Protein AF-A0A5S3PTV3-F1 (afdb_monomer_lite)

Foldseek 3Di:
DDDDDDDDDDDDDDDDDDDDDDDDDDDDPPDPPPPDDDQDWFADAAEAEDAPQDWDKAPRCPPTDGSDPQKAFDDKDQKDQWGWDQDPVRIITIGGHDCPPDDDDDDDDDDDDDDDDDDDDDDDDDDDDDDDDDDDDDDDDDDDDDDDDDDDDDDDDDDDDDDDDDDDDDDDDDDDDDDDDDDDDWDKMKMKIKMWDQHPVGDIDIDMHMYIYTHDHDDPDDDDDDDDDDDDPPPPDPPPADPPPPDDDLQQPQDQQLVPRDTDGDGDPCPPDDFVCPLVPPPNHVLCVVQVVVADEDELVQAPPDLASLQVVLVVDDALHEYEYEADENENHWANEHEANYEYEYGANHEYALQVQDQADLGQQERYEYAAAYEYYHYEYEDRAWHQDPVGSLDTHHAHYEYHHQYEYYLYEFEGLAEHYEYWQNYEYANYEFEYLFETYEYEADLALPGSRQAAYEYAHYEFENWNVVPRDQVRGGWHYEYENHEAHEAASYEAEHTPGHEQAHYEAAYANYEHENYEAEQYQADAHYYLYEEYEHEHYEFYQHEHDEVAEAHLYYNYEHAHYEYEQHLHYHEFEAAQPAAHSHDPPHGSGRAHYEYAHYEWHYHDDPPDDRQFQHEYADPDDFLQPGHYYYEHYETEQACPPVSVVVQPDDPVSQFRRYWHPPDPPVDTDTDHPVVVCVRNVYDHYDYDYDHDD

pLDDT: mean 70.06, std 26.01, range [22.12, 98.44]

Organism: NCBI:txid2578118

InterPro domains:
  IPR011050 Pectin lyase fold/virulence factor [SSF51126] (307-651)
  IPR012334 Pectin lyase fold [G3DSA:2.160.20.10] (431-694)

Radius of gyration: 36.95 Å; chains: 1; bounding box: 163×87×92 Å

Sequence (697 aa):
MFPIINTKNSFLYYPCLFLLLLSCNQDADLLLEQALENEEVSIVDDNFKIPLDKISILDVLSNDNFASNNVRIIETSSPLYGSITINEDNTITYIPRETNSNSSSEEHGTEGTGSEETGSEEETNEETGSQETNNQEDTSSEETTSEQNTAEDTTEENNDVETSNEEDGQDNLTTEESSEESTEQSEEDTFTYTIEVENEDGATITETGTVTVDIEPDPESTPEQESEAEPDSDSEYDYWREPVIEGTRLVDEKYYNLDTEEVSSKNVNLQRGQVENYVEHENCPQRIKNKWANRIEITPNQVNGKQNGLQEIFDAHPKGSLFYLRAGTYKDQKNAVLKNDQDIVGEYKAILDGSGIQGNSEESTRAIRSMERGFICNLKVQNYPTWNDPKDSRAPRGAALEVIQNGAILNCEVHSENRAIALIYGSKAMWNKVTAGRLGIYGYGSHDPNSPNRRGAMVKYNEIYNCNFNDYDGEHEAGAAKFVQVDGVLWSHNYIHNIPSGGGIWQDGDNRESEVYNNVIIKTHRSIFSELAHTSDVHHNTIEYGTGFGAVYMSNSQDEKVHHNFIRWCRNGITIRDKERGTSKIYAGKAWRGINNVIYNNHIWQRPDPSTWTHGVATLFDGHIDPNNTTNKWYDNHYYVDDNAEGAVLFSQDEPFKLVFMYSKLAPDSDHKTITWEEWKNKSGDTNSVLEYRKYF

Structure (mmCIF, N/CA/C/O backbone):
data_AF-A0A5S3PTV3-F1
#
_entry.id   AF-A0A5S3PTV3-F1
#
loop_
_atom_site.group_PDB
_atom_site.id
_atom_site.type_symbol
_atom_site.label_atom_id
_atom_site.label_alt_id
_atom_site.label_comp_id
_atom_site.label_asym_id
_atom_site.label_entity_id
_atom_site.label_seq_id
_atom_site.pdbx_PDB_ins_code
_atom_site.Cartn_x
_atom_site.Cartn_y
_atom_site.Cartn_z
_atom_site.occupancy
_atom_site.B_iso_or_equiv
_atom_site.auth_seq_id
_atom_site.auth_comp_id
_atom_site.auth_asym_id
_atom_site.auth_atom_id
_atom_site.pdbx_PDB_model_num
ATOM 1 N N . MET A 1 1 ? -108.272 4.943 -30.777 1.00 34.81 1 MET A N 1
ATOM 2 C CA . MET A 1 1 ? -108.693 4.267 -32.026 1.00 34.81 1 MET A CA 1
ATOM 3 C C . MET A 1 1 ? -108.064 2.875 -31.998 1.00 34.81 1 MET A C 1
ATOM 5 O O . MET A 1 1 ? -106.913 2.795 -31.601 1.00 34.81 1 MET A O 1
ATOM 9 N N . PHE A 1 2 ? -108.815 1.810 -32.287 1.00 35.56 2 PHE A N 1
ATOM 10 C CA . PHE A 1 2 ? -108.330 0.409 -32.375 1.00 35.56 2 PHE A CA 1
ATOM 11 C C . PHE A 1 2 ? -107.871 0.096 -33.827 1.00 35.56 2 PHE A C 1
ATOM 13 O O . PHE A 1 2 ? -108.191 0.936 -34.676 1.00 35.56 2 PHE A O 1
ATOM 20 N N . PRO A 1 3 ? -107.162 -1.019 -34.167 1.00 61.38 3 PRO A N 1
ATOM 21 C CA . PRO A 1 3 ? -107.147 -2.389 -33.579 1.00 61.38 3 PRO A CA 1
ATOM 22 C C . PRO A 1 3 ? -105.783 -2.825 -32.946 1.00 61.38 3 PRO A C 1
ATOM 24 O O . PRO A 1 3 ? -104.849 -2.038 -33.000 1.00 61.38 3 PRO A O 1
ATOM 27 N N . ILE A 1 4 ? -105.593 -3.914 -32.157 1.00 45.38 4 ILE A N 1
ATOM 28 C CA . ILE A 1 4 ? -105.849 -5.391 -32.300 1.00 45.38 4 ILE A CA 1
ATOM 29 C C . ILE A 1 4 ? -104.981 -5.972 -33.465 1.00 45.38 4 ILE A C 1
ATOM 31 O O . ILE A 1 4 ? -104.873 -5.299 -34.480 1.00 45.38 4 ILE A O 1
ATOM 35 N N . ILE A 1 5 ? -104.273 -7.125 -33.453 1.00 40.09 5 ILE A N 1
ATOM 36 C CA . ILE A 1 5 ? -104.418 -8.491 -32.862 1.00 40.09 5 ILE A CA 1
ATOM 37 C C . ILE A 1 5 ? -103.014 -9.030 -32.395 1.00 40.09 5 ILE A C 1
ATOM 39 O O . ILE A 1 5 ? -102.046 -8.284 -32.413 1.00 40.09 5 ILE A O 1
ATOM 43 N N . ASN A 1 6 ? -102.831 -10.320 -32.054 1.00 39.16 6 ASN A N 1
ATOM 44 C CA . ASN A 1 6 ? -102.815 -10.912 -30.691 1.00 39.16 6 ASN A CA 1
ATOM 45 C C . ASN A 1 6 ? -102.475 -12.446 -30.751 1.00 39.16 6 ASN A C 1
ATOM 47 O O . ASN A 1 6 ? -102.644 -13.038 -31.813 1.00 39.16 6 ASN A O 1
ATOM 51 N N . THR A 1 7 ? -102.154 -13.113 -29.619 1.00 40.50 7 THR A N 1
ATOM 52 C CA . THR A 1 7 ? -102.081 -14.599 -29.377 1.00 40.50 7 THR A CA 1
ATOM 53 C C . THR A 1 7 ? -100.923 -15.411 -30.036 1.00 40.50 7 THR A C 1
ATOM 55 O O . THR A 1 7 ? -100.426 -14.975 -31.062 1.00 40.50 7 THR A O 1
ATOM 58 N N . LYS A 1 8 ? -100.432 -16.589 -29.556 1.00 34.66 8 LYS A N 1
ATOM 59 C CA . LYS A 1 8 ? -100.708 -17.462 -28.366 1.00 34.66 8 LYS A CA 1
ATOM 60 C C . LYS A 1 8 ? -99.600 -18.535 -28.100 1.00 34.66 8 LYS A C 1
ATOM 62 O O . LYS A 1 8 ? -98.936 -18.944 -29.038 1.00 34.66 8 LYS A O 1
ATOM 67 N N . ASN A 1 9 ? -99.519 -19.021 -26.845 1.00 36.78 9 ASN A N 1
ATOM 68 C CA . ASN A 1 9 ? -99.487 -20.423 -26.313 1.00 36.78 9 ASN A CA 1
ATOM 69 C C . ASN A 1 9 ? -99.140 -21.637 -27.231 1.00 36.78 9 ASN A C 1
ATOM 71 O O . ASN A 1 9 ? -99.572 -21.649 -28.375 1.00 36.78 9 ASN A O 1
ATOM 75 N N . SER A 1 10 ? -98.591 -22.789 -26.773 1.00 35.25 10 SER A N 1
ATOM 76 C CA . SER A 1 10 ? -98.102 -23.297 -25.452 1.00 35.25 10 SER A CA 1
ATOM 77 C C . SER A 1 10 ? -97.490 -24.728 -25.584 1.00 35.25 10 SER A C 1
ATOM 79 O O . SER A 1 10 ? -97.792 -25.378 -26.573 1.00 35.25 10 SER A O 1
ATOM 81 N N . PHE A 1 11 ? -96.743 -25.210 -24.559 1.00 35.81 11 PHE A N 1
ATOM 82 C CA . PHE A 1 11 ? -96.607 -26.603 -24.006 1.00 35.81 11 PHE A CA 1
ATOM 83 C C . PHE A 1 11 ? -96.835 -27.856 -24.923 1.00 35.81 11 PHE A C 1
ATOM 85 O O . PHE A 1 11 ? -97.833 -27.918 -25.626 1.00 35.81 11 PHE A O 1
ATOM 92 N N . LEU A 1 12 ? -96.107 -28.995 -24.851 1.00 34.62 12 LEU A N 1
ATOM 93 C CA . LEU A 1 12 ? -95.925 -29.914 -23.695 1.00 34.62 12 LEU A CA 1
ATOM 94 C C . LEU A 1 12 ? -95.208 -31.250 -24.112 1.00 34.62 12 LEU A C 1
ATOM 96 O O . LEU A 1 12 ? -95.150 -31.562 -25.295 1.00 34.62 12 LEU A O 1
ATOM 100 N N . TYR A 1 13 ? -94.823 -32.081 -23.125 1.00 31.91 13 TYR A N 1
ATOM 101 C CA . TYR A 1 13 ? -94.603 -33.558 -23.157 1.00 31.91 13 TYR A CA 1
ATOM 102 C C . TYR A 1 13 ? -93.372 -34.237 -23.831 1.00 31.91 13 TYR A C 1
ATOM 104 O O . TYR A 1 13 ? -93.426 -34.743 -24.946 1.00 31.91 13 TYR A O 1
ATOM 112 N N . TYR A 1 14 ? -92.326 -34.433 -23.005 1.00 41.53 14 TYR A N 1
ATOM 113 C CA . TYR A 1 14 ? -91.789 -35.739 -22.510 1.00 41.53 14 TYR A CA 1
ATOM 114 C C . TYR A 1 14 ? -92.744 -36.973 -22.620 1.00 41.53 14 TYR A C 1
ATOM 116 O O . TYR A 1 14 ? -93.952 -36.735 -22.587 1.00 41.53 14 TYR A O 1
ATOM 124 N N . PRO A 1 15 ? -92.301 -38.270 -22.561 1.00 55.12 15 PRO A N 1
ATOM 125 C CA . PRO A 1 15 ? -91.065 -38.764 -21.901 1.00 55.12 15 PRO A CA 1
ATOM 126 C C . PRO A 1 15 ? -90.350 -40.025 -22.506 1.00 55.12 15 PRO A C 1
ATOM 128 O O . PRO A 1 15 ? -90.825 -40.617 -23.467 1.00 55.12 15 PRO A O 1
ATOM 131 N N . CYS A 1 16 ? -89.335 -40.540 -21.773 1.00 34.09 16 CYS A N 1
ATOM 132 C CA . CYS A 1 16 ? -88.984 -41.981 -21.596 1.00 34.09 16 CYS A CA 1
ATOM 133 C C . CYS A 1 16 ? -88.234 -42.749 -22.728 1.00 34.09 16 CYS A C 1
ATOM 135 O O . CYS A 1 16 ? -88.495 -42.522 -23.899 1.00 34.09 16 CYS A O 1
ATOM 137 N N . LEU A 1 17 ? -87.345 -43.733 -22.456 1.00 37.41 17 LEU A N 1
ATOM 138 C CA . LEU A 1 17 ? -86.745 -44.238 -21.191 1.00 37.41 17 LEU A CA 1
ATOM 139 C C . LEU A 1 17 ? -85.504 -45.145 -21.451 1.00 37.41 17 LEU A C 1
ATOM 141 O O . LEU A 1 17 ? -85.526 -45.901 -22.413 1.00 37.41 17 LEU A O 1
ATOM 145 N N . PHE A 1 18 ? -84.536 -45.157 -20.513 1.00 36.41 18 PHE A N 1
ATOM 146 C CA . PHE A 1 18 ? -83.386 -46.093 -20.336 1.00 36.41 18 PHE A CA 1
ATOM 147 C C . PHE A 1 18 ? -82.323 -46.141 -21.465 1.00 36.41 18 PHE A C 1
ATOM 149 O O . PHE A 1 18 ? -82.653 -46.321 -22.627 1.00 36.41 18 PHE A O 1
ATOM 156 N N . LEU A 1 19 ? -81.022 -45.902 -21.229 1.00 42.41 19 LEU A N 1
ATOM 157 C CA . LEU A 1 19 ? -80.035 -46.405 -20.235 1.00 42.41 19 LEU A CA 1
ATOM 158 C C . LEU A 1 19 ? -79.368 -47.750 -20.591 1.00 42.41 19 LEU A C 1
ATOM 160 O O . LEU A 1 19 ? -79.862 -48.816 -20.234 1.00 42.41 19 LEU A O 1
ATOM 164 N N . LEU A 1 20 ? -78.160 -47.649 -21.158 1.00 35.50 20 LEU A N 1
ATOM 165 C CA . LEU A 1 20 ? -77.006 -48.535 -20.939 1.00 35.50 20 LEU A CA 1
ATOM 166 C C . LEU A 1 20 ? -75.734 -47.657 -20.827 1.00 35.50 20 LEU A C 1
ATOM 168 O O . LEU A 1 20 ? -75.814 -46.447 -21.036 1.00 35.50 20 LEU A O 1
ATOM 172 N N . LEU A 1 21 ? -74.606 -48.222 -20.382 1.00 35.56 21 LEU A N 1
ATOM 173 C CA . LEU A 1 21 ? -73.574 -47.480 -19.634 1.00 35.56 21 LEU A CA 1
ATOM 174 C C . LEU A 1 21 ? -72.247 -47.221 -20.382 1.00 35.56 21 LEU A C 1
ATOM 176 O O . LEU A 1 21 ? -71.684 -48.134 -20.972 1.00 35.56 21 LEU A O 1
ATOM 180 N N . LEU A 1 22 ? -71.736 -45.994 -20.206 1.00 40.50 22 LEU A N 1
ATOM 181 C CA . LEU A 1 22 ? -70.326 -45.579 -20.034 1.00 40.50 22 LEU A CA 1
ATOM 182 C C . LEU A 1 22 ? -69.208 -46.219 -20.895 1.00 40.50 22 LEU A C 1
ATOM 184 O O . LEU A 1 22 ? -68.644 -47.240 -20.511 1.00 40.50 22 LEU A O 1
ATOM 188 N N . SER A 1 23 ? -68.728 -45.471 -21.898 1.00 30.67 23 SER A N 1
ATOM 189 C CA . SER A 1 23 ? -67.302 -45.082 -22.041 1.00 30.67 23 SER A CA 1
ATOM 190 C C . SER A 1 23 ? -67.137 -44.015 -23.139 1.00 30.67 23 SER A C 1
ATOM 192 O O . SER A 1 23 ? -67.866 -44.051 -24.127 1.00 30.67 23 SER A O 1
ATOM 194 N N . CYS A 1 24 ? -66.207 -43.071 -22.973 1.00 39.91 24 CYS A N 1
ATOM 195 C CA . CYS A 1 24 ? -66.031 -41.901 -23.848 1.00 39.91 24 CYS A CA 1
ATOM 196 C C . CYS A 1 24 ? -65.529 -42.246 -25.265 1.00 39.91 24 CYS A C 1
ATOM 198 O O . CYS A 1 24 ? -64.712 -43.155 -25.406 1.00 39.91 24 CYS A O 1
ATOM 200 N N . ASN A 1 25 ? -65.919 -41.460 -26.283 1.00 41.09 25 ASN A N 1
ATOM 201 C CA . ASN A 1 25 ? -65.025 -40.422 -26.835 1.00 41.09 25 ASN A CA 1
ATOM 202 C C . ASN A 1 25 ? -65.652 -39.541 -27.944 1.00 41.09 25 ASN A C 1
ATOM 204 O O . ASN A 1 25 ? -66.585 -39.959 -28.622 1.00 41.09 25 ASN A O 1
ATOM 208 N N . GLN A 1 26 ? -65.016 -38.376 -28.134 1.00 36.44 26 GLN A N 1
ATOM 209 C CA . GLN A 1 26 ? -64.971 -37.493 -29.315 1.00 36.44 26 GLN A CA 1
ATOM 210 C C . GLN A 1 26 ? -66.144 -36.546 -29.679 1.00 36.44 26 GLN A C 1
ATOM 212 O O . GLN A 1 26 ? -67.196 -36.946 -30.169 1.00 36.44 26 GLN A O 1
ATOM 217 N N . ASP A 1 27 ? -65.811 -35.254 -29.548 1.00 41.91 27 ASP A N 1
ATOM 218 C CA . ASP A 1 27 ? -65.859 -34.206 -30.585 1.00 41.91 27 ASP A CA 1
ATOM 219 C C . ASP A 1 27 ? -67.221 -33.664 -31.066 1.00 41.91 27 ASP A C 1
ATOM 221 O O . ASP A 1 27 ? -67.701 -34.015 -32.144 1.00 41.91 27 ASP A O 1
ATOM 225 N N . ALA A 1 28 ? -67.757 -32.682 -30.320 1.00 44.28 28 ALA A N 1
ATOM 226 C CA . ALA A 1 28 ? -68.490 -31.528 -30.882 1.00 44.28 28 ALA A CA 1
ATOM 227 C C . ALA A 1 28 ? -68.662 -30.316 -29.926 1.00 44.28 28 ALA A C 1
ATOM 229 O O . ALA A 1 28 ? -69.199 -29.296 -30.362 1.00 44.28 28 ALA A O 1
ATOM 230 N N . ASP A 1 29 ? -68.215 -30.372 -28.663 1.00 48.06 29 ASP A N 1
ATOM 231 C CA . ASP A 1 29 ? -68.144 -29.190 -27.783 1.00 48.06 29 ASP A CA 1
ATOM 232 C C . ASP A 1 29 ? -66.971 -28.291 -28.214 1.00 48.06 29 ASP A C 1
ATOM 234 O O . ASP A 1 29 ? -65.884 -28.333 -27.649 1.00 48.06 29 ASP A O 1
ATOM 238 N N . LEU A 1 30 ? -67.167 -27.535 -29.299 1.00 50.78 30 LEU A N 1
ATOM 239 C CA . LEU A 1 30 ? -66.130 -26.704 -29.921 1.00 50.78 30 LEU A CA 1
ATOM 240 C C . LEU A 1 30 ? -66.758 -25.475 -30.602 1.00 50.78 30 LEU A C 1
ATOM 242 O O . LEU A 1 30 ? -66.702 -25.322 -31.820 1.00 50.78 30 LEU A O 1
ATOM 246 N N . LEU A 1 31 ? -67.446 -24.651 -29.797 1.00 43.31 31 LEU A N 1
ATOM 247 C CA . LEU A 1 31 ? -67.882 -23.274 -30.123 1.00 43.31 31 LEU A CA 1
ATOM 248 C C . LEU A 1 31 ? -68.498 -22.505 -28.922 1.00 43.31 31 LEU A C 1
ATOM 250 O O . LEU A 1 31 ? -69.144 -21.477 -29.120 1.00 43.31 31 LEU A O 1
ATOM 254 N N . LEU A 1 32 ? -68.338 -22.995 -27.683 1.00 42.16 32 LEU A N 1
ATOM 255 C CA . LEU A 1 32 ? -68.873 -22.359 -26.461 1.00 42.16 32 LEU A CA 1
ATOM 256 C C . LEU A 1 32 ? -67.821 -22.209 -25.341 1.00 42.16 32 LEU A C 1
ATOM 258 O O . LEU A 1 32 ? -68.167 -22.026 -24.181 1.00 42.16 32 LEU A O 1
ATOM 262 N N . GLU A 1 33 ? -66.540 -22.258 -25.706 1.00 48.44 33 GLU A N 1
ATOM 263 C CA . GLU A 1 33 ? -65.385 -22.032 -24.824 1.00 48.44 33 GLU A CA 1
ATOM 264 C C . GLU A 1 33 ? -64.478 -20.961 -25.458 1.00 48.44 33 GLU A C 1
ATOM 266 O O . GLU A 1 33 ? -63.298 -21.158 -25.713 1.00 48.44 33 GLU A O 1
ATOM 271 N N . GLN A 1 34 ? -65.097 -19.836 -25.838 1.00 46.38 34 GLN A N 1
ATOM 272 C CA . GLN A 1 34 ? -64.428 -18.686 -26.463 1.00 46.38 34 GLN A CA 1
ATOM 273 C C . GLN A 1 34 ? -65.204 -17.379 -26.192 1.00 46.38 34 GLN A C 1
ATOM 275 O O . GLN A 1 34 ? -65.456 -16.575 -27.087 1.00 46.38 34 GLN A O 1
ATOM 280 N N . ALA A 1 35 ? -65.690 -17.243 -24.953 1.00 40.00 35 ALA A N 1
ATOM 281 C CA . ALA A 1 35 ? -66.413 -16.072 -24.439 1.00 40.00 35 ALA A CA 1
ATOM 282 C C . ALA A 1 35 ? -66.351 -15.955 -22.896 1.00 40.00 35 ALA A C 1
ATOM 284 O O . ALA A 1 35 ? -67.212 -15.320 -22.289 1.00 40.00 35 ALA A O 1
ATOM 285 N N . LEU A 1 36 ? -65.356 -16.591 -22.263 1.00 45.06 36 LEU A N 1
ATOM 286 C CA . LEU A 1 36 ? -64.766 -16.022 -21.051 1.00 45.06 36 LEU A CA 1
ATOM 287 C C . LEU A 1 36 ? -63.925 -14.823 -21.500 1.00 45.06 36 LEU A C 1
ATOM 289 O O . LEU A 1 36 ? -63.450 -14.802 -22.638 1.00 45.06 36 LEU A O 1
ATOM 293 N N . GLU A 1 37 ? -63.826 -13.804 -20.657 1.00 46.84 37 GLU A N 1
ATOM 294 C CA . GLU A 1 37 ? -63.120 -12.574 -21.001 1.00 46.84 37 GLU A CA 1
ATOM 295 C C . GLU A 1 37 ? -61.628 -12.881 -21.181 1.00 46.84 37 GLU A C 1
ATOM 297 O O . GLU A 1 37 ? -60.967 -13.329 -20.249 1.00 46.84 37 GLU A O 1
ATOM 302 N N . ASN A 1 38 ? -61.102 -12.655 -22.393 1.00 49.41 38 ASN A N 1
ATOM 303 C CA . ASN A 1 38 ? -59.665 -12.489 -22.556 1.00 49.41 38 ASN A CA 1
ATOM 304 C C . ASN A 1 38 ? -59.292 -11.243 -21.748 1.00 49.41 38 ASN A C 1
ATOM 306 O O . ASN A 1 38 ? -59.648 -10.124 -22.122 1.00 49.41 38 ASN A O 1
ATOM 310 N N . GLU A 1 39 ? -58.579 -11.442 -20.650 1.00 57.78 39 GLU A N 1
ATOM 311 C CA . GLU A 1 39 ? -57.818 -10.392 -19.990 1.00 57.78 39 GLU A CA 1
ATOM 312 C C . GLU A 1 39 ? -56.640 -10.045 -20.913 1.00 57.78 39 GLU A C 1
ATOM 314 O O . GLU A 1 39 ? -55.555 -10.607 -20.799 1.00 57.78 39 GLU A O 1
ATOM 319 N N . GLU A 1 40 ? -56.906 -9.193 -21.915 1.00 66.94 40 GLU A N 1
ATOM 320 C CA . GLU A 1 40 ? -55.966 -8.833 -22.987 1.00 66.94 40 GLU A CA 1
ATOM 321 C C . GLU A 1 40 ? -54.775 -8.033 -22.435 1.00 66.94 40 GLU A C 1
ATOM 323 O O . GLU A 1 40 ? -54.746 -6.799 -22.456 1.00 66.94 40 GLU A O 1
ATOM 328 N N . VAL A 1 41 ? -53.773 -8.775 -21.957 1.00 78.31 41 VAL A N 1
ATOM 329 C CA . VAL A 1 41 ? -52.382 -8.326 -21.892 1.00 78.31 41 VAL A CA 1
ATOM 330 C C . VAL A 1 41 ? -51.954 -7.965 -23.316 1.00 78.31 41 VAL A C 1
ATOM 332 O O . VAL A 1 41 ? -52.044 -8.783 -24.230 1.00 78.31 41 VAL A O 1
ATOM 335 N N . SER A 1 42 ? -51.537 -6.719 -23.511 1.00 84.62 42 SER A N 1
ATOM 336 C CA . SER A 1 42 ? -51.098 -6.182 -24.796 1.00 84.62 42 SER A CA 1
ATOM 337 C C . SER A 1 42 ? -49.728 -5.561 -24.610 1.00 84.62 42 SER A C 1
ATOM 339 O O . SER A 1 42 ? -49.636 -4.438 -24.110 1.00 84.62 42 SER A O 1
ATOM 341 N N . ILE A 1 43 ? -48.706 -6.299 -25.038 1.00 89.44 43 ILE A N 1
ATOM 342 C CA . ILE A 1 43 ? -47.318 -5.839 -25.054 1.00 89.44 43 ILE A CA 1
ATOM 343 C C . ILE A 1 43 ? -47.056 -5.006 -26.314 1.00 89.44 43 ILE A C 1
ATOM 345 O O . ILE A 1 43 ? -47.594 -5.312 -27.385 1.00 89.44 43 ILE A O 1
ATOM 349 N N . VAL A 1 44 ? -46.258 -3.947 -26.194 1.00 90.56 44 VAL A N 1
ATOM 350 C CA . VAL A 1 44 ? -45.921 -3.014 -27.273 1.00 90.56 44 VAL A CA 1
ATOM 351 C C . VAL A 1 44 ? -44.403 -2.862 -27.354 1.00 90.56 44 VAL A C 1
ATOM 353 O O . VAL A 1 44 ? -43.771 -2.452 -26.390 1.00 90.56 44 VAL A O 1
ATOM 356 N N . ASP A 1 45 ? -43.808 -3.152 -28.516 1.00 90.31 45 ASP A N 1
ATOM 357 C CA . ASP A 1 45 ? -42.348 -3.090 -28.670 1.00 90.31 45 ASP A CA 1
ATOM 358 C C . ASP A 1 45 ? -41.789 -1.673 -28.406 1.00 90.31 45 ASP A C 1
ATOM 360 O O . ASP A 1 45 ? -42.224 -0.673 -28.995 1.00 90.31 45 ASP A O 1
ATOM 364 N N . ASP A 1 46 ? -40.792 -1.595 -27.530 1.00 94.06 46 ASP A N 1
ATOM 365 C CA . ASP A 1 46 ? -40.151 -0.365 -27.079 1.00 94.06 46 ASP A CA 1
ATOM 366 C C . ASP A 1 46 ? -39.046 0.113 -28.018 1.00 94.06 46 ASP A C 1
ATOM 368 O O . ASP A 1 46 ? -38.341 -0.670 -28.652 1.00 94.06 46 ASP A O 1
ATOM 372 N N . ASN A 1 47 ? -38.854 1.431 -28.067 1.00 90.69 47 ASN A N 1
ATOM 373 C CA . ASN A 1 47 ? -37.797 2.075 -28.841 1.00 90.69 47 ASN A CA 1
ATOM 374 C C . ASN A 1 47 ? -37.199 3.220 -28.008 1.00 90.69 47 ASN A C 1
ATOM 376 O O . ASN A 1 47 ? -37.866 4.235 -27.785 1.00 90.69 47 ASN A O 1
ATOM 380 N N . PHE A 1 48 ? -35.951 3.074 -27.558 1.00 89.38 48 PHE A N 1
ATOM 381 C CA . PHE A 1 48 ? -35.243 4.084 -26.763 1.00 89.38 48 PHE A CA 1
ATOM 382 C C . PHE A 1 48 ? -34.064 4.676 -27.531 1.00 89.38 48 PHE A C 1
ATOM 384 O O . PHE A 1 48 ? -33.332 3.956 -28.199 1.00 89.38 48 PHE A O 1
ATOM 391 N N . LYS A 1 49 ? -33.847 5.984 -27.368 1.00 88.25 49 LYS A N 1
ATOM 392 C CA . LYS A 1 49 ? -32.631 6.686 -27.798 1.00 88.25 49 LYS A CA 1
ATOM 393 C C . LYS A 1 49 ? -31.772 6.969 -26.579 1.00 88.25 49 LYS A C 1
ATOM 395 O O . LYS A 1 49 ? -32.258 7.600 -25.637 1.00 88.25 49 LYS A O 1
ATOM 400 N N . ILE A 1 50 ? -30.528 6.499 -26.589 1.00 83.56 50 ILE A N 1
ATOM 401 C CA . ILE A 1 50 ? -29.590 6.666 -25.475 1.00 83.56 50 ILE A CA 1
ATOM 402 C C . ILE A 1 50 ? -28.259 7.247 -25.965 1.00 83.56 50 ILE A C 1
ATOM 404 O O . ILE A 1 50 ? -27.838 6.935 -27.078 1.00 83.56 50 ILE A O 1
ATOM 408 N N . PRO A 1 51 ? -27.561 8.065 -25.158 1.00 75.62 51 PRO A N 1
ATOM 409 C CA . PRO A 1 51 ? -26.216 8.496 -25.505 1.00 75.62 51 PRO A CA 1
ATOM 410 C C . PRO A 1 51 ? -25.231 7.326 -25.436 1.00 75.62 51 PRO A C 1
ATOM 412 O O . PRO A 1 51 ? -25.309 6.501 -24.518 1.00 75.62 51 PRO A O 1
ATOM 415 N N . LEU A 1 52 ? -24.260 7.311 -26.349 1.00 73.00 52 LEU A N 1
ATOM 416 C CA . LEU A 1 52 ? -23.095 6.428 -26.275 1.00 73.00 52 LEU A CA 1
ATOM 417 C C . LEU A 1 52 ? -22.438 6.497 -24.877 1.00 73.00 52 LEU A C 1
ATOM 419 O O . LEU A 1 52 ? -22.382 7.558 -24.248 1.00 73.00 52 LEU A O 1
ATOM 423 N N . ASP A 1 53 ? -22.006 5.338 -24.378 1.00 66.69 53 ASP A N 1
ATOM 424 C CA . ASP A 1 53 ? -21.346 5.120 -23.080 1.00 66.69 53 ASP A CA 1
ATOM 425 C C . ASP A 1 53 ? -22.108 5.574 -21.812 1.00 66.69 53 ASP A C 1
ATOM 427 O O . ASP A 1 53 ? -21.546 5.573 -20.713 1.00 66.69 53 ASP A O 1
ATOM 431 N N . LYS A 1 54 ? -23.409 5.904 -21.900 1.00 72.44 54 LYS A N 1
ATOM 432 C CA . LYS A 1 54 ? -24.222 6.286 -20.726 1.00 72.44 54 LYS A CA 1
ATOM 433 C C . LYS A 1 54 ? -25.233 5.210 -20.325 1.00 72.44 54 LYS A C 1
ATOM 435 O O . LYS A 1 54 ? -26.171 4.888 -21.055 1.00 72.44 54 LYS A O 1
ATOM 440 N N . ILE A 1 55 ? -25.075 4.714 -19.094 1.00 80.88 55 ILE A N 1
ATOM 441 C CA . ILE A 1 55 ? -26.040 3.827 -18.427 1.00 80.88 55 ILE A CA 1
ATOM 442 C C . ILE A 1 55 ? -27.419 4.492 -18.422 1.00 80.88 55 ILE A C 1
ATOM 444 O O . ILE A 1 55 ? -27.570 5.614 -17.937 1.00 80.88 55 ILE A O 1
ATOM 448 N N . SER A 1 56 ? -28.419 3.777 -18.932 1.00 87.69 56 SER A N 1
ATOM 449 C CA . SER A 1 56 ? -29.775 4.284 -19.137 1.00 87.69 56 SER A CA 1
ATOM 450 C C . SER A 1 56 ? -30.800 3.368 -18.472 1.00 87.69 56 SER A C 1
ATOM 452 O O . SER A 1 56 ? -30.668 2.148 -18.511 1.00 87.69 56 SER A O 1
ATOM 454 N N . ILE A 1 57 ? -31.823 3.950 -17.842 1.00 91.50 57 ILE A N 1
ATOM 455 C CA . ILE A 1 57 ? -32.927 3.203 -17.224 1.00 91.50 57 ILE A CA 1
ATOM 456 C C . ILE A 1 57 ? -34.117 3.255 -18.180 1.00 91.50 57 ILE A C 1
ATOM 458 O O . ILE A 1 57 ? -34.587 4.338 -18.527 1.00 91.50 57 ILE A O 1
ATOM 462 N N . LEU A 1 58 ? -34.566 2.082 -18.616 1.00 93.31 58 LEU A N 1
ATOM 463 C CA . LEU A 1 58 ? -35.597 1.874 -19.623 1.00 93.31 58 LEU A CA 1
ATOM 464 C C . LEU A 1 58 ? -36.891 1.420 -18.932 1.00 93.31 58 LEU A C 1
ATOM 466 O O . LEU A 1 58 ? -36.920 0.382 -18.265 1.00 93.31 58 LEU A O 1
ATOM 470 N N . ASP A 1 59 ? -37.958 2.205 -19.071 1.00 94.44 59 ASP A N 1
ATOM 471 C CA . ASP A 1 59 ? -39.282 1.916 -18.502 1.00 94.44 59 ASP A CA 1
ATOM 472 C C . ASP A 1 59 ? -40.150 1.184 -19.538 1.00 94.44 59 ASP A C 1
ATOM 474 O O . ASP A 1 59 ? -41.052 1.757 -20.153 1.00 94.44 59 ASP A O 1
ATOM 478 N N . VAL A 1 60 ? -39.798 -0.083 -19.771 1.00 93.31 60 VAL A N 1
ATOM 479 C CA . VAL A 1 60 ? -40.338 -0.949 -20.840 1.00 93.31 60 VAL A CA 1
ATOM 480 C C . VAL A 1 60 ? -41.801 -1.365 -20.642 1.00 93.31 60 VAL A C 1
ATOM 482 O O . VAL A 1 60 ? -42.378 -2.009 -21.498 1.00 93.31 60 VAL A O 1
ATOM 485 N N . LEU A 1 61 ? -42.414 -1.035 -19.500 1.00 92.88 61 LEU A N 1
ATOM 486 C CA . LEU A 1 61 ? -43.822 -1.352 -19.210 1.00 92.88 61 LEU A CA 1
ATOM 487 C C . LEU A 1 61 ? -44.722 -0.102 -19.288 1.00 92.88 61 LEU A C 1
ATOM 489 O O . LEU A 1 61 ? -45.881 -0.136 -18.870 1.00 92.88 61 LEU A O 1
ATOM 493 N N . SER A 1 62 ? -44.185 1.029 -19.762 1.00 92.25 62 SER A N 1
ATOM 494 C CA . SER A 1 62 ? -44.852 2.343 -19.730 1.00 92.25 62 SER A CA 1
ATOM 495 C C . SER A 1 62 ? -45.820 2.603 -20.895 1.00 92.25 62 SER A C 1
ATOM 497 O O . SER A 1 62 ? -46.650 3.517 -20.826 1.00 92.25 62 SER A O 1
ATOM 499 N N . ASN A 1 63 ? -45.717 1.806 -21.957 1.00 87.38 63 ASN A N 1
ATOM 500 C CA . ASN A 1 63 ? -46.520 1.821 -23.186 1.00 87.38 63 ASN A CA 1
ATOM 501 C C . ASN A 1 63 ? -47.553 0.669 -23.256 1.00 87.38 63 ASN A C 1
ATOM 503 O O . ASN A 1 63 ? -48.525 0.771 -24.010 1.00 87.38 63 ASN A O 1
ATOM 507 N N . ASP A 1 64 ? -47.342 -0.385 -22.468 1.00 90.88 64 ASP A N 1
ATOM 508 C CA . ASP A 1 64 ? -48.145 -1.603 -22.374 1.00 90.88 64 ASP A CA 1
ATOM 509 C C . ASP A 1 64 ? -49.547 -1.405 -21.769 1.00 90.88 64 ASP A C 1
ATOM 511 O O . ASP A 1 64 ? -49.869 -0.401 -21.126 1.00 90.88 64 ASP A O 1
ATOM 515 N N . ASN A 1 65 ? -50.400 -2.424 -21.930 1.00 86.31 65 ASN A N 1
ATOM 516 C CA . ASN A 1 65 ? -51.679 -2.522 -21.229 1.00 86.31 65 ASN A CA 1
ATOM 517 C C . ASN A 1 65 ? -51.877 -3.901 -20.581 1.00 86.31 65 ASN A C 1
ATOM 519 O O . ASN A 1 65 ? -51.894 -4.926 -21.262 1.00 86.31 65 ASN A O 1
ATOM 523 N N . PHE A 1 66 ? -52.145 -3.902 -19.273 1.00 85.81 66 PHE A N 1
ATOM 524 C CA . PHE A 1 66 ? -52.345 -5.100 -18.453 1.00 85.81 66 PHE A CA 1
ATOM 525 C C . PHE A 1 66 ? -53.745 -5.125 -17.827 1.00 85.81 66 PHE A C 1
ATOM 527 O O . PHE A 1 66 ? -54.296 -4.082 -17.472 1.00 85.81 66 PHE A O 1
ATOM 534 N N . ALA A 1 67 ? -54.307 -6.319 -17.619 1.00 75.62 67 ALA A N 1
ATOM 535 C CA . ALA A 1 67 ? -55.566 -6.481 -16.881 1.00 75.62 67 ALA A CA 1
ATOM 536 C C . ALA A 1 67 ? -55.410 -6.276 -15.358 1.00 75.62 67 ALA A C 1
ATOM 538 O O . ALA A 1 67 ? -56.365 -5.911 -14.673 1.00 75.62 67 ALA A O 1
ATOM 539 N N . SER A 1 68 ? -54.196 -6.473 -14.836 1.00 77.38 68 SER A N 1
ATOM 540 C CA . SER A 1 68 ? -53.842 -6.393 -13.417 1.00 77.38 68 SER A CA 1
ATOM 541 C C . SER A 1 68 ? -52.652 -5.455 -13.210 1.00 77.38 68 SER A C 1
ATOM 543 O O . SER A 1 68 ? -51.800 -5.324 -14.081 1.00 77.38 68 SER A O 1
ATOM 545 N N . ASN A 1 69 ? -52.563 -4.828 -12.033 1.00 75.88 69 ASN A N 1
ATOM 546 C CA . ASN A 1 69 ? -51.387 -4.035 -11.638 1.00 75.88 69 ASN A CA 1
ATOM 547 C C . ASN A 1 69 ? -50.268 -4.901 -11.020 1.00 75.88 69 ASN A C 1
ATOM 549 O O . ASN A 1 69 ? -49.233 -4.368 -10.626 1.00 75.88 69 ASN A O 1
ATOM 553 N N . ASN A 1 70 ? -50.481 -6.214 -10.871 1.00 83.19 70 ASN A N 1
ATOM 554 C CA . ASN A 1 70 ? -49.483 -7.144 -10.347 1.00 83.19 70 ASN A CA 1
ATOM 555 C C . ASN A 1 70 ? -48.676 -7.741 -11.509 1.00 83.19 70 ASN A C 1
ATOM 557 O O . ASN A 1 70 ? -48.918 -8.869 -11.937 1.00 83.19 70 ASN A O 1
ATOM 561 N N . VAL A 1 71 ? -47.770 -6.923 -12.046 1.00 86.88 71 VAL A N 1
ATOM 562 C CA . VAL A 1 71 ? -46.921 -7.232 -13.205 1.00 86.88 71 VAL A CA 1
ATOM 563 C C . VAL A 1 71 ? -45.463 -7.202 -12.785 1.00 86.88 71 VAL A C 1
ATOM 565 O O . VAL A 1 71 ? -45.062 -6.349 -11.986 1.00 86.88 71 VAL A O 1
ATOM 568 N N . ARG A 1 72 ? -44.665 -8.143 -13.293 1.00 89.12 72 ARG A N 1
ATOM 569 C CA . ARG A 1 72 ? -43.237 -8.259 -12.976 1.00 89.12 72 ARG A CA 1
ATOM 570 C C . ARG A 1 72 ? -42.454 -8.715 -14.197 1.00 89.12 72 ARG A C 1
ATOM 572 O O . ARG A 1 72 ? -42.882 -9.652 -14.861 1.00 89.12 72 ARG A O 1
ATOM 579 N N . ILE A 1 73 ? -41.291 -8.121 -14.456 1.00 91.62 73 ILE A N 1
ATOM 580 C CA . ILE A 1 73 ? -40.354 -8.670 -15.449 1.00 91.62 73 ILE A CA 1
ATOM 581 C C . ILE A 1 73 ? -39.638 -9.863 -14.808 1.00 91.62 73 ILE A C 1
ATOM 583 O O . ILE A 1 73 ? -39.097 -9.740 -13.706 1.00 91.62 73 ILE A O 1
ATOM 587 N N . ILE A 1 74 ? -39.668 -11.023 -15.468 1.00 91.12 74 ILE A N 1
ATOM 588 C CA . ILE A 1 74 ? -39.145 -12.290 -14.928 1.00 91.12 74 ILE A CA 1
ATOM 589 C C . ILE A 1 74 ? -37.912 -12.815 -15.672 1.00 91.12 74 ILE A C 1
ATOM 591 O O . ILE A 1 74 ? -37.095 -13.512 -15.072 1.00 91.12 74 ILE A O 1
ATOM 595 N N . GLU A 1 75 ? -37.752 -12.474 -16.952 1.00 90.12 75 GLU A N 1
ATOM 596 C CA . GLU A 1 75 ? -36.644 -12.922 -17.801 1.00 90.12 75 GLU A CA 1
ATOM 597 C C . GLU A 1 75 ? -36.347 -11.877 -18.888 1.00 90.12 75 GLU A C 1
ATOM 599 O O . GLU A 1 75 ? -37.222 -11.101 -19.271 1.00 90.12 75 GLU A O 1
ATOM 604 N N . THR A 1 76 ? -35.110 -11.849 -19.390 1.00 93.81 76 THR A N 1
ATOM 605 C CA . THR A 1 76 ? -34.692 -11.005 -20.523 1.00 93.81 76 THR A CA 1
ATOM 606 C C . THR A 1 76 ? -33.645 -11.733 -21.369 1.00 93.81 76 THR A C 1
ATOM 608 O O . THR A 1 76 ? -32.845 -12.494 -20.821 1.00 93.81 76 THR A O 1
ATOM 611 N N . SER A 1 77 ? -33.614 -11.501 -22.684 1.00 89.75 77 SER A N 1
ATOM 612 C CA . SER A 1 77 ? -32.525 -11.980 -23.548 1.00 89.75 77 SER A CA 1
ATOM 613 C C . SER A 1 77 ? -31.310 -11.055 -23.457 1.00 89.75 77 SER A C 1
ATOM 615 O O . SER A 1 77 ? -31.459 -9.852 -23.279 1.00 89.75 77 SER A O 1
ATOM 617 N N . SER A 1 78 ? -30.097 -11.572 -23.653 1.00 81.31 78 SER A N 1
ATOM 618 C CA . SER A 1 78 ? -28.912 -10.708 -23.759 1.00 81.31 78 SER A CA 1
ATOM 619 C C . SER A 1 78 ? -28.957 -9.843 -25.035 1.00 81.31 78 SER A C 1
ATOM 621 O O . SER A 1 78 ? -29.200 -10.411 -26.102 1.00 81.31 78 SER A O 1
ATOM 623 N N . PRO A 1 79 ? -28.685 -8.525 -24.952 1.00 88.00 79 PRO A N 1
ATOM 624 C CA . PRO A 1 79 ? -28.365 -7.689 -26.111 1.00 88.00 79 PRO A CA 1
ATOM 625 C C . PRO A 1 79 ? -27.012 -8.081 -26.740 1.00 88.00 79 PRO A C 1
ATOM 627 O O . PRO A 1 79 ? -26.253 -8.869 -26.161 1.00 88.00 79 PRO A O 1
ATOM 630 N N . LEU A 1 80 ? -26.681 -7.531 -27.912 1.00 79.38 80 LEU A N 1
ATOM 631 C CA . LEU A 1 80 ? -25.429 -7.816 -28.633 1.00 79.38 80 LEU A CA 1
ATOM 632 C C . LEU A 1 80 ? -24.316 -6.791 -28.324 1.00 79.38 80 LEU A C 1
ATOM 634 O O . LEU A 1 80 ? -23.141 -7.152 -28.144 1.00 79.38 80 LEU A O 1
ATOM 638 N N . TYR A 1 81 ? -24.717 -5.526 -28.218 1.00 78.56 81 TYR A N 1
ATOM 639 C CA . TYR A 1 81 ? -23.918 -4.316 -28.008 1.00 78.56 81 TYR A CA 1
ATOM 640 C C . TYR A 1 81 ? -24.224 -3.649 -26.654 1.00 78.56 81 TYR A C 1
ATOM 642 O O . TYR A 1 81 ? -23.932 -2.472 -26.436 1.00 78.56 81 TYR A O 1
ATOM 650 N N . GLY A 1 82 ? -24.741 -4.424 -25.702 1.00 82.19 82 GLY A N 1
ATOM 651 C CA . GLY A 1 82 ? -25.011 -3.973 -24.345 1.00 82.19 82 GLY A CA 1
ATOM 652 C C . GLY A 1 82 ? -25.138 -5.111 -23.340 1.00 82.19 82 GLY A C 1
ATOM 653 O O . GLY A 1 82 ? -24.986 -6.293 -23.649 1.00 82.19 82 GLY A O 1
ATOM 654 N N . SER A 1 83 ? -25.426 -4.735 -22.101 1.00 85.19 83 SER A N 1
ATOM 655 C CA . SER A 1 83 ? -25.827 -5.638 -21.025 1.00 85.19 83 SER A CA 1
ATOM 656 C C . SER A 1 83 ? -26.964 -5.008 -20.228 1.00 85.19 83 SER A C 1
ATOM 658 O O . SER A 1 83 ? -27.075 -3.784 -20.159 1.00 85.19 83 SER A O 1
ATOM 660 N N . ILE A 1 84 ? -27.830 -5.842 -19.655 1.00 90.44 84 ILE A N 1
ATOM 661 C CA . ILE A 1 84 ? -29.062 -5.401 -18.994 1.00 90.44 84 ILE A CA 1
ATOM 662 C C . ILE A 1 84 ? -29.218 -6.002 -17.600 1.00 90.44 84 ILE A C 1
ATOM 664 O O . ILE A 1 84 ? -28.647 -7.044 -17.276 1.00 90.44 84 ILE A O 1
ATOM 668 N N . THR A 1 85 ? -30.000 -5.337 -16.755 1.00 88.06 85 THR A N 1
ATOM 669 C CA . THR A 1 85 ? -30.391 -5.822 -15.426 1.00 88.06 85 THR A CA 1
ATOM 670 C C . THR A 1 85 ? -31.800 -5.339 -15.096 1.00 88.06 85 THR A C 1
ATOM 672 O O . THR A 1 85 ? -32.096 -4.155 -15.236 1.00 88.06 85 THR A O 1
ATOM 675 N N . ILE A 1 86 ? -32.660 -6.258 -14.650 1.00 89.12 86 ILE A N 1
ATOM 676 C CA . ILE A 1 86 ? -34.005 -5.946 -14.150 1.00 89.12 86 ILE A CA 1
ATOM 677 C C . ILE A 1 86 ? -33.868 -5.304 -12.761 1.00 89.12 86 ILE A C 1
ATOM 679 O O . ILE A 1 86 ? -33.220 -5.867 -11.876 1.00 89.12 86 ILE A O 1
ATOM 683 N N . ASN A 1 87 ? -34.480 -4.138 -12.570 1.00 86.00 87 ASN A N 1
ATOM 684 C CA . ASN A 1 87 ? -34.460 -3.382 -11.320 1.00 86.00 87 ASN A CA 1
ATOM 685 C C . ASN A 1 87 ? -35.621 -3.797 -10.388 1.00 86.00 87 ASN A C 1
ATOM 687 O O . ASN A 1 87 ? -36.628 -4.353 -10.828 1.00 86.00 87 ASN A O 1
ATOM 691 N N . GLU A 1 88 ? -35.521 -3.495 -9.085 1.00 82.44 88 GLU A N 1
ATOM 692 C CA . GLU A 1 88 ? -36.572 -3.827 -8.095 1.00 82.44 88 GLU A CA 1
ATOM 693 C C . GLU A 1 88 ? -37.922 -3.119 -8.346 1.00 82.44 88 GLU A C 1
ATOM 695 O O . GLU A 1 88 ? -38.940 -3.524 -7.784 1.00 82.44 88 GLU A O 1
ATOM 700 N N . ASP A 1 89 ? -37.941 -2.077 -9.181 1.00 84.69 89 ASP A N 1
ATOM 701 C CA . ASP A 1 89 ? -39.122 -1.296 -9.569 1.00 84.69 89 ASP A CA 1
ATOM 702 C C . ASP A 1 89 ? -39.735 -1.715 -10.923 1.00 84.69 89 ASP A C 1
ATOM 704 O O . ASP A 1 89 ? -40.618 -1.025 -11.425 1.00 84.69 89 ASP A O 1
ATOM 708 N N . ASN A 1 90 ? -39.306 -2.857 -11.480 1.00 87.31 90 ASN A N 1
ATOM 709 C CA . ASN A 1 90 ? -39.650 -3.374 -12.814 1.00 87.31 90 ASN A CA 1
ATOM 710 C C . ASN A 1 90 ? -39.138 -2.545 -14.012 1.00 87.31 90 ASN A C 1
ATOM 712 O O . ASN A 1 90 ? -39.517 -2.845 -15.140 1.00 87.31 90 ASN A O 1
ATOM 716 N N . THR A 1 91 ? -38.251 -1.563 -13.827 1.00 93.25 91 THR A N 1
ATOM 717 C CA . THR A 1 91 ? -37.511 -0.976 -14.963 1.00 93.25 91 THR A CA 1
ATOM 718 C C . THR A 1 91 ? -36.319 -1.858 -15.367 1.00 93.25 91 THR A C 1
ATOM 720 O O . THR A 1 91 ? -35.891 -2.732 -14.607 1.00 93.25 91 THR A O 1
ATOM 723 N N . ILE A 1 92 ? -35.749 -1.644 -16.557 1.00 92.81 92 ILE A N 1
ATOM 724 C CA . ILE A 1 92 ? -34.523 -2.321 -17.011 1.00 92.81 92 ILE A CA 1
ATOM 725 C C . ILE A 1 92 ? -33.381 -1.309 -17.092 1.00 92.81 92 ILE A C 1
ATOM 727 O O . ILE A 1 92 ? -33.446 -0.345 -17.848 1.00 92.81 92 ILE A O 1
ATOM 731 N N . THR A 1 93 ? -32.294 -1.538 -16.359 1.00 88.94 93 THR A N 1
ATOM 732 C CA . THR A 1 93 ? -31.037 -0.812 -16.584 1.00 88.94 93 THR A CA 1
ATOM 733 C C . THR A 1 93 ? -30.339 -1.398 -17.808 1.00 88.94 93 THR A C 1
ATOM 735 O O . THR A 1 93 ? -30.006 -2.581 -17.789 1.00 88.94 93 THR A O 1
ATOM 738 N N . TYR A 1 94 ? -30.085 -0.587 -18.836 1.00 88.44 94 TYR A N 1
ATOM 739 C CA . TYR A 1 94 ? -29.253 -0.916 -19.998 1.00 88.44 94 TYR A CA 1
ATOM 740 C C . TYR A 1 94 ? -27.897 -0.209 -19.904 1.00 88.44 94 TYR A C 1
ATOM 742 O O . TYR A 1 94 ? -27.807 0.981 -19.589 1.00 88.44 94 TYR A O 1
ATOM 750 N N . ILE A 1 95 ? -26.834 -0.952 -20.197 1.00 84.12 95 ILE A N 1
ATOM 751 C CA . ILE A 1 95 ? -25.444 -0.497 -20.198 1.00 84.12 95 ILE A CA 1
ATOM 752 C C . ILE A 1 95 ? -24.867 -0.799 -21.589 1.00 84.12 95 ILE A C 1
ATOM 754 O O . ILE A 1 95 ? -24.732 -1.985 -21.911 1.00 84.12 95 ILE A O 1
ATOM 758 N N . PRO A 1 96 ? -24.524 0.216 -22.408 1.00 83.50 96 PRO A N 1
ATOM 759 C CA . PRO A 1 96 ? -23.813 0.008 -23.668 1.00 83.50 96 PRO A CA 1
ATOM 760 C C . PRO A 1 96 ? -22.507 -0.768 -23.471 1.00 83.50 96 PRO A C 1
ATOM 762 O O . PRO A 1 96 ? -21.849 -0.671 -22.434 1.00 83.50 96 PRO A O 1
ATOM 765 N N . ARG A 1 97 ? -22.122 -1.543 -24.480 1.00 70.31 97 ARG A N 1
ATOM 766 C CA . ARG A 1 97 ? -20.852 -2.263 -24.544 1.00 70.31 97 ARG A CA 1
ATOM 767 C C . ARG A 1 97 ? -19.892 -1.479 -25.429 1.00 70.31 97 ARG A C 1
ATOM 769 O O . ARG A 1 97 ? -20.226 -1.226 -26.577 1.00 70.31 97 ARG A O 1
ATOM 776 N N . GLU A 1 98 ? -18.685 -1.207 -24.936 1.00 56.53 98 GLU A N 1
ATOM 777 C CA . GLU A 1 98 ? -17.604 -0.584 -25.715 1.00 56.53 98 GLU A CA 1
ATOM 778 C C . GLU A 1 98 ? -17.380 -1.317 -27.056 1.00 56.53 98 GLU A C 1
ATOM 780 O O . GLU A 1 98 ? -16.781 -2.406 -27.096 1.00 56.53 98 GLU A O 1
ATOM 785 N N . THR A 1 99 ? -17.843 -0.735 -28.167 1.00 43.44 99 THR A N 1
ATOM 786 C CA . THR A 1 99 ? -17.731 -1.306 -29.516 1.00 43.44 99 THR A CA 1
ATOM 787 C C . THR A 1 99 ? -16.319 -1.125 -30.073 1.00 43.44 99 THR A C 1
ATOM 789 O O . THR A 1 99 ? -16.025 -0.318 -30.951 1.00 43.44 99 THR A O 1
ATOM 792 N N . ASN A 1 100 ? -15.418 -1.961 -29.544 1.00 34.22 100 ASN A N 1
ATOM 793 C CA . ASN A 1 100 ? -14.042 -2.154 -29.995 1.00 34.22 100 ASN A CA 1
ATOM 794 C C . ASN A 1 100 ? -14.024 -2.606 -31.468 1.00 34.22 100 ASN A C 1
ATOM 796 O O . ASN A 1 100 ? -14.016 -3.798 -31.787 1.00 34.22 100 ASN A O 1
ATOM 800 N N . SER A 1 101 ? -14.015 -1.633 -32.375 1.00 31.80 101 SER A N 1
ATOM 801 C CA . SER A 1 101 ? -14.196 -1.783 -33.819 1.00 31.80 101 SER A CA 1
ATOM 802 C C . SER A 1 101 ? -12.929 -2.270 -34.540 1.00 31.80 101 SER A C 1
ATOM 804 O O . SER A 1 101 ? -12.471 -1.678 -35.512 1.00 31.80 101 SER A O 1
ATOM 806 N N . ASN A 1 102 ? -12.364 -3.393 -34.076 1.00 33.94 102 ASN A N 1
ATOM 807 C CA . ASN A 1 102 ? -11.459 -4.253 -34.849 1.00 33.94 102 ASN A CA 1
ATOM 808 C C . ASN A 1 102 ? -11.312 -5.657 -34.224 1.00 33.94 102 ASN A C 1
ATOM 810 O O . ASN A 1 102 ? -10.413 -5.920 -33.427 1.00 33.94 102 ASN A O 1
ATOM 814 N N . SER A 1 103 ? -12.151 -6.603 -34.651 1.00 26.17 103 SER A N 1
ATOM 815 C CA . SER A 1 103 ? -11.864 -8.037 -34.518 1.00 26.17 103 SER A CA 1
ATOM 816 C C . SER A 1 103 ? -12.513 -8.808 -35.667 1.00 26.17 103 SER A C 1
ATOM 818 O O . SER A 1 103 ? -13.733 -8.803 -35.818 1.00 26.17 103 SER A O 1
ATOM 820 N N . SER A 1 104 ? -11.701 -9.440 -36.517 1.00 29.64 104 SER A N 1
ATOM 821 C CA . SER A 1 104 ? -12.197 -10.264 -37.620 1.00 29.64 104 SER A CA 1
ATOM 822 C C . SER A 1 104 ? -12.597 -11.655 -37.134 1.00 29.64 104 SER A C 1
ATOM 824 O O . SER A 1 104 ? -11.879 -12.268 -36.348 1.00 29.64 104 SER A O 1
ATOM 826 N N . SER A 1 105 ? -13.696 -12.172 -37.675 1.00 28.05 105 SER A N 1
ATOM 827 C CA . SER A 1 105 ? -14.269 -13.483 -37.361 1.00 28.05 105 SER A CA 1
ATOM 828 C C . SER A 1 105 ? -13.279 -14.655 -37.441 1.00 28.05 105 SER A C 1
ATOM 830 O O . SER A 1 105 ? -12.724 -14.909 -38.512 1.00 28.05 105 SER A O 1
ATOM 832 N N . GLU A 1 106 ? -13.206 -15.462 -36.380 1.00 28.27 106 GLU A N 1
ATOM 833 C CA . GLU A 1 106 ? -12.843 -16.882 -36.470 1.00 28.27 106 GLU A CA 1
ATOM 834 C C . GLU A 1 106 ? -13.942 -17.755 -35.841 1.00 28.27 106 GLU A C 1
ATOM 836 O O . GLU A 1 106 ? -14.598 -17.380 -34.869 1.00 28.27 106 GLU A O 1
ATOM 841 N N . GLU A 1 107 ? -14.191 -18.908 -36.459 1.00 26.08 107 GLU A N 1
ATOM 842 C CA . GLU A 1 107 ? -15.406 -19.710 -36.296 1.00 26.08 107 GLU A CA 1
ATOM 843 C C . GLU A 1 107 ? -15.148 -20.910 -35.365 1.00 26.08 107 GLU A C 1
ATOM 845 O O . GLU A 1 107 ? -14.394 -21.824 -35.705 1.00 26.08 107 GLU A O 1
ATOM 850 N N . HIS A 1 108 ? -15.757 -20.933 -34.172 1.00 28.48 108 HIS A N 1
ATOM 851 C CA . HIS A 1 108 ? -15.516 -22.007 -33.199 1.00 28.48 108 HIS A CA 1
ATOM 852 C C . HIS A 1 108 ? -16.451 -23.210 -33.407 1.00 28.48 108 HIS A C 1
ATOM 854 O O . HIS A 1 108 ? -17.537 -23.293 -32.832 1.00 28.48 108 HIS A O 1
ATOM 860 N N . GLY A 1 109 ? -16.012 -24.164 -34.233 1.00 25.94 109 GLY A N 1
ATOM 861 C CA . GLY A 1 109 ? -16.716 -25.429 -34.453 1.00 25.94 109 GLY A CA 1
ATOM 862 C C . GLY A 1 109 ? -16.737 -26.325 -33.207 1.00 25.94 109 GLY A C 1
ATOM 863 O O . GLY A 1 109 ? -15.691 -26.646 -32.645 1.00 25.94 109 GLY A O 1
ATOM 864 N N . THR A 1 110 ? -17.928 -26.763 -32.797 1.00 27.44 110 THR A N 1
ATOM 865 C CA . THR A 1 110 ? -18.152 -27.564 -31.587 1.00 27.44 110 THR A CA 1
ATOM 866 C C . THR A 1 110 ? -18.286 -29.065 -31.870 1.00 27.44 110 THR A C 1
ATOM 868 O O . THR A 1 110 ? -19.223 -29.510 -32.524 1.00 27.44 110 THR A O 1
ATOM 871 N N . GLU A 1 111 ? -17.418 -29.872 -31.257 1.00 28.48 111 GLU A N 1
ATOM 872 C CA . GLU A 1 111 ? -17.731 -31.251 -30.854 1.00 28.48 111 GLU A CA 1
ATOM 873 C C . GLU A 1 111 ? -17.214 -31.467 -29.427 1.00 28.48 111 GLU A C 1
ATOM 875 O O . GLU A 1 111 ? -16.153 -30.964 -29.057 1.00 28.48 111 GLU A O 1
ATOM 880 N N . GLY A 1 112 ? -17.972 -32.190 -28.602 1.00 23.14 112 GLY A N 1
ATOM 881 C CA . GLY A 1 112 ? -17.661 -32.373 -27.185 1.00 23.14 112 GLY A CA 1
ATOM 882 C C . GLY A 1 112 ? -17.761 -33.826 -26.734 1.00 23.14 112 GLY A C 1
ATOM 883 O O . GLY A 1 112 ? -18.464 -34.636 -27.332 1.00 23.14 112 GLY A O 1
ATOM 884 N N . THR A 1 113 ? -17.102 -34.134 -25.619 1.00 24.50 113 THR A N 1
ATOM 885 C CA . THR A 1 113 ? -17.354 -35.342 -24.817 1.00 24.50 113 THR A CA 1
ATOM 886 C C . THR A 1 113 ? -16.980 -35.051 -23.368 1.00 24.50 113 THR A C 1
ATOM 888 O O . THR A 1 113 ? -15.954 -34.424 -23.120 1.00 24.50 113 THR A O 1
ATOM 891 N N . GLY A 1 114 ? -17.807 -35.489 -22.419 1.00 22.12 114 GLY A N 1
ATOM 892 C CA . GLY A 1 114 ? -17.537 -35.356 -20.986 1.00 22.12 114 GLY A CA 1
ATOM 893 C C . GLY A 1 114 ? -17.080 -36.670 -20.354 1.00 22.12 114 GLY A C 1
ATOM 894 O O . GLY A 1 114 ? -17.399 -37.750 -20.853 1.00 22.12 114 GLY A O 1
ATOM 895 N N . SER A 1 115 ? -16.384 -36.570 -19.223 1.00 25.25 115 SER A N 1
ATOM 896 C CA . SER A 1 115 ? -16.112 -37.688 -18.317 1.00 25.25 115 SER A CA 1
ATOM 897 C C . SER A 1 115 ? -15.982 -37.181 -16.882 1.00 25.25 115 SER A C 1
ATOM 899 O O . SER A 1 115 ? -15.168 -36.300 -16.608 1.00 25.25 115 SER A O 1
ATOM 901 N N . GLU A 1 116 ? -16.770 -37.751 -15.977 1.00 24.80 116 GLU A N 1
ATOM 902 C CA . GLU A 1 116 ? -16.577 -37.643 -14.529 1.00 24.80 116 GLU A CA 1
ATOM 903 C C . GLU A 1 116 ? -15.421 -38.562 -14.091 1.00 24.80 116 GLU A C 1
ATOM 905 O O . GLU A 1 116 ? -15.249 -39.618 -14.690 1.00 24.80 116 GLU A O 1
ATOM 910 N N . GLU A 1 117 ? -14.674 -38.183 -13.048 1.00 25.81 117 GLU A N 1
ATOM 911 C CA . GLU A 1 117 ? -14.125 -39.042 -11.969 1.00 25.81 117 GLU A CA 1
ATOM 912 C C . GLU A 1 117 ? -13.392 -38.105 -10.976 1.00 25.81 117 GLU A C 1
ATOM 914 O O . GLU A 1 117 ? -12.511 -37.338 -11.350 1.00 25.81 117 GLU A O 1
ATOM 919 N N . THR A 1 118 ? -13.935 -37.878 -9.774 1.00 22.62 118 THR A N 1
ATOM 920 C CA . THR A 1 118 ? -13.555 -38.540 -8.503 1.00 22.62 118 THR A CA 1
ATOM 921 C C . THR A 1 118 ? -12.057 -38.505 -8.178 1.00 22.62 118 THR A C 1
ATOM 923 O O . THR A 1 118 ? -11.258 -39.159 -8.840 1.00 22.62 118 THR A O 1
ATOM 926 N N . GLY A 1 119 ? -11.689 -37.789 -7.110 1.00 22.67 119 GLY A N 1
ATOM 927 C CA . GLY A 1 119 ? -10.306 -37.692 -6.627 1.00 22.67 119 GLY A CA 1
ATOM 928 C C . GLY A 1 119 ? -9.918 -38.740 -5.576 1.00 22.67 119 GLY A C 1
ATOM 929 O O . GLY A 1 119 ? -10.705 -39.615 -5.213 1.00 22.67 119 GLY A O 1
ATOM 930 N N . SER A 1 120 ? -8.702 -38.597 -5.048 1.00 24.52 120 SER A N 1
ATOM 931 C CA . SER A 1 120 ? -8.162 -39.389 -3.939 1.00 24.52 120 SER A CA 1
ATOM 932 C C . SER A 1 120 ? -7.263 -38.530 -3.049 1.00 24.52 120 SER A C 1
ATOM 934 O O . SER A 1 120 ? -6.326 -37.902 -3.541 1.00 24.52 120 SER A O 1
ATOM 936 N N . GLU A 1 121 ? -7.534 -38.530 -1.748 1.00 23.53 121 GLU A N 1
ATOM 937 C CA . GLU A 1 121 ? -6.643 -37.995 -0.714 1.00 23.53 121 GLU A CA 1
ATOM 938 C C . GLU A 1 121 ? -5.479 -38.973 -0.480 1.00 23.53 121 GLU A C 1
ATOM 940 O O . GLU A 1 121 ? -5.679 -40.187 -0.544 1.00 23.53 121 GLU A O 1
ATOM 945 N N . GLU A 1 122 ? -4.289 -38.477 -0.133 1.00 25.02 122 GLU A N 1
ATOM 946 C CA . GLU A 1 122 ? -3.274 -39.307 0.525 1.00 25.02 122 GLU A CA 1
ATOM 947 C C . GLU A 1 122 ? -2.491 -38.468 1.551 1.00 25.02 122 GLU A C 1
ATOM 949 O O . GLU A 1 122 ? -1.640 -37.648 1.208 1.00 25.02 122 GLU A O 1
ATOM 954 N N . GLU A 1 123 ? -2.817 -38.643 2.836 1.00 24.66 123 GLU A N 1
ATOM 955 C CA . GLU A 1 123 ? -2.004 -38.132 3.944 1.00 24.66 123 GLU A CA 1
ATOM 956 C C . GLU A 1 123 ? -0.712 -38.954 4.076 1.00 24.66 123 GLU A C 1
ATOM 958 O O . GLU A 1 123 ? -0.712 -40.178 3.928 1.00 24.66 123 GLU A O 1
ATOM 963 N N . THR A 1 124 ? 0.386 -38.330 4.506 1.00 22.27 124 THR A N 1
ATOM 964 C CA . THR A 1 124 ? 1.360 -39.025 5.365 1.00 22.27 124 THR A CA 1
ATOM 965 C C . THR A 1 124 ? 2.099 -38.033 6.262 1.00 22.27 124 THR A C 1
ATOM 967 O O . THR A 1 124 ? 2.264 -36.868 5.909 1.00 22.27 124 THR A O 1
ATOM 970 N N . ASN A 1 125 ? 2.486 -38.485 7.456 1.00 25.22 125 ASN A N 1
ATOM 971 C CA . ASN A 1 125 ? 2.760 -37.630 8.615 1.00 25.22 125 ASN A CA 1
ATOM 972 C C . ASN A 1 125 ? 4.188 -37.815 9.176 1.00 25.22 125 ASN A C 1
ATOM 974 O O . ASN A 1 125 ? 4.824 -38.821 8.870 1.00 25.22 125 ASN A O 1
ATOM 978 N N . GLU A 1 126 ? 4.592 -36.921 10.097 1.00 27.25 126 GLU A N 1
ATOM 979 C CA . GLU A 1 126 ? 5.624 -37.144 11.147 1.00 27.25 126 GLU A CA 1
ATOM 980 C C . GLU A 1 126 ? 7.112 -37.344 10.720 1.00 27.25 126 GLU A C 1
ATOM 982 O O . GLU A 1 126 ? 7.421 -37.822 9.636 1.00 27.25 126 GLU A O 1
ATOM 987 N N . GLU A 1 127 ? 8.140 -37.050 11.539 1.00 25.98 127 GLU A N 1
ATOM 988 C CA . GLU A 1 127 ? 8.318 -36.058 12.629 1.00 25.98 127 GLU A CA 1
ATOM 989 C C . GLU A 1 127 ? 9.825 -35.928 13.006 1.00 25.98 127 GLU A C 1
ATOM 991 O O . GLU A 1 127 ? 10.580 -36.880 12.836 1.00 25.98 127 GLU A O 1
ATOM 996 N N . THR A 1 128 ? 10.228 -34.832 13.677 1.00 24.23 128 THR A N 1
ATOM 997 C CA . THR A 1 128 ? 11.427 -34.673 14.566 1.00 24.23 128 THR A CA 1
ATOM 998 C C . THR A 1 128 ? 12.869 -34.925 14.064 1.00 24.23 128 THR A C 1
ATOM 1000 O O . THR A 1 128 ? 13.142 -35.747 13.199 1.00 24.23 128 THR A O 1
ATOM 1003 N N . GLY A 1 129 ? 13.855 -34.253 14.695 1.00 24.39 129 GLY A N 1
ATOM 1004 C CA . GLY A 1 129 ? 15.286 -34.541 14.460 1.00 24.39 129 GLY A CA 1
ATOM 1005 C C . GLY A 1 129 ? 16.347 -33.644 15.133 1.00 24.39 129 GLY A C 1
ATOM 1006 O O . GLY A 1 129 ? 17.437 -33.504 14.587 1.00 24.39 129 GLY A O 1
ATOM 1007 N N . SER A 1 130 ? 16.069 -32.992 16.268 1.00 24.02 130 SER A N 1
ATOM 1008 C CA . SER A 1 130 ? 16.953 -31.956 16.849 1.00 24.02 130 SER A CA 1
ATOM 1009 C C . SER A 1 130 ? 18.153 -32.487 17.659 1.00 24.02 130 SER A C 1
ATOM 1011 O O . SER A 1 130 ? 17.940 -33.260 18.588 1.00 24.02 130 SER A O 1
ATOM 1013 N N . GLN A 1 131 ? 19.367 -31.965 17.410 1.00 25.72 131 GLN A N 1
ATOM 1014 C CA . GLN A 1 131 ? 20.426 -31.614 18.397 1.00 25.72 131 GLN A CA 1
ATOM 1015 C C . GLN A 1 131 ? 21.594 -30.892 17.662 1.00 25.72 131 GLN A C 1
ATOM 1017 O O . GLN A 1 131 ? 21.903 -31.257 16.535 1.00 25.72 131 GLN A O 1
ATOM 1022 N N . GLU A 1 132 ? 22.152 -29.746 18.091 1.00 24.72 132 GLU A N 1
ATOM 1023 C CA . GLU A 1 132 ? 22.969 -29.454 19.298 1.00 24.72 132 GLU A CA 1
ATOM 1024 C C . GLU A 1 132 ? 24.307 -30.250 19.320 1.00 24.72 132 GLU A C 1
ATOM 1026 O O . GLU A 1 132 ? 24.295 -31.467 19.194 1.00 24.72 132 GLU A O 1
ATOM 1031 N N . THR A 1 133 ? 25.516 -29.672 19.452 1.00 23.64 133 THR A N 1
ATOM 1032 C CA . THR A 1 133 ? 25.971 -28.602 20.375 1.00 23.64 133 THR A CA 1
ATOM 1033 C C . THR A 1 133 ? 27.335 -27.952 19.995 1.00 23.64 133 THR A C 1
ATOM 1035 O O . THR A 1 133 ? 28.152 -28.568 19.322 1.00 23.64 133 THR A O 1
ATOM 1038 N N . ASN A 1 134 ? 27.612 -26.780 20.604 1.00 24.28 134 ASN A N 1
ATOM 1039 C CA . ASN A 1 134 ? 28.911 -26.267 21.117 1.00 24.28 134 ASN A CA 1
ATOM 1040 C C . ASN A 1 134 ? 30.093 -25.836 20.202 1.00 24.28 134 ASN A C 1
ATOM 1042 O O . ASN A 1 134 ? 30.824 -26.675 19.692 1.00 24.28 134 ASN A O 1
ATOM 1046 N N . ASN A 1 135 ? 30.421 -24.535 20.331 1.00 24.81 135 ASN A N 1
ATOM 1047 C CA . ASN A 1 135 ? 31.751 -23.939 20.626 1.00 24.81 135 ASN A CA 1
ATOM 1048 C C . ASN A 1 135 ? 32.889 -24.055 19.566 1.00 24.81 135 ASN A C 1
ATOM 1050 O O . ASN A 1 135 ? 32.899 -24.947 18.732 1.00 24.81 135 ASN A O 1
ATOM 1054 N N . GLN A 1 136 ? 33.896 -23.168 19.529 1.00 25.66 136 GLN A N 1
ATOM 1055 C CA . GLN A 1 136 ? 34.383 -22.229 20.557 1.00 25.66 136 GLN A CA 1
ATOM 1056 C C . GLN A 1 136 ? 34.946 -20.913 19.962 1.00 25.66 136 GLN A C 1
ATOM 1058 O O . GLN A 1 136 ? 35.148 -20.798 18.757 1.00 25.66 136 GLN A O 1
ATOM 1063 N N . GLU A 1 137 ? 35.195 -19.931 20.833 1.00 25.00 137 GLU A N 1
ATOM 1064 C CA . GLU A 1 137 ? 35.947 -18.690 20.586 1.00 25.00 137 GLU A CA 1
ATOM 1065 C C . GLU A 1 137 ? 37.382 -18.950 20.072 1.00 25.00 137 GLU A C 1
ATOM 1067 O O . GLU A 1 137 ? 38.013 -19.913 20.505 1.00 25.00 137 GLU A O 1
ATOM 1072 N N . ASP A 1 138 ? 37.936 -18.047 19.250 1.00 24.27 138 ASP A N 1
ATOM 1073 C CA . ASP A 1 138 ? 38.955 -17.080 19.716 1.00 24.27 138 ASP A CA 1
ATOM 1074 C C . ASP A 1 138 ? 39.090 -15.902 18.710 1.00 24.27 138 ASP A C 1
ATOM 1076 O O . ASP A 1 138 ? 38.201 -15.683 17.885 1.00 24.27 138 ASP A O 1
ATOM 1080 N N . THR A 1 139 ? 40.140 -15.087 18.830 1.00 23.52 139 THR A N 1
ATOM 1081 C CA . THR A 1 139 ? 40.144 -13.657 18.488 1.00 23.52 139 THR A CA 1
ATOM 1082 C C . THR A 1 139 ? 41.332 -13.188 17.624 1.00 23.52 139 THR A C 1
ATOM 1084 O O . THR A 1 139 ? 42.331 -13.884 17.465 1.00 23.52 139 THR A O 1
ATOM 1087 N N . SER A 1 140 ? 41.235 -11.921 17.185 1.00 25.03 140 SER A N 1
ATOM 1088 C CA . SER A 1 140 ? 42.340 -10.948 17.019 1.00 25.03 140 SER A CA 1
ATOM 1089 C C . SER A 1 140 ? 42.870 -10.604 15.611 1.00 25.03 140 SER A C 1
ATOM 1091 O O . SER A 1 140 ? 43.197 -11.462 14.800 1.00 25.03 140 SER A O 1
ATOM 1093 N N . SER A 1 141 ? 43.071 -9.286 15.445 1.00 25.42 141 SER A N 1
ATOM 1094 C CA . SER A 1 141 ? 44.112 -8.579 14.666 1.00 25.42 141 SER A CA 1
ATOM 1095 C C . SER A 1 141 ? 44.273 -8.841 13.162 1.00 25.42 141 SER A C 1
ATOM 1097 O O . SER A 1 141 ? 44.908 -9.800 12.735 1.00 25.42 141 SER A O 1
ATOM 1099 N N . GLU A 1 142 ? 43.814 -7.859 12.380 1.00 26.44 142 GLU A N 1
ATOM 1100 C CA . GLU A 1 142 ? 44.692 -6.906 11.668 1.00 26.44 142 GLU A CA 1
ATOM 1101 C C . GLU A 1 142 ? 46.151 -7.341 11.395 1.00 26.44 142 GLU A C 1
ATOM 1103 O O . GLU A 1 142 ? 46.928 -7.510 12.330 1.00 26.44 142 GLU A O 1
ATOM 1108 N N . GLU A 1 143 ? 46.584 -7.281 10.130 1.00 25.69 143 GLU A N 1
ATOM 1109 C CA . GLU A 1 143 ? 47.469 -6.174 9.723 1.00 25.69 143 GLU A CA 1
ATOM 1110 C C . GLU A 1 143 ? 47.403 -5.898 8.207 1.00 25.69 143 GLU A C 1
ATOM 1112 O O . GLU A 1 143 ? 46.908 -6.700 7.414 1.00 25.69 143 GLU A O 1
ATOM 1117 N N . THR A 1 144 ? 47.868 -4.716 7.806 1.00 23.11 144 THR A N 1
ATOM 1118 C CA . THR A 1 144 ? 47.907 -4.231 6.418 1.00 23.11 144 THR A CA 1
ATOM 1119 C C . THR A 1 144 ? 49.200 -4.611 5.703 1.00 23.11 144 THR A C 1
ATOM 1121 O O . THR A 1 144 ? 50.266 -4.495 6.303 1.00 23.11 144 THR A O 1
ATOM 1124 N N . THR A 1 145 ? 49.165 -4.815 4.381 1.00 22.31 145 THR A N 1
ATOM 1125 C CA . THR A 1 145 ? 50.047 -4.043 3.472 1.00 22.31 145 THR A CA 1
ATOM 1126 C C . THR A 1 145 ? 49.630 -4.135 2.003 1.00 22.31 145 THR A C 1
ATOM 1128 O O . THR A 1 145 ? 49.101 -5.139 1.537 1.00 22.31 145 THR A O 1
ATOM 1131 N N . SER A 1 146 ? 49.892 -3.052 1.276 1.00 24.94 146 SER A N 1
ATOM 1132 C CA . SER A 1 146 ? 49.865 -2.953 -0.185 1.00 24.94 146 SER A CA 1
ATOM 1133 C C . SER A 1 146 ? 51.248 -3.220 -0.777 1.00 24.94 146 SER A C 1
ATOM 1135 O O . SER A 1 146 ? 52.225 -2.828 -0.145 1.00 24.94 146 SER A O 1
ATOM 1137 N N . GLU A 1 147 ? 51.333 -3.649 -2.039 1.00 25.62 147 GLU A N 1
ATOM 1138 C CA . GLU A 1 147 ? 52.287 -3.025 -2.973 1.00 25.62 147 GLU A CA 1
ATOM 1139 C C . GLU A 1 147 ? 51.900 -3.222 -4.450 1.00 25.62 147 GLU A C 1
ATOM 1141 O O . GLU A 1 147 ? 51.017 -4.012 -4.784 1.00 25.62 147 GLU A O 1
ATOM 1146 N N . GLN A 1 148 ? 52.508 -2.416 -5.323 1.00 25.19 148 GLN A N 1
ATOM 1147 C CA . GLN A 1 148 ? 52.205 -2.312 -6.755 1.00 25.19 148 GLN A CA 1
ATOM 1148 C C . GLN A 1 148 ? 52.943 -3.368 -7.595 1.00 25.19 148 GLN A C 1
ATOM 1150 O O . GLN A 1 148 ? 53.965 -3.907 -7.177 1.00 25.19 148 GLN A O 1
ATOM 1155 N N . ASN A 1 149 ? 52.540 -3.514 -8.862 1.00 25.17 149 ASN A N 1
ATOM 1156 C CA . ASN A 1 149 ? 53.516 -3.488 -9.959 1.00 25.17 149 ASN A CA 1
ATOM 1157 C C . ASN A 1 149 ? 52.917 -2.908 -11.256 1.00 25.17 149 ASN A C 1
ATOM 1159 O O . ASN A 1 149 ? 51.706 -2.724 -11.355 1.00 25.17 149 ASN A O 1
ATOM 1163 N N . THR A 1 150 ? 53.791 -2.535 -12.194 1.00 23.12 150 THR A N 1
ATOM 1164 C CA . THR A 1 150 ? 53.531 -1.638 -13.346 1.00 23.12 150 THR A CA 1
ATOM 1165 C C . THR A 1 150 ? 54.198 -2.146 -14.644 1.00 23.12 150 THR A C 1
ATOM 1167 O O . THR A 1 150 ? 54.830 -3.198 -14.603 1.00 23.12 150 THR A O 1
ATOM 1170 N N . ALA A 1 151 ? 54.126 -1.354 -15.734 1.00 25.20 151 ALA A N 1
ATOM 1171 C CA . ALA A 1 151 ? 54.552 -1.611 -17.133 1.00 25.20 151 ALA A CA 1
ATOM 1172 C C . ALA A 1 151 ? 53.488 -2.378 -17.964 1.00 25.20 151 ALA A C 1
ATOM 1174 O O . ALA A 1 151 ? 52.966 -3.381 -17.488 1.00 25.20 151 ALA A O 1
ATOM 1175 N N . GLU A 1 152 ? 52.949 -1.851 -19.080 1.00 26.17 152 GLU A N 1
ATOM 1176 C CA . GLU A 1 152 ? 53.566 -1.476 -20.392 1.00 26.17 152 GLU A CA 1
ATOM 1177 C C . GLU A 1 152 ? 53.894 -2.741 -21.230 1.00 26.17 152 GLU A C 1
ATOM 1179 O O . GLU A 1 152 ? 54.309 -3.749 -20.667 1.00 26.17 152 GLU A O 1
ATOM 1184 N N . ASP A 1 153 ? 53.639 -2.819 -22.547 1.00 23.19 153 ASP A N 1
ATOM 1185 C CA . ASP A 1 153 ? 54.047 -1.891 -23.628 1.00 23.19 153 ASP A CA 1
ATOM 1186 C C . ASP A 1 153 ? 53.260 -2.104 -24.972 1.00 23.19 153 ASP A C 1
ATOM 1188 O O . ASP A 1 153 ? 52.476 -3.046 -25.046 1.00 23.19 153 ASP A O 1
ATOM 1192 N N . THR A 1 154 ? 53.489 -1.232 -25.983 1.00 24.02 154 THR A N 1
ATOM 1193 C CA . THR A 1 154 ? 53.266 -1.314 -27.475 1.00 24.02 154 THR A CA 1
ATOM 1194 C C . THR A 1 154 ? 51.973 -1.944 -28.071 1.00 24.02 154 THR A C 1
ATOM 1196 O O . THR A 1 154 ? 51.544 -3.027 -27.698 1.00 24.02 154 THR A O 1
ATOM 1199 N N . THR A 1 155 ? 51.188 -1.261 -28.932 1.00 25.91 155 THR A N 1
ATOM 1200 C CA . THR A 1 155 ? 51.314 -1.029 -30.414 1.00 25.91 155 THR A CA 1
ATOM 1201 C C . THR A 1 155 ? 51.429 -2.314 -31.281 1.00 25.91 155 THR A C 1
ATOM 1203 O O . THR A 1 155 ? 51.913 -3.334 -30.811 1.00 25.91 155 THR A O 1
ATOM 1206 N N . GLU A 1 156 ? 50.961 -2.398 -32.539 1.00 26.58 156 GLU A N 1
ATOM 1207 C CA . GLU A 1 156 ? 50.676 -1.364 -33.558 1.00 26.58 156 GLU A CA 1
ATOM 1208 C C . GLU A 1 156 ? 49.618 -1.814 -34.617 1.00 26.58 156 GLU A C 1
ATOM 1210 O O . GLU A 1 156 ? 48.952 -2.832 -34.453 1.00 26.58 156 GLU A O 1
ATOM 1215 N N . GLU A 1 157 ? 49.451 -1.013 -35.677 1.00 24.84 157 GLU A N 1
ATOM 1216 C CA . GLU A 1 157 ? 48.449 -1.026 -36.767 1.00 24.84 157 GLU A CA 1
ATOM 1217 C C . GLU A 1 157 ? 48.161 -2.355 -37.509 1.00 24.84 157 GLU A C 1
ATOM 1219 O O . GLU A 1 157 ? 49.011 -3.238 -37.607 1.00 24.84 157 GLU A O 1
ATOM 1224 N N . ASN A 1 158 ? 46.998 -2.417 -38.185 1.00 26.22 158 ASN A N 1
ATOM 1225 C CA . ASN A 1 158 ? 46.872 -2.854 -39.592 1.00 26.22 158 ASN A CA 1
ATOM 1226 C C . ASN A 1 158 ? 45.548 -2.348 -40.215 1.00 26.22 158 ASN A C 1
ATOM 1228 O O . ASN A 1 158 ? 44.506 -2.391 -39.566 1.00 26.22 158 ASN A O 1
ATOM 1232 N N . ASN A 1 159 ? 45.590 -1.890 -41.471 1.00 26.20 159 ASN A N 1
ATOM 1233 C CA . ASN A 1 159 ? 44.449 -1.412 -42.269 1.00 26.20 159 ASN A CA 1
ATOM 1234 C C . ASN A 1 159 ? 44.810 -1.555 -43.763 1.00 26.20 159 ASN A C 1
ATOM 1236 O O . ASN A 1 159 ? 45.919 -1.164 -44.105 1.00 26.20 159 ASN A O 1
ATOM 1240 N N . ASP A 1 160 ? 43.915 -2.084 -44.612 1.00 24.53 160 ASP A N 1
ATOM 1241 C CA . ASP A 1 160 ? 43.849 -1.851 -46.080 1.00 24.53 160 ASP A CA 1
ATOM 1242 C C . ASP A 1 160 ? 42.646 -2.639 -46.692 1.00 24.53 160 ASP A C 1
ATOM 1244 O O . ASP A 1 160 ? 42.583 -3.855 -46.536 1.00 24.53 16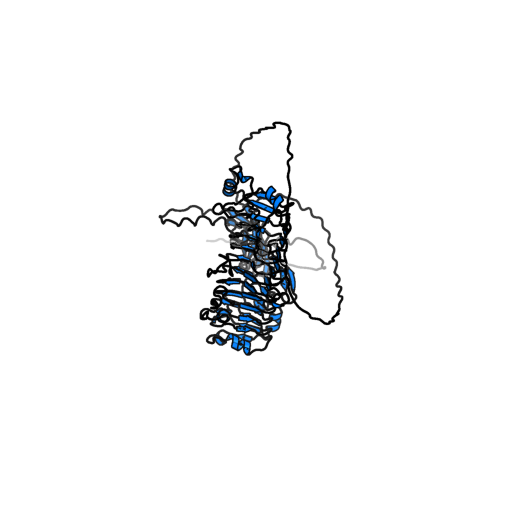0 ASP A O 1
ATOM 1248 N N . VAL A 1 161 ? 41.531 -1.985 -47.076 1.00 27.25 161 VAL A N 1
ATOM 1249 C CA . VAL A 1 161 ? 41.011 -1.568 -48.424 1.00 27.25 161 VAL A CA 1
ATOM 1250 C C . VAL A 1 161 ? 40.401 -2.656 -49.353 1.00 27.25 161 VAL A C 1
ATOM 1252 O O . VAL A 1 161 ? 40.875 -3.782 -49.415 1.00 27.25 161 VAL A O 1
ATOM 1255 N N . GLU A 1 162 ? 39.402 -2.217 -50.147 1.00 26.62 162 GLU A N 1
ATOM 1256 C CA . GLU A 1 162 ? 38.867 -2.766 -51.425 1.00 26.62 162 GLU A CA 1
ATOM 1257 C C . GLU A 1 162 ? 37.832 -3.922 -51.398 1.00 26.62 162 GLU A C 1
ATOM 1259 O O . GLU A 1 162 ? 38.010 -4.897 -50.678 1.00 26.62 162 GLU A O 1
ATOM 1264 N N . THR A 1 163 ? 36.740 -3.945 -52.198 1.00 24.34 163 THR A N 1
ATOM 1265 C CA . THR A 1 163 ? 35.878 -2.915 -52.875 1.00 24.34 163 THR A CA 1
ATOM 1266 C C . THR A 1 163 ? 34.601 -3.600 -53.444 1.00 24.34 163 THR A C 1
ATOM 1268 O O . THR A 1 163 ? 34.553 -4.827 -53.508 1.00 24.34 163 THR A O 1
ATOM 1271 N N . SER A 1 164 ? 33.624 -2.813 -53.952 1.00 23.27 164 SER A N 1
ATOM 1272 C CA . SER A 1 164 ? 32.877 -3.004 -55.238 1.00 23.27 164 SER A CA 1
ATOM 1273 C C . SER A 1 164 ? 31.323 -3.015 -55.231 1.00 23.27 164 SER A C 1
ATOM 1275 O O . SER A 1 164 ? 30.702 -3.671 -54.403 1.00 23.27 164 SER A O 1
ATOM 1277 N N . ASN A 1 165 ? 30.771 -2.334 -56.257 1.00 24.75 165 ASN A N 1
ATOM 1278 C CA . ASN A 1 165 ? 29.426 -2.388 -56.883 1.00 24.75 165 ASN A CA 1
ATOM 1279 C C . ASN A 1 165 ? 28.206 -1.897 -56.053 1.00 24.75 165 ASN A C 1
ATOM 1281 O O . ASN A 1 165 ? 28.157 -2.103 -54.847 1.00 24.75 165 ASN A O 1
ATOM 1285 N N . GLU A 1 166 ? 27.241 -1.109 -56.566 1.00 25.42 166 GLU A N 1
ATOM 1286 C CA . GLU A 1 166 ? 26.464 -1.117 -57.844 1.00 25.42 166 GLU A CA 1
ATOM 1287 C C . GLU A 1 166 ? 25.413 -2.260 -57.889 1.00 25.42 166 GLU A C 1
ATOM 1289 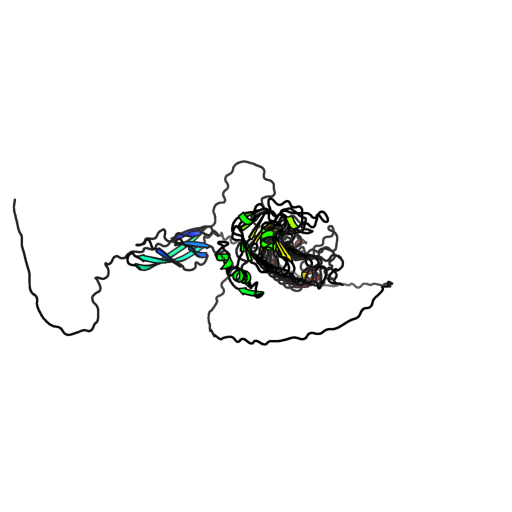O O . GLU A 1 166 ? 25.745 -3.395 -57.562 1.00 25.42 166 GLU A O 1
ATOM 1294 N N . GLU A 1 167 ? 24.136 -2.058 -58.259 1.00 26.17 167 GLU A N 1
ATOM 1295 C CA . GLU A 1 167 ? 23.472 -0.891 -58.883 1.00 26.17 167 GLU A CA 1
ATOM 1296 C C . GLU A 1 167 ? 21.959 -0.779 -58.518 1.00 26.17 167 GLU A C 1
ATOM 1298 O O . GLU A 1 167 ? 21.412 -1.618 -57.807 1.00 26.17 167 GLU A O 1
ATOM 1303 N N . ASP A 1 168 ? 21.350 0.298 -59.026 1.00 23.62 168 ASP A N 1
ATOM 1304 C CA . ASP A 1 168 ? 19.961 0.810 -59.041 1.00 23.62 168 ASP A CA 1
ATOM 1305 C C . ASP A 1 168 ? 18.758 -0.182 -59.065 1.00 23.62 168 ASP A C 1
ATOM 1307 O O . ASP A 1 168 ? 18.870 -1.354 -59.423 1.00 23.62 168 ASP A O 1
ATOM 1311 N N . GLY A 1 169 ? 17.562 0.326 -58.728 1.00 25.78 169 GLY A N 1
ATOM 1312 C CA . GLY A 1 169 ? 16.305 -0.431 -58.650 1.00 25.78 169 GLY A CA 1
ATOM 1313 C C . GLY A 1 169 ? 15.043 0.398 -58.355 1.00 25.78 169 GLY A C 1
ATOM 1314 O O . GLY A 1 169 ? 14.211 -0.032 -57.559 1.00 25.78 169 GLY A O 1
ATOM 1315 N N . GLN A 1 170 ? 14.895 1.590 -58.943 1.00 24.39 170 GLN A N 1
ATOM 1316 C CA . GLN A 1 170 ? 13.709 2.441 -58.756 1.00 24.39 170 GLN A CA 1
ATOM 1317 C C . GLN A 1 170 ? 12.470 1.925 -59.524 1.00 24.39 170 GLN A C 1
ATOM 1319 O O . GLN A 1 170 ? 12.506 1.816 -60.749 1.00 24.39 170 GLN A O 1
ATOM 1324 N N . ASP A 1 171 ? 11.346 1.711 -58.829 1.00 24.61 171 ASP A N 1
ATOM 1325 C CA . ASP A 1 171 ? 10.015 1.525 -59.437 1.00 24.61 171 ASP A CA 1
ATOM 1326 C C . ASP A 1 171 ? 8.987 2.456 -58.765 1.00 24.61 171 ASP A C 1
ATOM 1328 O O . ASP A 1 171 ? 9.166 2.866 -57.616 1.00 24.61 171 ASP A O 1
ATOM 1332 N N . ASN A 1 172 ? 7.967 2.885 -59.510 1.00 24.61 172 ASN A N 1
ATOM 1333 C CA . ASN A 1 172 ? 7.177 4.076 -59.187 1.00 24.61 172 ASN A CA 1
ATOM 1334 C C . ASN A 1 172 ? 5.729 3.941 -59.688 1.00 24.61 172 ASN A C 1
ATOM 1336 O O . ASN A 1 172 ? 5.467 4.111 -60.881 1.00 24.61 172 ASN A O 1
ATOM 1340 N N . LEU A 1 173 ? 4.790 3.658 -58.779 1.00 24.75 173 LEU A N 1
ATOM 1341 C CA . LEU A 1 173 ? 3.370 3.481 -59.097 1.00 24.75 173 LEU A CA 1
ATOM 1342 C C . LEU A 1 173 ? 2.502 4.585 -58.481 1.00 24.75 173 LEU A C 1
ATOM 1344 O O . LEU A 1 173 ? 2.489 4.782 -57.269 1.00 24.75 173 LEU A O 1
ATOM 1348 N N . THR A 1 174 ? 1.728 5.259 -59.330 1.00 24.48 174 THR A N 1
ATOM 1349 C CA . THR A 1 174 ? 0.719 6.254 -58.946 1.00 24.48 174 THR A CA 1
ATOM 1350 C C . THR A 1 174 ? -0.686 5.668 -59.060 1.00 24.48 174 THR A C 1
ATOM 1352 O O . THR A 1 174 ? -1.074 5.176 -60.119 1.00 24.48 174 THR A O 1
ATOM 1355 N N . THR A 1 175 ? -1.478 5.759 -57.994 1.00 23.64 175 THR A N 1
ATOM 1356 C CA . THR A 1 175 ? -2.939 5.538 -57.983 1.00 23.64 175 THR A CA 1
ATOM 1357 C C . THR A 1 175 ? -3.477 6.393 -56.834 1.00 23.64 175 THR A C 1
ATOM 1359 O O . THR A 1 175 ? -3.140 6.141 -55.685 1.00 23.64 175 THR A O 1
ATOM 1362 N N . GLU A 1 176 ? -3.915 7.617 -57.127 1.00 25.83 176 GLU A N 1
ATOM 1363 C CA . GLU A 1 176 ? -5.335 8.002 -57.245 1.00 25.83 176 GLU A CA 1
ATOM 1364 C C . GLU A 1 176 ? -6.125 7.814 -55.937 1.00 25.83 176 GLU A C 1
ATOM 1366 O O . GLU A 1 176 ? -6.333 6.702 -55.460 1.00 25.83 176 GLU A O 1
ATOM 1371 N N . GLU A 1 177 ? -6.552 8.943 -55.366 1.00 28.34 177 GLU A N 1
ATOM 1372 C CA . GLU A 1 177 ? -7.325 9.030 -54.127 1.00 28.34 177 GLU A CA 1
ATOM 1373 C C . GLU A 1 177 ? -8.751 8.493 -54.335 1.00 28.34 177 GLU A C 1
ATOM 1375 O O . GLU A 1 177 ? -9.435 8.894 -55.278 1.00 28.34 177 GLU A O 1
ATOM 1380 N N . SER A 1 178 ? -9.231 7.653 -53.414 1.00 23.12 178 SER A N 1
ATOM 1381 C CA . SER A 1 178 ? -10.661 7.371 -53.253 1.00 23.12 178 SER A CA 1
ATOM 1382 C C . SER A 1 178 ? -11.132 8.002 -51.950 1.00 23.12 178 SER A C 1
ATOM 1384 O O . SER A 1 178 ? -10.807 7.518 -50.868 1.00 23.12 178 SER A O 1
ATOM 1386 N N . SER A 1 179 ? -11.861 9.113 -52.047 1.00 28.53 179 SER A N 1
ATOM 1387 C CA . SER A 1 179 ? -12.478 9.771 -50.897 1.00 28.53 179 SER A CA 1
ATOM 1388 C C . SER A 1 179 ? -13.757 9.031 -50.501 1.00 28.53 179 SER A C 1
ATOM 1390 O O . SER A 1 179 ? -14.803 9.246 -51.118 1.00 28.53 179 SER A O 1
ATOM 1392 N N . GLU A 1 180 ? -13.685 8.173 -49.485 1.00 26.58 180 GLU A N 1
ATOM 1393 C CA . GLU A 1 180 ? -14.879 7.618 -48.841 1.00 26.58 180 GLU A CA 1
ATOM 1394 C C . GLU A 1 180 ? -15.282 8.516 -47.664 1.00 26.58 180 GLU A C 1
ATOM 1396 O O . GLU A 1 180 ? -14.513 8.762 -46.737 1.00 26.58 180 GLU A O 1
ATOM 1401 N N . GLU A 1 181 ? -16.485 9.078 -47.766 1.00 30.52 181 GLU A N 1
ATOM 1402 C CA . GLU A 1 181 ? -17.071 10.028 -46.821 1.00 30.52 181 GLU A CA 1
ATOM 1403 C C . GLU A 1 181 ? -17.770 9.231 -45.710 1.00 30.52 181 GLU A C 1
ATOM 1405 O O . GLU A 1 181 ? -18.872 8.717 -45.903 1.00 30.52 181 GLU A O 1
ATOM 1410 N N . SER A 1 182 ? -17.102 9.061 -44.566 1.00 28.84 182 SER A N 1
ATOM 1411 C CA . SER A 1 182 ? -17.624 8.276 -43.444 1.00 28.84 182 SER A CA 1
ATOM 1412 C C . SER A 1 182 ? -18.774 9.007 -42.749 1.00 28.84 182 SER A C 1
ATOM 1414 O O . SER A 1 182 ? -18.552 9.895 -41.925 1.00 28.84 182 SER A O 1
ATOM 1416 N N . THR A 1 183 ? -20.008 8.623 -43.068 1.00 28.58 183 THR A N 1
ATOM 1417 C CA . THR A 1 183 ? -21.193 9.012 -42.297 1.00 28.58 183 THR A CA 1
ATOM 1418 C C . THR A 1 183 ? -21.116 8.444 -40.885 1.00 28.58 183 THR A C 1
ATOM 1420 O O . THR A 1 183 ? -20.926 7.238 -40.730 1.00 28.58 183 THR A O 1
ATOM 1423 N N . GLU A 1 184 ? -21.331 9.283 -39.872 1.00 42.84 184 GLU A N 1
ATOM 1424 C CA . GLU A 1 184 ? -21.599 8.832 -38.504 1.00 42.84 184 GLU A CA 1
ATOM 1425 C C . GLU A 1 184 ? -22.819 7.899 -38.524 1.00 42.84 184 GLU A C 1
ATOM 1427 O O . GLU A 1 184 ? -23.912 8.296 -38.937 1.00 42.84 184 GLU A O 1
ATOM 1432 N N . GLN A 1 185 ? -22.615 6.638 -38.144 1.00 42.00 185 GLN A N 1
ATOM 1433 C CA . GLN A 1 185 ? -23.653 5.613 -38.126 1.00 42.00 185 GLN A CA 1
ATOM 1434 C C . GLN A 1 185 ? -24.014 5.305 -36.673 1.00 42.00 185 GLN A C 1
ATOM 1436 O O . GLN A 1 185 ? -23.161 4.867 -35.907 1.00 42.00 185 GLN A O 1
ATOM 1441 N N . SER A 1 186 ? -25.280 5.516 -36.311 1.00 56.22 186 SER A N 1
ATOM 1442 C CA . SER A 1 186 ? -25.843 5.041 -35.045 1.00 56.22 186 SER A CA 1
ATOM 1443 C C . SER A 1 186 ? -25.831 3.514 -35.002 1.00 56.22 186 SER A C 1
ATOM 1445 O O . SER A 1 186 ? -26.249 2.866 -35.968 1.00 56.22 186 SER A O 1
ATOM 1447 N N . GLU A 1 187 ? -25.384 2.942 -33.887 1.00 70.38 187 GLU A N 1
ATOM 1448 C CA . GLU A 1 187 ? -25.483 1.503 -33.639 1.00 70.38 187 GLU A CA 1
ATOM 1449 C C . GLU A 1 187 ? -26.853 1.194 -33.007 1.00 70.38 187 GLU A C 1
ATOM 1451 O O . GLU A 1 187 ? -27.292 1.880 -32.085 1.00 70.38 187 GLU A O 1
ATOM 1456 N N . GLU A 1 188 ? -27.548 0.192 -33.549 1.00 82.81 188 GLU A N 1
ATOM 1457 C CA . GLU A 1 188 ? -28.867 -0.272 -33.099 1.00 82.81 188 GLU A CA 1
ATOM 1458 C C . GLU A 1 188 ? -28.683 -1.631 -32.407 1.00 82.81 188 GLU A C 1
ATOM 1460 O O . GLU A 1 188 ? -28.107 -2.551 -32.996 1.00 82.81 188 GLU A O 1
ATOM 1465 N N . ASP A 1 189 ? -29.156 -1.768 -31.166 1.00 89.62 189 ASP A N 1
ATOM 1466 C CA . ASP A 1 189 ? -29.175 -3.044 -30.436 1.00 89.62 189 ASP A CA 1
ATOM 1467 C C . ASP A 1 189 ? -30.610 -3.472 -30.103 1.00 89.62 189 ASP A C 1
ATOM 1469 O O . ASP A 1 189 ? -31.542 -2.664 -30.098 1.00 89.62 189 ASP A O 1
ATOM 1473 N N . THR A 1 190 ? -30.818 -4.764 -29.852 1.00 90.00 190 THR A N 1
ATOM 1474 C CA . THR A 1 190 ? -32.154 -5.333 -29.644 1.00 90.00 190 THR A CA 1
ATOM 1475 C C . THR A 1 190 ? -32.136 -6.470 -28.629 1.00 90.00 190 THR A C 1
ATOM 1477 O O . THR A 1 190 ? -31.308 -7.378 -28.702 1.00 90.00 190 THR A O 1
ATOM 1480 N N . PHE A 1 191 ? -33.098 -6.467 -27.708 1.00 94.19 191 PHE A N 1
ATOM 1481 C CA . PHE A 1 191 ? -33.337 -7.571 -26.775 1.00 94.19 191 PHE A CA 1
ATOM 1482 C C . PHE A 1 191 ? -34.835 -7.753 -26.499 1.00 94.19 191 PHE A C 1
ATOM 1484 O O . PHE A 1 191 ? -35.641 -6.893 -26.834 1.00 94.19 191 PHE A O 1
ATOM 1491 N N . THR A 1 192 ? -35.226 -8.870 -25.886 1.00 92.62 192 THR A N 1
ATOM 1492 C CA . THR A 1 192 ? -36.609 -9.121 -25.449 1.00 92.62 192 THR A CA 1
ATOM 1493 C C . THR A 1 192 ? -36.709 -9.205 -23.931 1.00 92.62 192 THR A C 1
ATOM 1495 O O . THR A 1 192 ? -35.800 -9.739 -23.291 1.00 92.62 192 THR A O 1
ATOM 1498 N N . TYR A 1 193 ? -37.834 -8.779 -23.360 1.00 92.12 193 TYR A N 1
ATOM 1499 C CA . TYR A 1 193 ? -38.202 -9.030 -21.963 1.00 92.12 193 TYR A CA 1
ATOM 1500 C C . TYR A 1 193 ? -39.464 -9.888 -21.882 1.00 92.12 193 TYR A C 1
ATOM 1502 O O . TYR A 1 193 ? -40.363 -9.757 -22.706 1.00 92.12 193 TYR A O 1
ATOM 1510 N N . THR A 1 194 ? -39.544 -10.749 -20.870 1.00 91.69 194 THR A N 1
ATOM 1511 C CA . THR A 1 194 ? -40.728 -11.561 -20.566 1.00 91.69 194 THR A CA 1
ATOM 1512 C C . THR A 1 194 ? -41.282 -11.148 -19.213 1.00 91.69 194 THR A C 1
ATOM 1514 O O . THR A 1 194 ? -40.540 -11.079 -18.225 1.00 91.69 194 THR A O 1
ATOM 1517 N N . ILE A 1 195 ? -42.588 -10.900 -19.161 1.00 91.69 195 ILE A N 1
ATOM 1518 C CA . ILE A 1 195 ? -43.308 -10.559 -17.933 1.00 91.69 195 ILE A CA 1
ATOM 1519 C C . ILE A 1 195 ? -44.092 -11.748 -17.378 1.00 91.69 195 ILE A C 1
ATOM 1521 O O . ILE A 1 195 ? -44.418 -12.689 -18.097 1.00 91.69 195 ILE A O 1
ATOM 1525 N N . GLU A 1 196 ? -44.456 -11.654 -16.103 1.00 91.00 196 GLU A N 1
ATOM 1526 C CA . GLU A 1 196 ? -45.561 -12.390 -15.496 1.00 91.00 196 GLU A CA 1
ATOM 1527 C C . GLU A 1 196 ? -46.612 -11.388 -14.991 1.00 91.00 196 GLU A C 1
ATOM 1529 O O . GLU A 1 196 ? -46.278 -10.412 -14.311 1.00 91.00 196 GLU A O 1
ATOM 1534 N N . VAL A 1 197 ? -47.879 -11.630 -15.333 1.00 87.00 197 VAL A N 1
ATOM 1535 C CA . VAL A 1 197 ? -49.062 -10.898 -14.858 1.00 87.00 197 VAL A CA 1
ATOM 1536 C C . VAL A 1 197 ? -49.900 -11.855 -14.013 1.00 87.00 197 VAL A C 1
ATOM 1538 O O . VAL A 1 197 ? -50.254 -12.926 -14.499 1.00 87.00 197 VAL A O 1
ATOM 1541 N N . GLU A 1 198 ? -50.230 -11.490 -12.771 1.00 84.88 198 GLU A N 1
ATOM 1542 C CA . GLU A 1 198 ? -51.150 -12.260 -11.911 1.00 84.88 198 GLU A CA 1
ATOM 1543 C C . GLU A 1 198 ? -52.549 -11.619 -11.909 1.00 84.88 198 GLU A C 1
ATOM 1545 O O . GLU A 1 198 ? -52.715 -10.460 -11.506 1.00 84.88 198 GLU A O 1
ATOM 1550 N N . ASN A 1 199 ? -53.554 -12.376 -12.355 1.00 77.31 199 ASN A N 1
ATOM 1551 C CA . ASN A 1 199 ? -54.937 -11.920 -12.531 1.00 77.31 199 ASN A CA 1
ATOM 1552 C C . ASN A 1 199 ? -55.729 -11.971 -11.205 1.00 77.31 199 ASN A C 1
ATOM 1554 O O . ASN A 1 199 ? -55.276 -12.555 -10.218 1.00 77.31 199 ASN A O 1
ATOM 1558 N N . GLU A 1 200 ? -56.934 -11.380 -11.147 1.00 71.62 200 GLU A N 1
ATOM 1559 C CA . GLU A 1 200 ? -57.714 -11.300 -9.889 1.00 71.62 200 GLU A CA 1
ATOM 1560 C C . GLU A 1 200 ? -58.139 -12.671 -9.307 1.00 71.62 200 GLU A C 1
ATOM 1562 O O . GLU A 1 200 ? -58.522 -12.745 -8.134 1.00 71.62 200 GLU A O 1
ATOM 1567 N N . ASP A 1 201 ? -58.069 -13.758 -10.084 1.00 72.56 201 ASP A N 1
ATOM 1568 C CA . ASP A 1 201 ? -58.352 -15.127 -9.632 1.00 72.56 201 ASP A CA 1
ATOM 1569 C C . ASP A 1 201 ? -57.107 -15.926 -9.185 1.00 72.56 201 ASP A C 1
ATOM 1571 O O . ASP A 1 201 ? -57.253 -17.021 -8.628 1.00 72.56 201 ASP A O 1
ATOM 1575 N N . GLY A 1 202 ? -55.902 -15.368 -9.362 1.00 67.12 202 GLY A N 1
ATOM 1576 C CA . GLY A 1 202 ? -54.621 -16.008 -9.048 1.00 67.12 202 GLY A CA 1
ATOM 1577 C C . GLY A 1 202 ? -54.055 -16.910 -10.154 1.00 67.12 202 GLY A C 1
ATOM 1578 O O . GLY A 1 202 ? -53.135 -17.685 -9.883 1.00 67.12 202 GLY A O 1
ATOM 1579 N N . ALA A 1 203 ? -54.586 -16.857 -11.379 1.00 74.06 203 ALA A N 1
ATOM 1580 C CA . ALA A 1 203 ? -53.887 -17.367 -12.557 1.00 74.06 203 ALA A CA 1
ATOM 1581 C C . ALA A 1 203 ? -52.762 -16.404 -12.981 1.00 74.06 203 ALA A C 1
ATOM 1583 O O . ALA A 1 203 ? -52.904 -15.188 -12.833 1.00 74.06 203 ALA A O 1
ATOM 1584 N N . THR A 1 204 ? -51.665 -16.935 -13.536 1.00 80.88 204 THR A N 1
ATOM 1585 C CA . THR A 1 204 ? -50.612 -16.117 -14.158 1.00 80.88 204 THR A CA 1
ATOM 1586 C C . THR A 1 204 ? -50.561 -16.285 -15.675 1.00 80.88 204 THR A C 1
ATOM 1588 O O . THR A 1 204 ? -50.782 -17.376 -16.209 1.00 80.88 204 THR A O 1
ATOM 1591 N N . ILE A 1 205 ? -50.286 -15.178 -16.367 1.00 83.56 205 ILE A N 1
ATOM 1592 C CA . ILE A 1 205 ? -50.070 -15.089 -17.815 1.00 83.56 205 ILE A CA 1
ATOM 1593 C C . ILE A 1 205 ? -48.653 -14.557 -18.046 1.00 83.56 205 ILE A C 1
ATOM 1595 O O . ILE A 1 205 ? -48.220 -13.633 -17.358 1.00 83.56 205 ILE A O 1
ATOM 1599 N N . THR A 1 206 ? -47.939 -15.126 -19.018 1.00 86.50 206 THR A N 1
ATOM 1600 C CA . THR A 1 206 ? -46.599 -14.677 -19.421 1.00 86.50 206 THR A CA 1
ATOM 1601 C C . THR A 1 206 ? -46.593 -14.261 -20.883 1.00 86.50 206 THR A C 1
ATOM 1603 O O . THR A 1 206 ? -46.950 -15.071 -21.738 1.00 86.50 206 THR A O 1
ATOM 1606 N N . GLU A 1 207 ? -46.138 -13.044 -21.164 1.00 85.19 207 GLU A N 1
ATOM 1607 C CA . GLU A 1 207 ? -45.995 -12.490 -22.516 1.00 85.19 207 GLU A CA 1
ATOM 1608 C C . GLU A 1 207 ? -44.603 -11.858 -22.680 1.00 85.19 207 GLU A C 1
ATOM 1610 O O . GLU A 1 207 ? -43.925 -11.567 -21.688 1.00 85.19 207 GLU A O 1
ATOM 1615 N N . THR A 1 208 ? -44.168 -11.662 -23.927 1.00 90.19 208 THR A N 1
ATOM 1616 C CA . THR A 1 208 ? -42.813 -11.197 -24.270 1.00 90.19 208 THR A CA 1
ATOM 1617 C C . THR A 1 208 ? -42.865 -9.988 -25.204 1.00 90.19 208 THR A C 1
ATOM 1619 O O . THR A 1 208 ? -43.529 -10.048 -26.238 1.00 90.19 208 THR A O 1
ATOM 1622 N N . GLY A 1 209 ? -42.133 -8.925 -24.863 1.00 88.38 209 GLY A N 1
ATOM 1623 C CA . GLY A 1 209 ? -41.952 -7.716 -25.678 1.00 88.38 209 GLY A CA 1
ATOM 1624 C C . GLY A 1 209 ? -40.523 -7.558 -26.190 1.00 88.38 209 GLY A C 1
ATOM 1625 O O . GLY A 1 209 ? -39.588 -8.138 -25.627 1.00 88.38 209 GLY A O 1
ATOM 1626 N N . THR A 1 210 ? -40.345 -6.771 -27.251 1.00 91.00 210 THR A N 1
ATOM 1627 C CA . THR A 1 210 ? -39.033 -6.423 -27.823 1.00 91.00 210 THR A CA 1
ATOM 1628 C C . THR A 1 210 ? -38.651 -4.992 -27.455 1.00 91.00 210 THR A C 1
ATOM 1630 O O . THR A 1 210 ? -39.500 -4.109 -27.432 1.00 91.00 210 THR A O 1
ATOM 1633 N N . VAL A 1 211 ? -37.364 -4.745 -27.219 1.00 95.00 211 VAL A N 1
ATOM 1634 C CA . VAL A 1 211 ? -36.786 -3.418 -26.983 1.00 95.00 211 VAL A CA 1
ATOM 1635 C C . VAL A 1 211 ? -35.700 -3.176 -28.017 1.00 95.00 211 VAL A C 1
ATOM 1637 O O . VAL A 1 211 ? -34.722 -3.925 -28.066 1.00 95.00 211 VAL A O 1
ATOM 1640 N N . THR A 1 212 ? -35.850 -2.110 -28.796 1.00 93.75 212 THR A N 1
ATOM 1641 C CA . THR A 1 212 ? -34.805 -1.567 -29.669 1.00 93.75 212 THR A CA 1
ATOM 1642 C C . THR A 1 212 ? -34.141 -0.365 -28.998 1.00 93.75 212 THR A C 1
ATOM 1644 O O . THR A 1 212 ? -34.808 0.482 -28.394 1.00 93.75 212 THR A O 1
ATOM 1647 N N . VAL A 1 213 ? -32.814 -0.292 -29.096 1.00 90.25 213 VAL A N 1
ATOM 1648 C CA . VAL A 1 213 ? -31.987 0.764 -28.505 1.00 90.25 213 VAL A CA 1
ATOM 1649 C C . VAL A 1 213 ? -31.152 1.426 -29.601 1.00 90.25 213 VAL A C 1
ATOM 1651 O O . VAL A 1 213 ? -30.182 0.847 -30.084 1.00 90.25 213 VAL A O 1
ATOM 1654 N N . ASP A 1 214 ? -31.529 2.651 -29.962 1.00 87.62 214 ASP A N 1
ATOM 1655 C CA . ASP A 1 214 ? -30.747 3.562 -30.799 1.00 87.62 214 ASP A CA 1
ATOM 1656 C C . ASP A 1 214 ? -29.632 4.190 -29.944 1.00 87.62 214 ASP A C 1
ATOM 1658 O O . ASP A 1 214 ? -29.918 4.952 -29.012 1.00 87.62 214 ASP A O 1
ATOM 1662 N N . ILE A 1 215 ? -28.366 3.925 -30.271 1.00 81.62 215 ILE A N 1
ATOM 1663 C CA . ILE A 1 215 ? -27.221 4.559 -29.608 1.00 81.62 215 ILE A CA 1
ATOM 1664 C C . ILE A 1 215 ? -26.798 5.799 -30.413 1.00 81.62 215 ILE A C 1
ATOM 1666 O O . ILE A 1 215 ? -26.351 5.696 -31.559 1.00 81.62 215 ILE A O 1
ATOM 1670 N N . GLU A 1 216 ? -26.952 6.986 -29.818 1.00 77.44 216 GLU A N 1
ATOM 1671 C CA . GLU A 1 216 ? -26.672 8.284 -30.448 1.00 77.44 216 GLU A CA 1
ATOM 1672 C C . GLU A 1 216 ? -25.385 8.937 -29.888 1.00 77.44 216 GLU A C 1
ATOM 1674 O O . GLU A 1 216 ? -25.154 8.909 -28.673 1.00 77.44 216 GLU A O 1
ATOM 1679 N N . PRO A 1 217 ? -24.537 9.561 -30.733 1.00 57.75 217 PRO A N 1
ATOM 1680 C CA . PRO A 1 217 ? -23.417 10.383 -30.270 1.00 57.75 217 PRO A CA 1
ATOM 1681 C C . PRO A 1 217 ? -23.912 11.700 -29.641 1.00 57.75 217 PRO A C 1
ATOM 1683 O O . PRO A 1 217 ? -24.931 12.257 -30.049 1.00 57.75 217 PRO A O 1
ATOM 1686 N N . ASP A 1 218 ? -23.191 12.208 -28.636 1.00 56.25 218 ASP A N 1
ATOM 1687 C CA . ASP A 1 218 ? -23.635 13.346 -27.814 1.00 56.25 218 ASP A CA 1
ATOM 1688 C C . ASP A 1 218 ? -23.537 14.704 -28.557 1.00 56.25 218 ASP A C 1
ATOM 1690 O O . ASP A 1 218 ? -22.441 15.091 -28.977 1.00 56.25 218 ASP A O 1
ATOM 1694 N N . PRO A 1 219 ? -24.645 15.457 -28.727 1.00 45.84 219 PRO A N 1
ATOM 1695 C CA . PRO A 1 219 ? -24.664 16.664 -29.554 1.00 45.84 219 PRO A CA 1
ATOM 1696 C C . PRO A 1 219 ? -24.239 17.972 -28.851 1.00 45.84 219 PRO A C 1
ATOM 1698 O O . PRO A 1 219 ? -24.167 19.004 -29.524 1.00 45.84 219 PRO A O 1
ATOM 1701 N N . GLU A 1 220 ? -23.984 18.009 -27.534 1.00 42.81 220 GLU A N 1
ATOM 1702 C CA . GLU A 1 220 ? -23.735 19.282 -26.820 1.00 42.81 220 GLU A CA 1
ATOM 1703 C C . GLU A 1 220 ? -22.297 19.834 -26.967 1.00 42.81 220 GLU A C 1
ATOM 1705 O O . GLU A 1 220 ? -21.512 19.875 -26.020 1.00 42.81 220 GLU A O 1
ATOM 1710 N N . SER A 1 221 ? -21.957 20.356 -28.155 1.00 37.38 221 SER A N 1
ATOM 1711 C CA . SER A 1 221 ? -20.693 21.085 -28.403 1.00 37.38 221 SER A CA 1
ATOM 1712 C C . SER A 1 221 ? -20.834 22.387 -29.222 1.00 37.38 221 SER A C 1
ATOM 1714 O O . SER A 1 221 ? -20.064 22.667 -30.141 1.00 37.38 221 SER A O 1
ATOM 1716 N N . THR A 1 222 ? -21.775 23.264 -28.845 1.00 33.16 222 THR A N 1
ATOM 1717 C CA . THR A 1 222 ? -21.868 24.647 -29.376 1.00 33.16 222 THR A CA 1
ATOM 1718 C C . THR A 1 222 ? -21.816 25.714 -28.271 1.00 33.16 222 THR A C 1
ATOM 1720 O O . THR A 1 222 ? -22.779 25.828 -27.513 1.00 33.16 222 THR A O 1
ATOM 1723 N N . PRO A 1 223 ? -20.747 26.535 -28.182 1.00 37.03 223 PRO A N 1
ATOM 1724 C CA . PRO A 1 223 ? -20.611 27.560 -27.145 1.00 37.03 223 PRO A CA 1
ATOM 1725 C C . PRO A 1 223 ? -21.275 28.900 -27.521 1.00 37.03 223 PRO A C 1
ATOM 1727 O O . PRO A 1 223 ? -20.974 29.488 -28.562 1.00 37.03 223 PRO A O 1
ATOM 1730 N N . GLU A 1 224 ? -22.113 29.441 -26.631 1.00 31.62 224 GLU A N 1
ATOM 1731 C CA . GLU A 1 224 ? -22.511 30.858 -26.671 1.00 31.62 224 GLU A CA 1
ATOM 1732 C C . GLU A 1 224 ? -21.415 31.760 -26.066 1.00 31.62 224 GLU A C 1
ATOM 1734 O O . GLU A 1 224 ? -20.690 31.368 -25.151 1.00 31.62 224 GLU A O 1
ATOM 1739 N N . GLN A 1 225 ? -21.278 32.987 -26.580 1.00 37.91 225 GLN A N 1
ATOM 1740 C CA . GLN A 1 225 ? -20.255 33.946 -26.143 1.00 37.91 225 GLN A CA 1
ATOM 1741 C C . GLN A 1 225 ? -20.777 34.891 -25.051 1.00 37.91 225 GLN A C 1
ATOM 1743 O O . GLN A 1 225 ? -21.706 35.646 -25.334 1.00 37.91 225 GLN A O 1
ATOM 1748 N N . GLU A 1 226 ? -20.088 35.027 -23.906 1.00 30.44 226 GLU A N 1
ATOM 1749 C CA . GLU A 1 226 ? -20.024 36.347 -23.250 1.00 30.44 226 GLU A CA 1
ATOM 1750 C C . GLU A 1 226 ? -18.796 36.610 -22.347 1.00 30.44 226 GLU A C 1
ATOM 1752 O O . GLU A 1 226 ? -18.539 35.911 -21.372 1.00 30.44 226 GLU A O 1
ATOM 1757 N N . SER A 1 227 ? -18.148 37.753 -22.611 1.00 27.75 227 SER A N 1
ATOM 1758 C CA . SER A 1 227 ? -17.240 38.533 -21.743 1.00 27.75 227 SER A CA 1
ATOM 1759 C C . SER A 1 227 ? -15.842 37.988 -21.386 1.00 27.75 227 SER A C 1
ATOM 1761 O O . SER A 1 227 ? -15.642 36.841 -21.006 1.00 27.75 227 SER A O 1
ATOM 1763 N N . GLU A 1 228 ? -14.854 38.883 -21.485 1.00 38.75 228 GLU A N 1
ATOM 1764 C CA . GLU A 1 228 ? -13.430 38.615 -21.261 1.00 38.75 228 GLU A CA 1
ATOM 1765 C C . GLU A 1 228 ? -13.056 38.652 -19.767 1.00 38.75 228 GLU A C 1
ATOM 1767 O O . GLU A 1 228 ? -13.226 39.669 -19.089 1.00 38.75 228 GLU A O 1
ATOM 1772 N N . ALA A 1 229 ? -12.429 37.579 -19.290 1.00 33.88 229 ALA A N 1
ATOM 1773 C CA . ALA A 1 229 ? -11.479 37.600 -18.182 1.00 33.88 229 ALA A CA 1
ATOM 1774 C C . ALA A 1 229 ? -10.261 36.772 -18.619 1.00 33.88 229 ALA A C 1
ATOM 1776 O O . ALA A 1 229 ? -10.439 35.664 -19.118 1.00 33.88 229 ALA A O 1
ATOM 1777 N N . GLU A 1 230 ? -9.045 37.312 -18.495 1.00 41.22 230 GLU A N 1
ATOM 1778 C CA . GLU A 1 230 ? -7.826 36.624 -18.952 1.00 41.22 230 GLU A CA 1
ATOM 1779 C C . GLU A 1 230 ? -7.583 35.344 -18.120 1.00 41.22 230 GLU A C 1
ATOM 1781 O O . GLU A 1 230 ? -7.481 35.448 -16.893 1.00 41.22 230 GLU A O 1
ATOM 1786 N N . PRO A 1 231 ? -7.501 34.149 -18.739 1.00 29.89 231 PRO A N 1
ATOM 1787 C CA . PRO A 1 231 ? -7.157 32.915 -18.038 1.00 29.89 231 PRO A CA 1
ATOM 1788 C C . PRO A 1 231 ? -5.635 32.761 -17.890 1.00 29.89 231 PRO A C 1
ATOM 1790 O O . PRO A 1 231 ? -4.876 33.094 -18.802 1.00 29.89 231 PRO A O 1
ATOM 1793 N N . ASP A 1 232 ? -5.189 32.195 -16.763 1.00 35.16 232 ASP A N 1
ATOM 1794 C CA . ASP A 1 232 ? -3.813 31.705 -16.614 1.00 35.16 232 ASP A CA 1
ATOM 1795 C C . ASP A 1 232 ? -3.535 30.582 -17.634 1.00 35.16 232 ASP A C 1
ATOM 1797 O O . ASP A 1 232 ? -4.364 29.697 -17.857 1.00 35.16 232 ASP A O 1
ATOM 1801 N N . SER A 1 233 ? -2.361 30.617 -18.266 1.00 31.25 233 SER A N 1
ATOM 1802 C CA . SER A 1 233 ? -2.073 29.913 -19.526 1.00 31.25 233 SER A CA 1
ATOM 1803 C C . SER A 1 233 ? -1.684 28.427 -19.396 1.00 31.25 233 SER A C 1
ATOM 1805 O O . SER A 1 233 ? -0.838 27.967 -20.158 1.00 31.25 233 SER A O 1
ATOM 1807 N N . ASP A 1 234 ? -2.251 27.695 -18.432 1.00 36.72 234 ASP A N 1
ATOM 1808 C CA . ASP A 1 234 ? -1.805 26.337 -18.045 1.00 36.72 234 ASP A CA 1
ATOM 1809 C C . ASP A 1 234 ? -2.932 25.274 -17.960 1.00 36.72 234 ASP A C 1
ATOM 1811 O O . ASP A 1 234 ? -2.676 24.137 -17.565 1.00 36.72 234 ASP A O 1
ATOM 1815 N N . SER A 1 235 ? -4.185 25.593 -18.319 1.00 35.09 235 SER A N 1
ATOM 1816 C CA . SER A 1 235 ? -5.345 24.696 -18.105 1.00 35.09 235 SER A CA 1
ATOM 1817 C C . SER A 1 235 ? -5.766 23.810 -19.293 1.00 35.09 235 SER A C 1
ATOM 1819 O O . SER A 1 235 ? -6.560 22.887 -19.108 1.00 35.09 235 SER A O 1
ATOM 1821 N N . GLU A 1 236 ? -5.249 24.030 -20.504 1.00 33.97 236 GLU A N 1
ATOM 1822 C CA . GLU A 1 236 ? -5.705 23.351 -21.734 1.00 33.97 236 GLU A CA 1
ATOM 1823 C C . GLU A 1 236 ? -4.916 22.056 -22.029 1.00 33.97 236 GLU A C 1
ATOM 1825 O O . GLU A 1 236 ? -4.247 21.933 -23.051 1.00 33.97 236 GLU A O 1
ATOM 1830 N N . TYR A 1 237 ? -4.937 21.084 -21.103 1.00 34.97 237 TYR A N 1
ATOM 1831 C CA . TYR A 1 237 ? -4.075 19.890 -21.209 1.00 34.97 237 TYR A CA 1
ATOM 1832 C C . TYR A 1 237 ? -4.639 18.547 -20.708 1.00 34.97 237 TYR A C 1
ATOM 1834 O O . TYR A 1 237 ? -3.913 17.547 -20.782 1.00 34.97 237 TYR A O 1
ATOM 1842 N N . ASP A 1 238 ? -5.875 18.493 -20.197 1.00 35.81 238 ASP A N 1
ATOM 1843 C CA . ASP A 1 238 ? -6.331 17.378 -19.340 1.00 35.81 238 ASP A CA 1
ATOM 1844 C C . ASP A 1 238 ? -7.324 16.380 -19.974 1.00 35.81 238 ASP A C 1
ATOM 1846 O O . ASP A 1 238 ? -7.467 15.275 -19.462 1.00 35.81 238 ASP A O 1
ATOM 1850 N N . TYR A 1 239 ? -7.943 16.685 -21.123 1.00 28.38 239 TYR A N 1
ATOM 1851 C CA . TYR A 1 239 ? -8.994 15.825 -21.714 1.00 28.38 239 TYR A CA 1
ATOM 1852 C C . TYR A 1 239 ? -8.496 14.501 -22.340 1.00 28.38 239 TYR A C 1
ATOM 1854 O O . TYR A 1 239 ? -9.295 13.652 -22.715 1.00 28.38 239 TYR A O 1
ATOM 1862 N N . TRP A 1 240 ? -7.176 14.303 -22.431 1.00 25.78 240 TRP A N 1
ATOM 1863 C CA . TRP A 1 240 ? -6.529 13.094 -22.974 1.00 25.78 240 TRP A CA 1
ATOM 1864 C C . TRP A 1 240 ? -5.658 12.383 -21.916 1.00 25.78 240 TRP A C 1
ATOM 1866 O O . TRP A 1 240 ? -4.585 11.854 -22.219 1.00 25.78 240 TRP A O 1
ATOM 1876 N N . ARG A 1 241 ? -6.051 12.456 -20.633 1.00 34.41 241 ARG A N 1
ATOM 1877 C CA . ARG A 1 241 ? -5.258 11.953 -19.490 1.00 34.41 241 ARG A CA 1
ATOM 1878 C C . ARG A 1 241 ? -6.037 11.097 -18.488 1.00 34.41 241 ARG A C 1
ATOM 1880 O O . ARG A 1 241 ? -5.602 10.970 -17.334 1.00 34.41 241 ARG A O 1
ATOM 1887 N N . GLU A 1 242 ? -7.163 10.519 -18.898 1.00 33.41 242 GLU A N 1
ATOM 1888 C CA . GLU A 1 242 ? -7.872 9.595 -18.019 1.00 33.41 242 GLU A CA 1
ATOM 1889 C C . GLU A 1 242 ? -7.279 8.187 -18.043 1.00 33.41 242 GLU A C 1
ATOM 1891 O O . GLU A 1 242 ? -6.972 7.653 -19.110 1.00 33.41 242 GLU A O 1
ATOM 1896 N N . PRO A 1 243 ? -7.063 7.578 -16.862 1.00 37.16 243 PRO A N 1
ATOM 1897 C CA . PRO A 1 243 ? -6.551 6.226 -16.785 1.00 37.16 243 PRO A CA 1
ATOM 1898 C C . PRO A 1 243 ? -7.580 5.266 -17.359 1.00 37.16 243 PRO A C 1
ATOM 1900 O O . PRO A 1 243 ? -8.704 5.168 -16.871 1.00 37.16 243 PRO A O 1
ATOM 1903 N N . VAL A 1 244 ? -7.155 4.452 -18.318 1.00 40.44 244 VAL A N 1
ATOM 1904 C CA . VAL A 1 244 ? -7.994 3.413 -18.937 1.00 40.44 244 VAL A CA 1
ATOM 1905 C C . VAL A 1 244 ? -8.077 2.172 -18.010 1.00 40.44 244 VAL A C 1
ATOM 1907 O O . VAL A 1 244 ? -8.013 1.030 -18.456 1.00 40.44 244 VAL A O 1
ATOM 1910 N N . ILE A 1 245 ? -8.143 2.417 -16.687 1.00 41.00 245 ILE A N 1
ATOM 1911 C CA . ILE A 1 245 ? -8.637 1.551 -15.595 1.00 41.00 245 ILE A CA 1
ATOM 1912 C C . ILE A 1 245 ? -9.288 2.418 -14.478 1.00 41.00 245 ILE A C 1
ATOM 1914 O O . ILE A 1 245 ? -9.138 2.136 -13.290 1.00 41.00 245 ILE A O 1
ATOM 1918 N N . GLU A 1 246 ? -10.064 3.453 -14.816 1.00 36.25 246 GLU A N 1
ATOM 1919 C CA . GLU A 1 246 ? -11.230 3.818 -13.987 1.00 36.25 246 GLU A CA 1
ATOM 1920 C C . GLU A 1 246 ? -12.463 3.073 -14.515 1.00 36.25 246 GLU A C 1
ATOM 1922 O O . GLU A 1 246 ? -13.283 3.597 -15.258 1.00 36.25 246 GLU A O 1
ATOM 1927 N N . GLY A 1 247 ? -12.546 1.786 -14.158 1.00 33.47 247 GLY A N 1
ATOM 1928 C CA . GLY A 1 247 ? -13.603 0.886 -14.617 1.00 33.47 247 GLY A CA 1
ATOM 1929 C C . GLY A 1 247 ? -13.420 -0.551 -14.127 1.00 33.47 247 GLY A C 1
ATOM 1930 O O . GLY A 1 247 ? -13.941 -0.934 -13.081 1.00 33.47 247 GLY A O 1
ATOM 1931 N N . THR A 1 248 ? -12.696 -1.371 -14.893 1.00 31.45 248 THR A N 1
ATOM 1932 C CA . THR A 1 248 ? -12.982 -2.818 -14.971 1.00 31.45 248 THR A CA 1
ATOM 1933 C C . THR A 1 248 ? -11.799 -3.772 -14.742 1.00 31.45 248 THR A C 1
ATOM 1935 O O . THR A 1 248 ? -11.855 -4.918 -15.192 1.00 31.45 248 THR A O 1
ATOM 1938 N N . ARG A 1 249 ? -10.755 -3.407 -13.970 1.00 31.42 249 ARG A N 1
ATOM 1939 C CA . ARG A 1 249 ? -9.852 -4.452 -13.423 1.00 31.42 249 ARG A CA 1
ATOM 1940 C C . ARG A 1 249 ? -9.127 -4.150 -12.106 1.00 31.42 249 ARG A C 1
ATOM 1942 O O . ARG A 1 249 ? -8.001 -3.666 -12.094 1.00 31.42 249 ARG A O 1
ATOM 1949 N N . LEU A 1 250 ? -9.721 -4.595 -10.993 1.00 35.25 250 LEU A N 1
ATOM 1950 C CA . LEU A 1 250 ? -8.974 -4.932 -9.764 1.00 35.25 250 LEU A CA 1
ATOM 1951 C C . LEU A 1 250 ? -9.563 -6.103 -8.943 1.00 35.25 250 LEU A C 1
ATOM 1953 O O . LEU A 1 250 ? -9.100 -6.362 -7.834 1.00 35.25 250 LEU A O 1
ATOM 1957 N N . VAL A 1 251 ? -10.552 -6.830 -9.484 1.00 34.09 251 VAL A N 1
ATOM 1958 C CA . VAL A 1 251 ? -11.281 -7.903 -8.775 1.00 34.09 251 VAL A CA 1
ATOM 1959 C C . VAL A 1 251 ? -11.356 -9.234 -9.541 1.00 34.09 251 VAL A C 1
ATOM 1961 O O . VAL A 1 251 ? -12.385 -9.900 -9.576 1.00 34.09 251 VAL A O 1
ATOM 1964 N N . ASP A 1 252 ? -10.217 -9.695 -10.068 1.00 34.53 252 ASP A N 1
ATOM 1965 C CA . ASP A 1 252 ? -9.956 -11.144 -10.178 1.00 34.53 252 ASP A CA 1
ATOM 1966 C C . ASP A 1 252 ? -9.738 -11.698 -8.747 1.00 34.53 252 ASP A C 1
ATOM 1968 O O . ASP A 1 252 ? -8.616 -12.008 -8.334 1.00 34.53 252 ASP A O 1
ATOM 1972 N N . GLU A 1 253 ? -10.799 -11.706 -7.929 1.00 45.50 253 GLU A N 1
ATOM 1973 C CA . GLU A 1 253 ? -10.693 -11.793 -6.468 1.00 45.50 253 GLU A CA 1
ATOM 1974 C C . GLU A 1 253 ? -10.276 -13.175 -5.961 1.00 45.50 253 GLU A C 1
ATOM 1976 O O . GLU A 1 253 ? -11.058 -14.098 -5.710 1.00 45.50 253 GLU A O 1
ATOM 1981 N N . LYS A 1 254 ? -8.966 -13.272 -5.749 1.00 37.69 254 LYS A N 1
ATOM 1982 C CA . LYS A 1 254 ? -8.294 -14.336 -5.020 1.00 37.69 254 LYS A CA 1
ATOM 1983 C C . LYS A 1 254 ? -8.384 -14.056 -3.517 1.00 37.69 254 LYS A C 1
ATOM 1985 O O . LYS A 1 254 ? -7.450 -13.518 -2.910 1.00 37.69 254 LYS A O 1
ATOM 1990 N N . TYR A 1 255 ? -9.535 -14.398 -2.937 1.00 38.84 255 TYR A N 1
ATOM 1991 C CA . TYR A 1 255 ? -9.779 -14.442 -1.494 1.00 38.84 255 TYR A CA 1
ATOM 1992 C C . TYR A 1 255 ? -8.591 -15.102 -0.784 1.00 38.84 255 TYR A C 1
ATOM 1994 O O . TYR A 1 255 ? -8.180 -16.204 -1.141 1.00 38.84 255 TYR A O 1
ATOM 2002 N N . TYR A 1 256 ? -8.034 -14.418 0.215 1.00 40.62 256 TYR A N 1
ATOM 2003 C CA . TYR A 1 256 ? -6.937 -14.928 1.033 1.00 40.62 256 TYR A CA 1
ATOM 2004 C C . TYR A 1 256 ? -7.452 -15.185 2.446 1.00 40.62 256 TYR A C 1
ATOM 2006 O O . TYR A 1 256 ? -7.840 -14.250 3.155 1.00 40.62 256 TYR A O 1
ATOM 2014 N N . ASN A 1 257 ? -7.454 -16.449 2.860 1.00 48.84 257 ASN A N 1
ATOM 2015 C CA . ASN A 1 257 ? -7.926 -16.832 4.179 1.00 48.84 257 ASN A CA 1
ATOM 2016 C C . ASN A 1 257 ? -6.905 -16.406 5.242 1.00 48.84 257 ASN A C 1
ATOM 2018 O O . ASN A 1 257 ? -5.804 -16.944 5.323 1.00 48.84 257 ASN A O 1
ATOM 2022 N N . LEU A 1 258 ? -7.275 -15.448 6.093 1.00 45.72 258 LEU A N 1
ATOM 2023 C CA . LEU A 1 258 ? -6.395 -14.938 7.148 1.00 45.72 258 LEU A CA 1
ATOM 2024 C C . LEU A 1 258 ? -6.016 -15.985 8.208 1.00 45.72 258 LEU A C 1
ATOM 2026 O O . LEU A 1 258 ? -4.982 -15.807 8.853 1.00 45.72 258 LEU A O 1
ATOM 2030 N N . ASP A 1 259 ? -6.840 -17.025 8.380 1.00 48.94 259 ASP A N 1
ATOM 2031 C CA . ASP A 1 259 ? -6.695 -18.056 9.413 1.00 48.94 259 ASP A CA 1
ATOM 2032 C C . ASP A 1 259 ? -6.056 -19.369 8.881 1.00 48.94 259 ASP A C 1
ATOM 2034 O O . ASP A 1 259 ? -5.459 -20.094 9.676 1.00 48.94 259 ASP A O 1
ATOM 2038 N N . THR A 1 260 ? -6.124 -19.675 7.570 1.00 52.84 260 THR A N 1
ATOM 2039 C CA . THR A 1 260 ? -5.452 -20.853 6.945 1.00 52.84 260 THR A CA 1
ATOM 2040 C C . THR A 1 260 ? -4.314 -20.507 5.975 1.00 52.84 260 THR A C 1
ATOM 2042 O O . THR A 1 260 ? -3.574 -21.391 5.561 1.00 52.84 260 THR A O 1
ATOM 2045 N N . GLU A 1 261 ? -4.155 -19.230 5.621 1.00 47.88 261 GLU A N 1
ATOM 2046 C CA . GLU A 1 261 ? -3.199 -18.698 4.631 1.00 47.88 261 GLU A CA 1
ATOM 2047 C C . GLU A 1 261 ? -3.407 -19.191 3.177 1.00 47.88 261 GLU A C 1
ATOM 2049 O O . GLU A 1 261 ? -2.602 -18.894 2.294 1.00 47.88 261 GLU A O 1
ATOM 2054 N N . GLU A 1 262 ? -4.525 -19.872 2.905 1.00 42.72 262 GLU A N 1
ATOM 2055 C CA . GLU A 1 262 ? -4.926 -20.367 1.581 1.00 42.72 262 GLU A CA 1
ATOM 2056 C C . GLU A 1 262 ? -5.498 -19.273 0.664 1.00 42.72 262 GLU A C 1
ATOM 2058 O O . GLU A 1 262 ? -5.974 -18.227 1.117 1.00 42.72 262 GLU A O 1
ATOM 2063 N N . VAL A 1 263 ? -5.508 -19.556 -0.645 1.00 38.53 263 VAL A N 1
ATOM 2064 C CA . VAL A 1 263 ? -6.047 -18.680 -1.694 1.00 38.53 263 VAL A CA 1
ATOM 2065 C C . VAL A 1 263 ? -7.153 -19.393 -2.475 1.00 38.53 263 VAL A C 1
ATOM 2067 O O . VAL A 1 263 ? -6.930 -20.484 -2.994 1.00 38.53 263 VAL A O 1
ATOM 2070 N N . SER A 1 264 ? -8.320 -18.761 -2.622 1.00 41.69 264 SER A N 1
ATOM 2071 C CA . SER A 1 264 ? -9.442 -19.264 -3.432 1.00 41.69 264 SER A CA 1
ATOM 2072 C C . SER A 1 264 ? -10.087 -18.152 -4.266 1.00 41.69 264 SER A C 1
ATOM 2074 O O . SER A 1 264 ? -9.996 -16.978 -3.926 1.00 41.69 264 SER A O 1
ATOM 2076 N N . SER A 1 265 ? -10.707 -18.494 -5.396 1.00 35.69 265 SER A N 1
ATOM 2077 C CA . SER A 1 265 ? -11.364 -17.527 -6.290 1.00 35.69 265 SER A CA 1
ATOM 2078 C C . SER A 1 265 ? -12.839 -17.344 -5.930 1.00 35.69 265 SER A C 1
ATOM 2080 O O . SER A 1 265 ? -13.590 -18.325 -5.936 1.00 35.69 265 SER A O 1
ATOM 2082 N N . LYS A 1 266 ? -13.267 -16.109 -5.652 1.00 36.88 266 LYS A N 1
ATOM 2083 C CA . LYS A 1 266 ? -14.670 -15.778 -5.365 1.00 36.88 266 LYS A CA 1
ATOM 2084 C C . LYS A 1 266 ? -14.943 -14.294 -5.624 1.00 36.88 266 LYS A C 1
ATOM 2086 O O . LYS A 1 266 ? -14.217 -13.457 -5.107 1.00 36.88 266 LYS A O 1
ATOM 2091 N N . ASN A 1 267 ? -16.011 -13.978 -6.355 1.00 32.16 267 ASN A N 1
ATOM 2092 C CA . ASN A 1 267 ? -16.426 -12.594 -6.608 1.00 32.16 267 ASN A CA 1
ATOM 2093 C C . ASN A 1 267 ? -16.959 -11.972 -5.306 1.00 32.16 267 ASN A C 1
ATOM 2095 O O . ASN A 1 267 ? -17.965 -12.457 -4.781 1.00 32.16 267 ASN A O 1
ATOM 2099 N N . VAL A 1 268 ? -16.344 -10.899 -4.801 1.00 35.28 268 VAL A N 1
ATOM 2100 C CA . VAL A 1 268 ? -16.808 -10.194 -3.602 1.00 35.28 268 VAL A CA 1
ATOM 2101 C C . VAL A 1 268 ? -17.491 -8.892 -4.016 1.00 35.28 268 VAL A C 1
ATOM 2103 O O . VAL A 1 268 ? -16.863 -7.874 -4.294 1.00 35.28 268 VAL A O 1
ATOM 2106 N N . ASN A 1 269 ? -18.823 -8.894 -4.025 1.00 32.44 269 ASN A N 1
ATOM 2107 C CA . ASN A 1 269 ? -19.597 -7.710 -4.395 1.00 32.44 269 ASN A CA 1
ATOM 2108 C C . ASN A 1 269 ? -19.611 -6.679 -3.240 1.00 32.44 269 ASN A C 1
ATOM 2110 O O . ASN A 1 269 ? -20.552 -6.617 -2.449 1.00 32.44 269 ASN A O 1
ATOM 2114 N N . LEU A 1 270 ? -18.522 -5.908 -3.102 1.00 36.59 270 LEU A N 1
ATOM 2115 C CA . LEU A 1 270 ? -18.251 -4.968 -2.002 1.00 36.59 270 LEU A CA 1
ATOM 2116 C C . LEU A 1 270 ? -19.092 -3.672 -2.050 1.00 36.59 270 LEU A C 1
ATOM 2118 O O . LEU A 1 270 ? -18.566 -2.562 -1.916 1.00 36.59 270 LEU A O 1
ATOM 2122 N N . GLN A 1 271 ? -20.419 -3.784 -2.147 1.00 35.25 271 GLN A N 1
ATOM 2123 C CA . GLN A 1 271 ? -21.293 -2.658 -1.818 1.00 35.25 271 GLN A CA 1
ATOM 2124 C C . GLN A 1 271 ? -21.138 -2.302 -0.327 1.00 35.25 271 GLN A C 1
ATOM 2126 O O . GLN A 1 271 ? -21.541 -3.047 0.565 1.00 35.25 271 GLN A O 1
ATOM 2131 N N . ARG A 1 272 ? -20.521 -1.146 -0.043 1.00 45.47 272 ARG A N 1
ATOM 2132 C CA . ARG A 1 272 ? -20.176 -0.674 1.314 1.00 45.47 272 ARG A CA 1
ATOM 2133 C C . ARG A 1 272 ? -21.417 -0.233 2.118 1.00 45.47 272 ARG A C 1
ATOM 2135 O O . ARG A 1 272 ? -21.597 0.957 2.384 1.00 45.47 272 ARG A O 1
ATOM 2142 N N . GLY A 1 273 ? -22.253 -1.184 2.547 1.00 36.56 273 GLY A N 1
ATOM 2143 C CA . GLY A 1 273 ? -23.481 -0.927 3.309 1.00 36.56 273 GLY A CA 1
ATOM 2144 C C . GLY A 1 273 ? -23.823 -1.975 4.381 1.00 36.56 273 GLY A C 1
ATOM 2145 O O . GLY A 1 273 ? -23.770 -3.172 4.137 1.00 36.56 273 GLY A O 1
ATOM 2146 N N . GLN A 1 274 ? -24.287 -1.480 5.540 1.00 34.69 274 GLN A N 1
ATOM 2147 C CA . GLN A 1 274 ? -24.848 -2.227 6.688 1.00 34.69 274 GLN A CA 1
ATOM 2148 C C . GLN A 1 274 ? -23.841 -3.020 7.562 1.00 34.69 274 GLN A C 1
ATOM 2150 O O . GLN A 1 274 ? -22.777 -3.431 7.116 1.00 34.69 274 GLN A O 1
ATOM 2155 N N . VAL A 1 275 ? -24.146 -3.160 8.867 1.00 40.72 275 VAL A N 1
ATOM 2156 C CA . VAL A 1 275 ? -23.185 -3.625 9.908 1.00 40.72 275 VAL A CA 1
ATOM 2157 C C . VAL A 1 275 ? -23.538 -4.954 10.535 1.00 40.72 275 VAL A C 1
ATOM 2159 O O . VAL A 1 275 ? -22.645 -5.706 10.912 1.00 40.72 275 VAL A O 1
ATOM 2162 N N . GLU A 1 276 ? -24.826 -5.244 10.673 1.00 42.41 276 GLU A N 1
ATOM 2163 C CA . GLU A 1 276 ? -25.274 -6.545 11.171 1.00 42.41 276 GLU A CA 1
ATOM 2164 C C . GLU A 1 276 ? -24.733 -7.635 10.217 1.00 42.41 276 GLU A C 1
ATOM 2166 O O . GLU A 1 276 ? -24.162 -8.630 10.662 1.00 42.41 276 GLU A O 1
ATOM 2171 N N . ASN A 1 277 ? -24.647 -7.285 8.927 1.00 48.81 277 ASN A N 1
ATOM 2172 C CA . ASN A 1 277 ? -23.906 -7.990 7.887 1.00 48.81 277 ASN A CA 1
ATOM 2173 C C . ASN A 1 277 ? -22.378 -8.077 8.065 1.00 48.81 277 ASN A C 1
ATOM 2175 O O . ASN A 1 277 ? -21.820 -8.946 7.424 1.00 48.81 277 ASN A O 1
ATOM 2179 N N . TYR A 1 278 ? -21.647 -7.260 8.846 1.00 55.47 278 TYR A N 1
ATOM 2180 C CA . TYR A 1 278 ? -20.167 -7.353 8.873 1.00 55.47 278 TYR A CA 1
ATOM 2181 C C . TYR A 1 278 ? -19.692 -8.661 9.501 1.00 55.47 278 TYR A C 1
ATOM 2183 O O . TYR A 1 278 ? -18.848 -9.336 8.926 1.00 55.47 278 TYR A O 1
ATOM 2191 N N . VAL A 1 279 ? -20.224 -9.052 10.661 1.00 56.53 279 VAL A N 1
ATOM 2192 C CA . VAL A 1 279 ? -19.774 -10.291 11.325 1.00 56.53 279 VAL A CA 1
ATOM 2193 C C . VAL A 1 279 ? -20.370 -11.533 10.664 1.00 56.53 279 VAL A C 1
ATOM 2195 O O . VAL A 1 279 ? -19.754 -12.597 10.692 1.00 56.53 279 VAL A O 1
ATOM 2198 N N . GLU A 1 280 ? -21.512 -11.390 9.998 1.00 55.47 280 GLU A N 1
ATOM 2199 C CA . GLU A 1 280 ? -22.100 -12.442 9.165 1.00 55.47 280 GLU A CA 1
ATOM 2200 C C . GLU A 1 280 ? -21.473 -12.482 7.749 1.00 55.47 280 GLU A C 1
ATOM 2202 O O . GLU A 1 280 ? -21.555 -13.505 7.071 1.00 55.47 280 GLU A O 1
ATOM 2207 N N . HIS A 1 281 ? -20.734 -11.439 7.339 1.00 59.19 281 HIS A N 1
ATOM 2208 C CA . HIS A 1 281 ? -19.997 -11.361 6.072 1.00 59.19 281 HIS A CA 1
ATOM 2209 C C . HIS A 1 281 ? -18.962 -12.475 5.992 1.00 59.19 281 HIS A C 1
ATOM 2211 O O . HIS A 1 281 ? -18.198 -12.709 6.934 1.00 59.19 281 HIS A O 1
ATOM 2217 N N . GLU A 1 282 ? -18.808 -13.066 4.812 1.00 54.38 282 GLU A N 1
ATOM 2218 C CA . GLU A 1 282 ? -17.669 -13.937 4.513 1.00 54.38 282 GLU A CA 1
ATOM 2219 C C . GLU A 1 282 ? -16.307 -13.280 4.832 1.00 54.38 282 GLU A C 1
ATOM 2221 O O . GLU A 1 282 ? -15.455 -13.943 5.417 1.00 54.38 282 GLU A O 1
ATOM 2226 N N . ASN A 1 283 ? -16.162 -11.963 4.632 1.00 58.16 283 ASN A N 1
ATOM 2227 C CA . ASN A 1 283 ? -14.912 -11.212 4.837 1.00 58.16 283 ASN A CA 1
ATOM 2228 C C . ASN A 1 283 ? -14.533 -10.900 6.297 1.00 58.16 283 ASN A C 1
ATOM 2230 O O . ASN A 1 283 ? -13.425 -10.423 6.554 1.00 58.16 283 ASN A O 1
ATOM 2234 N N . CYS A 1 284 ? -15.412 -11.125 7.278 1.00 73.50 284 CYS A N 1
ATOM 2235 C CA . CYS A 1 284 ? -15.022 -10.971 8.681 1.00 73.50 284 CYS A CA 1
ATOM 2236 C C . CYS A 1 284 ? -14.204 -12.198 9.139 1.00 73.50 284 CYS A C 1
ATOM 2238 O O . CYS A 1 284 ? -14.679 -13.327 8.966 1.00 73.50 284 CYS A O 1
ATOM 2240 N N . PRO A 1 285 ? -13.001 -12.025 9.731 1.00 80.56 285 PRO A N 1
ATOM 2241 C CA . PRO A 1 285 ? -12.137 -13.150 10.098 1.00 80.56 285 PRO A CA 1
ATOM 2242 C C . PRO A 1 285 ? -12.832 -14.136 11.041 1.00 80.56 285 PRO A C 1
ATOM 2244 O O . PRO A 1 285 ? -13.551 -13.719 11.958 1.00 80.56 285 PRO A O 1
ATOM 2247 N N . GLN A 1 286 ? -12.581 -15.440 10.891 1.00 84.00 286 GLN A N 1
ATOM 2248 C CA . GLN A 1 286 ? -13.271 -16.450 11.701 1.00 84.00 286 GLN A CA 1
ATOM 2249 C C . GLN A 1 286 ? -12.937 -16.288 13.189 1.00 84.00 286 GLN A C 1
ATOM 2251 O O . GLN A 1 286 ? -13.800 -16.455 14.053 1.00 84.00 286 GLN A O 1
ATOM 2256 N N . ARG A 1 287 ? -11.721 -15.830 13.498 1.00 87.69 287 ARG A N 1
ATOM 2257 C CA . ARG A 1 287 ? -11.315 -15.360 14.830 1.00 87.69 287 ARG A CA 1
ATOM 2258 C C . ARG A 1 287 ? -12.262 -14.320 15.457 1.00 87.69 287 ARG A C 1
ATOM 2260 O O . ARG A 1 287 ? -12.527 -14.406 16.657 1.00 87.69 287 ARG A O 1
ATOM 2267 N N . ILE A 1 288 ? -12.768 -13.353 14.688 1.00 90.44 288 ILE A N 1
ATOM 2268 C CA . ILE A 1 288 ? -13.696 -12.317 15.180 1.00 90.44 288 ILE A CA 1
ATOM 2269 C C . ILE A 1 288 ? -15.085 -12.923 15.405 1.00 90.44 288 ILE A C 1
ATOM 2271 O O . ILE A 1 288 ? -15.653 -12.760 16.487 1.00 90.44 288 ILE A O 1
ATOM 2275 N N . LYS A 1 289 ? -15.581 -13.706 14.436 1.00 88.88 289 LYS A N 1
ATOM 2276 C CA . LYS A 1 289 ? -16.848 -14.458 14.527 1.00 88.88 289 LYS A CA 1
ATOM 2277 C C . LYS A 1 289 ? -16.898 -15.327 15.788 1.00 88.88 289 LYS A C 1
ATOM 2279 O O . LYS A 1 289 ? -17.826 -15.212 16.587 1.00 88.88 289 LYS A O 1
ATOM 2284 N N . ASN A 1 290 ? -15.836 -16.093 16.044 1.00 91.19 290 ASN A N 1
ATOM 2285 C CA . ASN A 1 290 ? -15.683 -16.953 17.224 1.00 91.19 290 ASN A CA 1
ATOM 2286 C C . ASN A 1 290 ? -15.753 -16.187 18.564 1.00 91.19 290 ASN A C 1
ATOM 2288 O O . ASN A 1 290 ? -16.160 -16.752 19.580 1.00 91.19 290 ASN A O 1
ATOM 2292 N N . LYS A 1 291 ? -15.363 -14.905 18.591 1.00 93.25 291 LYS A N 1
ATOM 2293 C CA . LYS A 1 291 ? -15.391 -14.053 19.793 1.00 93.25 291 LYS A CA 1
ATOM 2294 C C . LYS A 1 291 ? -16.691 -13.252 19.949 1.00 93.25 291 LYS A C 1
ATOM 2296 O O . LYS A 1 291 ? -16.962 -12.760 21.045 1.00 93.25 291 LYS A O 1
ATOM 2301 N N . TRP A 1 292 ? -17.507 -13.129 18.899 1.00 92.88 292 TRP A N 1
ATOM 2302 C CA . TRP A 1 292 ? -18.614 -12.165 18.809 1.00 92.88 292 TRP A CA 1
ATOM 2303 C C . TRP A 1 292 ? -19.676 -12.275 19.909 1.00 92.88 292 TRP A C 1
ATOM 2305 O O . TRP A 1 292 ? -20.182 -11.258 20.391 1.00 92.88 292 TRP A O 1
ATOM 2315 N N . ALA A 1 293 ? -19.983 -13.499 20.345 1.00 92.25 293 ALA A N 1
ATOM 2316 C CA . ALA A 1 293 ? -20.950 -13.765 21.412 1.00 92.25 293 ALA A CA 1
ATOM 2317 C C . ALA A 1 293 ? -20.508 -13.236 22.793 1.00 92.25 293 ALA A C 1
ATOM 2319 O O . ALA A 1 293 ? -21.348 -13.029 23.664 1.00 92.25 293 ALA A O 1
ATOM 2320 N N . ASN A 1 294 ? -19.204 -13.000 22.988 1.00 95.50 294 ASN A N 1
ATOM 2321 C CA . ASN A 1 294 ? -18.602 -12.528 24.240 1.00 95.50 294 ASN A CA 1
ATOM 2322 C C . ASN A 1 294 ? -17.910 -11.157 24.077 1.00 95.50 294 ASN A C 1
ATOM 2324 O O . ASN A 1 294 ? -17.000 -10.822 24.839 1.00 95.50 294 ASN A O 1
ATOM 2328 N N . ARG A 1 295 ? -18.306 -10.375 23.061 1.00 96.62 295 ARG A N 1
ATOM 2329 C CA . ARG A 1 295 ? -17.774 -9.027 22.811 1.00 96.62 295 ARG A CA 1
ATOM 2330 C C . ARG A 1 295 ? -18.107 -8.056 23.951 1.00 96.62 295 ARG A C 1
ATOM 2332 O O . ARG A 1 295 ? -19.147 -8.159 24.599 1.00 96.62 295 ARG A O 1
ATOM 2339 N N . ILE A 1 296 ? -17.249 -7.062 24.139 1.00 98.44 296 ILE A N 1
ATOM 2340 C CA . ILE A 1 296 ? -17.427 -5.967 25.097 1.00 98.44 296 ILE A CA 1
ATOM 2341 C C . ILE A 1 296 ? -17.911 -4.739 24.326 1.00 98.44 296 ILE A C 1
ATOM 2343 O O . ILE A 1 296 ? -17.144 -4.159 23.557 1.00 98.44 296 ILE A O 1
ATOM 2347 N N . GLU A 1 297 ? -19.173 -4.343 24.509 1.00 97.56 297 GLU A N 1
ATOM 2348 C CA . GLU A 1 297 ? -19.715 -3.155 23.837 1.00 97.56 297 GLU A CA 1
ATOM 2349 C C . GLU A 1 297 ? -19.233 -1.860 24.511 1.00 97.56 297 GLU A C 1
ATOM 2351 O O . GLU A 1 297 ? -19.333 -1.676 25.729 1.00 97.56 297 GLU A O 1
ATOM 2356 N N . ILE A 1 298 ? -18.714 -0.946 23.693 1.00 98.38 298 ILE A N 1
ATOM 2357 C CA . ILE A 1 298 ? -18.206 0.366 24.086 1.00 98.38 298 ILE A CA 1
ATOM 2358 C C . ILE A 1 298 ? -18.993 1.423 23.315 1.00 98.38 298 ILE A C 1
ATOM 2360 O O . ILE A 1 298 ? -19.092 1.361 22.095 1.00 98.38 298 ILE A O 1
ATOM 2364 N N . THR A 1 299 ? -19.505 2.440 24.000 1.00 98.00 299 THR A N 1
ATOM 2365 C CA . THR A 1 299 ? -20.199 3.595 23.406 1.00 98.00 299 THR A CA 1
ATOM 2366 C C . THR A 1 299 ? -19.385 4.879 23.599 1.00 98.00 299 THR A C 1
ATOM 2368 O O . THR A 1 299 ? -18.609 4.963 24.560 1.00 98.00 299 THR A O 1
ATOM 2371 N N . PRO A 1 300 ? -19.584 5.924 22.772 1.00 97.75 300 PRO A N 1
ATOM 2372 C CA . PRO A 1 300 ? -18.905 7.209 22.957 1.00 97.75 300 PRO A CA 1
ATOM 2373 C C . PRO A 1 300 ? -19.099 7.809 24.361 1.00 97.75 300 PRO A C 1
ATOM 2375 O O . PRO A 1 300 ? -18.186 8.428 24.902 1.00 97.75 300 PRO A O 1
ATOM 2378 N N . ASN A 1 301 ? -20.245 7.561 25.007 1.00 96.88 301 ASN A N 1
ATOM 2379 C CA . ASN A 1 301 ? -20.565 8.066 26.349 1.00 96.88 301 ASN A CA 1
ATOM 2380 C C . ASN A 1 301 ? -19.737 7.433 27.487 1.00 96.88 301 ASN A C 1
ATOM 2382 O O . ASN A 1 301 ? -19.664 8.010 28.569 1.00 96.88 301 ASN A O 1
ATOM 2386 N N . GLN A 1 302 ? -19.117 6.265 27.279 1.00 96.25 302 GLN A N 1
ATOM 2387 C CA . GLN A 1 302 ? -18.209 5.642 28.262 1.00 96.25 302 GLN A CA 1
ATOM 2388 C C . GLN A 1 302 ? -16.773 6.194 28.175 1.00 96.25 302 GLN A C 1
ATOM 2390 O O . GLN A 1 302 ? -15.963 5.958 29.078 1.00 96.25 302 GLN A O 1
ATOM 2395 N N . VAL A 1 303 ? -16.462 6.895 27.080 1.00 96.31 303 VAL A N 1
ATOM 2396 C CA . VAL A 1 303 ? -15.100 7.175 26.605 1.00 96.31 303 VAL A CA 1
ATOM 2397 C C . VAL A 1 303 ? -14.823 8.679 26.527 1.00 96.31 303 VAL A C 1
ATOM 2399 O O . VAL A 1 303 ? -13.818 9.150 27.060 1.00 96.31 303 VAL A O 1
ATOM 2402 N N . ASN A 1 304 ? -15.723 9.442 25.903 1.00 95.50 304 ASN A N 1
ATOM 2403 C CA . ASN A 1 304 ? -15.561 10.874 25.667 1.00 95.50 304 ASN A CA 1
ATOM 2404 C C . ASN A 1 304 ? -15.472 11.663 26.985 1.00 95.50 304 ASN A C 1
ATOM 2406 O O . ASN A 1 304 ? -16.169 11.374 27.957 1.00 95.50 304 ASN A O 1
ATOM 2410 N N . GLY A 1 305 ? -14.610 12.683 27.012 1.00 89.88 305 GLY A N 1
ATOM 2411 C CA . GLY A 1 305 ? -14.293 13.446 28.227 1.00 89.88 305 GLY A CA 1
ATOM 2412 C C . GLY A 1 305 ? -13.173 12.841 29.087 1.00 89.88 305 GLY A C 1
ATOM 2413 O O . GLY A 1 305 ? -12.745 13.477 30.049 1.00 89.88 305 GLY A O 1
ATOM 2414 N N . LYS A 1 306 ? -12.647 11.661 28.727 1.00 89.44 306 LYS A N 1
ATOM 2415 C CA . LYS A 1 306 ? -11.394 11.095 29.252 1.00 89.44 306 LYS A CA 1
ATOM 2416 C C . LYS A 1 306 ? -10.345 11.057 28.140 1.00 89.44 306 LYS A C 1
ATOM 2418 O O . LYS A 1 306 ? -10.652 10.566 27.062 1.00 89.44 306 LYS A O 1
ATOM 2423 N N . GLN A 1 307 ? -9.097 11.453 28.399 1.00 77.38 307 GLN A N 1
ATOM 2424 C CA . GLN A 1 307 ? -8.015 11.299 27.401 1.00 77.38 307 GLN A CA 1
ATOM 2425 C C . GLN A 1 307 ? -7.621 9.830 27.147 1.00 77.38 307 GLN A C 1
ATOM 2427 O O . GLN A 1 307 ? -7.122 9.498 26.077 1.00 77.38 307 GLN A O 1
ATOM 2432 N N . ASN A 1 308 ? -7.863 8.953 28.128 1.00 88.31 308 ASN A N 1
ATOM 2433 C CA . ASN A 1 308 ? -7.451 7.547 28.114 1.00 88.31 308 ASN A CA 1
ATOM 2434 C C . ASN A 1 308 ? -8.667 6.594 28.160 1.00 88.31 308 ASN A C 1
ATOM 2436 O O . ASN A 1 308 ? -8.556 5.472 28.646 1.00 88.31 308 ASN A O 1
ATOM 2440 N N . GLY A 1 309 ? -9.846 7.034 27.707 1.00 95.12 309 GLY A N 1
ATOM 2441 C CA . GLY A 1 309 ? -11.110 6.312 27.888 1.00 95.12 309 GLY A CA 1
ATOM 2442 C C . GLY A 1 309 ? -11.137 4.912 27.264 1.00 95.12 309 GLY A C 1
ATOM 2443 O O . GLY A 1 309 ? -11.613 3.980 27.908 1.00 95.12 309 GLY A O 1
ATOM 2444 N N . LEU A 1 310 ? -10.579 4.737 26.059 1.00 97.12 310 LEU A N 1
ATOM 2445 C CA . LEU A 1 310 ? -10.400 3.407 25.455 1.00 97.12 310 LEU A CA 1
ATOM 2446 C C . LEU A 1 310 ? -9.338 2.577 26.191 1.00 97.12 310 LEU A C 1
ATOM 2448 O O . LEU A 1 310 ? -9.579 1.407 26.479 1.00 97.12 310 LEU A O 1
ATOM 2452 N N . GLN A 1 311 ? -8.204 3.185 26.559 1.00 97.06 311 GLN A N 1
ATOM 2453 C CA . GLN A 1 311 ? -7.119 2.504 27.277 1.00 97.06 311 GLN A CA 1
ATOM 2454 C C . GLN A 1 311 ? -7.594 1.931 28.620 1.00 97.06 311 GLN A C 1
ATOM 2456 O O . GLN A 1 311 ? -7.333 0.769 28.906 1.00 97.06 311 GLN A O 1
ATOM 2461 N N . GLU A 1 312 ? -8.351 2.700 29.411 1.00 97.00 312 GLU A N 1
ATOM 2462 C CA . GLU A 1 312 ? -8.951 2.235 30.672 1.00 97.00 312 GLU A CA 1
ATOM 2463 C C . GLU A 1 312 ? -9.826 0.985 30.476 1.00 97.00 312 GLU A C 1
ATOM 2465 O O . GLU A 1 312 ? -9.826 0.086 31.319 1.00 97.00 312 GLU A O 1
ATOM 2470 N N . ILE A 1 313 ? -10.561 0.908 29.360 1.00 97.56 313 ILE A N 1
ATOM 2471 C CA . ILE A 1 313 ? -11.414 -0.240 29.038 1.00 97.56 313 ILE A CA 1
ATOM 2472 C C . ILE A 1 313 ? -10.568 -1.427 28.562 1.00 97.56 313 ILE A C 1
ATOM 2474 O O . ILE A 1 313 ? -10.802 -2.544 29.023 1.00 97.56 313 ILE A O 1
ATOM 2478 N N . PHE A 1 314 ? -9.567 -1.213 27.703 1.00 97.50 314 PHE A N 1
ATOM 2479 C CA . PHE A 1 314 ? -8.661 -2.281 27.256 1.00 97.50 314 PHE A CA 1
ATOM 2480 C C . PHE A 1 314 ? -7.852 -2.863 28.422 1.00 97.50 314 PHE A C 1
ATOM 2482 O O . PHE A 1 314 ? -7.599 -4.071 28.473 1.00 97.50 314 PHE A O 1
ATOM 2489 N N . ASP A 1 315 ? -7.489 -2.019 29.394 1.00 97.19 315 ASP A N 1
ATOM 2490 C CA . ASP A 1 315 ? -6.755 -2.427 30.583 1.00 97.19 315 ASP A CA 1
ATOM 2491 C C . ASP A 1 315 ? -7.574 -3.282 31.550 1.00 97.19 315 ASP A C 1
ATOM 2493 O O . ASP A 1 315 ? -7.027 -4.229 32.122 1.00 97.19 315 ASP A O 1
ATOM 2497 N N . ALA A 1 316 ? -8.864 -2.969 31.704 1.00 97.25 316 ALA A N 1
ATOM 2498 C CA . ALA A 1 316 ? -9.786 -3.652 32.610 1.00 97.25 316 ALA A CA 1
ATOM 2499 C C . ALA A 1 316 ? -10.217 -5.058 32.144 1.00 97.25 316 ALA A C 1
ATOM 2501 O O . ALA A 1 316 ? -10.779 -5.813 32.938 1.00 97.25 316 ALA A O 1
ATOM 2502 N N . HIS A 1 317 ? -9.961 -5.418 30.883 1.00 97.12 317 HIS A N 1
ATOM 2503 C CA . HIS A 1 317 ? -10.388 -6.682 30.277 1.00 97.12 317 HIS A CA 1
ATOM 2504 C C . HIS A 1 317 ? -9.197 -7.617 29.977 1.00 97.12 317 HIS A C 1
ATOM 2506 O O . HIS A 1 317 ? -8.064 -7.156 29.809 1.00 97.12 317 HIS A O 1
ATOM 2512 N N . PRO A 1 318 ? -9.408 -8.948 29.946 1.00 96.00 318 PRO A N 1
ATOM 2513 C CA . PRO A 1 318 ? -8.326 -9.913 29.763 1.00 96.00 318 PRO A CA 1
ATOM 2514 C C . PRO A 1 318 ? -7.697 -9.871 28.358 1.00 96.00 318 PRO A C 1
ATOM 2516 O O . PRO A 1 318 ? -8.246 -9.319 27.403 1.00 96.00 318 PRO A O 1
ATOM 2519 N N . LYS A 1 319 ? -6.528 -10.513 28.225 1.00 95.12 319 LYS A N 1
ATOM 2520 C CA . LYS A 1 319 ? -5.968 -10.900 26.917 1.00 95.12 319 LYS A CA 1
ATOM 2521 C C . LYS A 1 319 ? -6.983 -11.769 26.160 1.00 95.12 319 LYS A C 1
ATOM 2523 O O . LYS A 1 319 ? -7.735 -12.511 26.790 1.00 95.12 319 LYS A O 1
ATOM 2528 N N . GLY A 1 320 ? -7.010 -11.682 24.833 1.00 95.00 320 GLY A N 1
ATOM 2529 C CA . GLY A 1 320 ? -7.977 -12.417 24.007 1.00 95.00 320 GLY A CA 1
ATOM 2530 C C . GLY A 1 320 ? -9.339 -11.732 23.792 1.00 95.00 320 GLY A C 1
ATOM 2531 O O . GLY A 1 320 ? -10.063 -12.143 22.885 1.00 95.00 320 GLY A O 1
ATOM 2532 N N . SER A 1 321 ? -9.702 -10.711 24.580 1.00 97.62 321 SER A N 1
ATOM 2533 C CA . SER A 1 321 ? -10.997 -10.010 24.483 1.00 97.62 321 SER A CA 1
ATOM 2534 C C . SER A 1 321 ? -11.265 -9.369 23.115 1.00 97.62 321 SER A C 1
ATOM 2536 O O . SER A 1 321 ? -10.349 -8.869 22.471 1.00 97.62 321 SER A O 1
ATOM 2538 N N . LEU A 1 322 ? -12.538 -9.320 22.713 1.00 97.75 322 LEU A N 1
ATOM 2539 C CA . LEU A 1 322 ? -13.013 -8.541 21.567 1.00 97.75 322 LEU A CA 1
ATOM 2540 C C . LEU A 1 322 ? -13.787 -7.310 22.055 1.00 97.75 322 LEU A C 1
ATOM 2542 O O . LEU A 1 322 ? -14.769 -7.447 22.785 1.00 97.75 322 LEU A O 1
ATOM 2546 N N . PHE A 1 323 ? -13.371 -6.124 21.624 1.00 98.38 323 PHE A N 1
ATOM 2547 C CA . PHE A 1 323 ? -14.067 -4.860 21.856 1.00 98.38 323 PHE A CA 1
ATOM 2548 C C . PHE A 1 323 ? -14.927 -4.493 20.643 1.00 98.38 323 PHE A C 1
ATOM 2550 O O . PHE A 1 323 ? -14.471 -4.593 19.506 1.00 98.38 323 PHE A O 1
ATOM 2557 N N . TYR A 1 324 ? -16.159 -4.045 20.879 1.00 97.06 324 TYR A N 1
ATOM 2558 C CA . TYR A 1 324 ? -17.075 -3.583 19.836 1.00 97.06 324 TYR A CA 1
ATOM 2559 C C . TYR A 1 324 ? -17.455 -2.122 20.084 1.00 97.06 324 TYR A C 1
ATOM 2561 O O . TYR A 1 324 ? -18.131 -1.811 21.066 1.00 97.06 324 TYR A O 1
ATOM 2569 N N . LEU A 1 325 ? -16.995 -1.218 19.219 1.00 97.00 325 LEU A N 1
ATOM 2570 C CA . LEU A 1 325 ? -17.314 0.208 19.296 1.00 97.00 325 LEU A CA 1
ATOM 2571 C C . LEU A 1 325 ? -18.625 0.473 18.562 1.00 97.00 325 LEU A C 1
ATOM 2573 O O . LEU A 1 325 ? -18.686 0.325 17.346 1.00 97.00 325 LEU A O 1
ATOM 2577 N N . ARG A 1 326 ? -19.659 0.891 19.294 1.00 94.94 326 ARG A N 1
ATOM 2578 C CA . ARG A 1 326 ? -20.930 1.335 18.710 1.00 94.94 326 ARG A CA 1
ATOM 2579 C C . ARG A 1 326 ? -20.765 2.619 17.886 1.00 94.94 326 ARG A C 1
ATOM 2581 O O . ARG A 1 326 ? -19.812 3.374 18.057 1.00 94.94 326 ARG A O 1
ATOM 2588 N N . ALA A 1 327 ? -21.717 2.889 17.003 1.00 92.50 327 ALA A N 1
ATOM 2589 C CA . ALA A 1 327 ? -21.698 4.039 16.113 1.00 92.50 327 ALA A CA 1
ATOM 2590 C C . ALA A 1 327 ? -21.631 5.370 16.885 1.00 92.50 327 ALA A C 1
ATOM 2592 O O . ALA A 1 327 ? -22.251 5.549 17.938 1.00 92.50 327 ALA A O 1
ATOM 2593 N N . GLY A 1 328 ? -20.902 6.330 16.319 1.00 96.25 328 GLY A N 1
ATOM 2594 C CA . GLY A 1 328 ? -20.673 7.655 16.880 1.00 96.25 328 GLY A CA 1
ATOM 2595 C C . GLY A 1 328 ? -19.189 8.007 16.996 1.00 96.25 328 GLY A C 1
ATOM 2596 O O . GLY A 1 328 ? -18.298 7.206 16.717 1.00 96.25 328 GLY A O 1
ATOM 2597 N N . THR A 1 329 ? -18.924 9.251 17.397 1.00 97.88 329 THR A N 1
ATOM 2598 C CA . THR A 1 329 ? -17.568 9.812 17.433 1.00 97.88 329 THR A CA 1
ATOM 2599 C C . THR A 1 329 ? -16.921 9.659 18.809 1.00 97.88 329 THR A C 1
ATOM 2601 O O . THR A 1 329 ? -17.376 10.252 19.792 1.00 97.88 329 THR A O 1
ATOM 2604 N N . TYR A 1 330 ? -15.819 8.919 18.854 1.00 97.56 330 TYR A N 1
ATOM 2605 C CA . TYR A 1 330 ? -14.906 8.785 19.982 1.00 97.56 330 TYR A CA 1
ATOM 2606 C C . TYR A 1 330 ? -13.832 9.864 19.857 1.00 97.56 330 TYR A C 1
ATOM 2608 O O . TYR A 1 330 ? -12.983 9.807 18.969 1.00 97.56 330 TYR A O 1
ATOM 2616 N N . LYS A 1 331 ? -13.901 10.876 20.719 1.00 95.62 331 LYS A N 1
ATOM 2617 C CA . LYS A 1 331 ? -13.055 12.071 20.644 1.00 95.62 331 LYS A CA 1
ATOM 2618 C C . LYS A 1 331 ? -11.865 11.981 21.579 1.00 95.62 331 LYS A C 1
ATOM 2620 O O . LYS A 1 331 ? -11.976 11.435 22.678 1.00 95.62 331 LYS A O 1
ATOM 2625 N N . ASP A 1 332 ? -10.756 12.576 21.156 1.00 88.75 332 ASP A N 1
ATOM 2626 C CA . ASP A 1 332 ? -9.582 12.861 21.989 1.00 88.75 332 ASP A CA 1
ATOM 2627 C C . ASP A 1 332 ? -8.909 11.613 22.596 1.00 88.75 332 ASP A C 1
ATOM 2629 O O . ASP A 1 332 ? -8.180 11.700 23.587 1.00 88.75 332 ASP A O 1
ATOM 2633 N N . GLN A 1 333 ? -9.151 10.443 21.993 1.00 93.38 333 GLN A N 1
ATOM 2634 C CA . GLN A 1 333 ? -8.536 9.173 22.373 1.00 93.38 333 GLN A CA 1
ATOM 2635 C C . GLN A 1 333 ? -7.193 9.025 21.668 1.00 93.38 333 GLN A C 1
ATOM 2637 O O . GLN A 1 333 ? -7.138 9.110 20.441 1.00 93.38 333 GLN A O 1
ATOM 2642 N N . LYS A 1 334 ? -6.124 8.751 22.417 1.00 92.75 334 LYS A N 1
ATOM 2643 C CA . LYS A 1 334 ? -4.793 8.494 21.852 1.00 92.75 334 LYS A CA 1
ATOM 2644 C C . LYS A 1 334 ? -4.148 7.241 22.418 1.00 92.75 334 LYS A C 1
ATOM 2646 O O . LYS A 1 334 ? -4.371 6.900 23.578 1.00 92.75 334 LYS A O 1
ATOM 2651 N N . ASN A 1 335 ? -3.287 6.631 21.606 1.00 94.25 335 ASN A N 1
ATOM 2652 C CA . ASN A 1 335 ? -2.393 5.534 21.971 1.00 94.25 335 ASN A CA 1
ATOM 2653 C C . ASN A 1 335 ? -3.093 4.406 22.750 1.00 94.25 335 ASN A C 1
ATOM 2655 O O . ASN A 1 335 ? -2.551 3.914 23.736 1.00 94.25 335 ASN A O 1
ATOM 2659 N N . ALA A 1 336 ? -4.307 4.020 22.347 1.00 96.69 336 ALA A N 1
ATOM 2660 C CA . ALA A 1 336 ? -5.035 2.950 23.016 1.00 96.69 336 ALA A CA 1
ATOM 2661 C C . ALA A 1 336 ? -4.433 1.592 22.608 1.00 96.69 336 ALA A C 1
ATOM 2663 O O . ALA A 1 336 ? -4.535 1.167 21.456 1.00 96.69 336 ALA A O 1
ATOM 2664 N N . VAL A 1 337 ? -3.751 0.937 23.546 1.00 97.06 337 VAL A N 1
ATOM 2665 C CA . VAL A 1 337 ? -2.927 -0.251 23.312 1.00 97.06 337 VAL A CA 1
ATOM 2666 C C . VAL A 1 337 ? -3.713 -1.532 23.577 1.00 97.06 337 VAL A C 1
ATOM 2668 O O . VAL A 1 337 ? -4.043 -1.853 24.721 1.00 97.06 337 VAL A O 1
ATOM 2671 N N . LEU A 1 338 ? -3.944 -2.306 22.518 1.00 97.19 338 LEU A N 1
ATOM 2672 C CA . LEU A 1 338 ? -4.446 -3.674 22.590 1.00 97.19 338 LEU A CA 1
ATOM 2673 C C . LEU A 1 338 ? -3.328 -4.611 23.071 1.00 97.19 338 LEU A C 1
ATOM 2675 O O . LEU A 1 338 ? -2.236 -4.672 22.493 1.00 97.19 338 LEU A O 1
ATOM 2679 N N . LYS A 1 339 ? -3.619 -5.358 24.139 1.00 92.81 339 LYS A N 1
ATOM 2680 C CA . LYS A 1 339 ? -2.767 -6.427 24.683 1.00 92.81 339 LYS A CA 1
ATOM 2681 C C . LYS A 1 339 ? -2.850 -7.673 23.793 1.00 92.81 339 LYS A C 1
ATOM 2683 O O . LYS A 1 339 ? -3.657 -7.727 22.871 1.00 92.81 339 LYS A O 1
ATOM 2688 N N . ASN A 1 340 ? -2.042 -8.695 24.093 1.00 93.50 340 ASN A N 1
ATOM 2689 C CA . ASN A 1 340 ? -1.963 -9.908 23.274 1.00 93.50 340 ASN A CA 1
ATOM 2690 C C . ASN A 1 340 ? -3.353 -10.486 22.982 1.00 93.50 340 ASN A C 1
ATOM 2692 O O . ASN A 1 340 ? -4.158 -10.697 23.899 1.00 93.50 340 ASN A O 1
ATOM 2696 N N . ASP A 1 341 ? -3.594 -10.746 21.702 1.00 93.81 341 ASP A N 1
ATOM 2697 C CA . ASP A 1 341 ? -4.834 -11.304 21.166 1.00 93.81 341 ASP A CA 1
ATOM 2698 C C . ASP A 1 341 ? -6.118 -10.513 21.490 1.00 93.81 341 ASP A C 1
ATOM 2700 O O . ASP A 1 341 ? -7.219 -11.035 21.304 1.00 93.81 341 ASP A O 1
ATOM 2704 N N . GLN A 1 342 ? -6.012 -9.271 21.978 1.00 97.19 342 GLN A N 1
ATOM 2705 C CA . GLN A 1 342 ? -7.159 -8.371 22.055 1.00 97.19 342 GLN A CA 1
ATOM 2706 C C . GLN A 1 342 ? -7.466 -7.802 20.667 1.00 97.19 342 GLN A C 1
ATOM 2708 O O . GLN A 1 342 ? -6.571 -7.302 19.987 1.00 97.19 342 GLN A O 1
ATOM 2713 N N . ASP A 1 343 ? -8.737 -7.858 20.282 1.00 97.19 343 ASP A N 1
ATOM 2714 C CA . ASP A 1 343 ? -9.241 -7.407 18.986 1.00 97.19 343 ASP A CA 1
ATOM 2715 C C . ASP A 1 343 ? -10.242 -6.263 19.167 1.00 97.19 343 ASP A C 1
ATOM 2717 O O . ASP A 1 343 ? -10.901 -6.162 20.206 1.00 97.19 343 ASP A O 1
ATOM 2721 N N . ILE A 1 344 ? -10.401 -5.426 18.145 1.00 97.31 344 ILE A N 1
ATOM 2722 C CA . ILE A 1 344 ? -11.394 -4.352 18.116 1.00 97.31 344 ILE A CA 1
ATOM 2723 C C . ILE A 1 344 ? -12.112 -4.289 16.769 1.00 97.31 344 ILE A C 1
ATOM 2725 O O . ILE A 1 344 ? -11.486 -4.350 15.714 1.00 97.31 344 ILE A O 1
ATOM 2729 N N . VAL A 1 345 ? -13.435 -4.144 16.820 1.00 94.81 345 VAL A N 1
ATOM 2730 C CA . VAL A 1 345 ? -14.318 -3.967 15.660 1.00 94.81 345 VAL A CA 1
ATOM 2731 C C . VAL A 1 345 ? -15.131 -2.689 15.854 1.00 94.81 345 VAL A C 1
ATOM 2733 O O . VAL A 1 345 ? -15.711 -2.480 16.923 1.00 94.81 345 VAL A O 1
ATOM 2736 N N . GLY A 1 346 ? -15.192 -1.837 14.834 1.00 92.62 346 GLY A N 1
ATOM 2737 C CA . GLY A 1 346 ? -16.146 -0.732 14.772 1.00 92.62 346 GLY A CA 1
ATOM 2738 C C . GLY A 1 346 ? -17.503 -1.154 14.208 1.00 92.62 346 GLY A C 1
ATOM 2739 O O . GLY A 1 346 ? -17.598 -1.986 13.307 1.00 92.62 346 GLY A O 1
ATOM 2740 N N . GLU A 1 347 ? -18.573 -0.553 14.716 1.00 88.19 347 GLU A N 1
ATOM 2741 C CA . GLU A 1 347 ? -19.834 -0.396 13.992 1.00 88.19 347 GLU A CA 1
ATOM 2742 C C . GLU A 1 347 ? -19.623 0.620 12.851 1.00 88.19 347 GLU A C 1
ATOM 2744 O O . GLU A 1 347 ? -18.793 1.522 12.969 1.00 88.19 347 GLU A O 1
ATOM 2749 N N . TYR A 1 348 ? -20.354 0.536 11.736 1.00 80.12 348 TYR A N 1
ATOM 2750 C CA . TYR A 1 348 ? -20.294 1.594 10.713 1.00 80.12 348 TYR A CA 1
ATOM 2751 C C . TYR A 1 348 ? -20.647 2.949 11.342 1.00 80.12 348 TYR A C 1
ATOM 2753 O O . TYR A 1 348 ? -21.600 3.060 12.115 1.00 80.12 348 TYR A O 1
ATOM 2761 N N . LYS A 1 349 ? -19.864 3.982 11.011 1.00 82.31 349 LYS A N 1
ATOM 2762 C CA . LYS A 1 349 ? -19.865 5.301 11.675 1.00 82.31 349 LYS A CA 1
ATOM 2763 C C . LYS A 1 349 ? -19.361 5.291 13.133 1.00 82.31 349 LYS A C 1
ATOM 2765 O O . LYS A 1 349 ? -19.540 6.293 13.822 1.00 82.31 349 LYS A O 1
ATOM 2770 N N . ALA A 1 350 ? -18.681 4.243 13.605 1.00 93.31 350 ALA A N 1
ATOM 2771 C CA . ALA A 1 350 ? -17.746 4.346 14.728 1.00 93.31 350 ALA A CA 1
ATOM 2772 C C . ALA A 1 350 ? -16.484 5.084 14.246 1.00 93.31 350 ALA A C 1
ATOM 2774 O O . ALA A 1 350 ? -15.713 4.570 13.432 1.00 93.31 350 ALA A O 1
ATOM 2775 N N . ILE A 1 351 ? -16.319 6.324 14.709 1.00 97.50 351 ILE A N 1
ATOM 2776 C CA . ILE A 1 351 ? -15.287 7.254 14.234 1.00 97.50 351 ILE A CA 1
ATOM 2777 C C . ILE A 1 351 ? -14.344 7.577 15.390 1.00 97.50 351 ILE A C 1
ATOM 2779 O O . ILE A 1 351 ? -14.785 8.127 16.398 1.00 97.50 351 ILE A O 1
ATOM 2783 N N . LEU A 1 352 ? -13.053 7.290 15.237 1.00 97.88 352 LEU A N 1
ATOM 2784 C CA . LEU A 1 352 ? -11.999 7.818 16.101 1.00 97.88 352 LEU A CA 1
ATOM 2785 C C . LEU A 1 352 ? -11.568 9.184 15.556 1.00 97.88 352 LEU A C 1
ATOM 2787 O O . LEU A 1 352 ? -11.123 9.273 14.411 1.00 97.88 352 LEU A O 1
ATOM 2791 N N . ASP A 1 353 ? -11.716 10.241 16.352 1.00 96.94 353 ASP A N 1
ATOM 2792 C CA . ASP A 1 353 ? -11.451 11.621 15.931 1.00 96.94 353 ASP A CA 1
ATOM 2793 C C . ASP A 1 353 ? -10.362 12.267 16.797 1.00 96.94 353 ASP A C 1
ATOM 2795 O O . ASP A 1 353 ? -10.551 12.510 17.995 1.00 96.94 353 ASP A O 1
ATOM 2799 N N . GLY A 1 354 ? -9.218 12.537 16.165 1.00 94.56 354 GLY A N 1
ATOM 2800 C CA . GLY A 1 354 ? -8.040 13.130 16.790 1.00 94.56 354 GLY A CA 1
ATOM 2801 C C . GLY A 1 354 ? -8.039 14.661 16.879 1.00 94.56 354 GLY A C 1
ATOM 2802 O O . GLY A 1 354 ? -7.078 15.221 17.398 1.00 94.56 354 GLY A O 1
ATOM 2803 N N . SER A 1 355 ? -9.085 15.356 16.417 1.00 92.69 355 SER A N 1
ATOM 2804 C CA . SER A 1 355 ? -9.065 16.819 16.204 1.00 92.69 355 SER A CA 1
ATOM 2805 C C . SER A 1 355 ? -8.791 17.691 17.443 1.00 92.69 355 SER A C 1
ATOM 2807 O O . SER A 1 355 ? -8.305 18.812 17.292 1.00 92.69 355 SER A O 1
ATOM 2809 N N . GLY A 1 356 ? -9.070 17.220 18.665 1.00 90.38 356 GLY A N 1
ATOM 2810 C CA . GLY A 1 356 ? -8.713 17.921 19.910 1.00 90.38 356 GLY A CA 1
ATOM 2811 C C . GLY A 1 356 ? -7.359 17.512 20.509 1.00 90.38 356 GLY A C 1
ATOM 2812 O O . GLY A 1 356 ? -6.975 18.008 21.574 1.00 90.38 356 GLY A O 1
ATOM 2813 N N . ILE A 1 357 ? -6.614 16.617 19.854 1.00 92.19 357 ILE A N 1
ATOM 2814 C CA . ILE A 1 357 ? -5.347 16.069 20.344 1.00 92.19 357 ILE A CA 1
ATOM 2815 C C . ILE A 1 357 ? -4.186 16.943 19.861 1.00 92.19 357 ILE A C 1
ATOM 2817 O O . ILE A 1 357 ? -3.929 17.084 18.669 1.00 92.19 357 ILE A O 1
ATOM 2821 N N . GLN A 1 358 ? -3.421 17.504 20.798 1.00 90.06 358 GLN A N 1
ATOM 2822 C CA . GLN A 1 358 ? -2.193 18.218 20.453 1.00 90.06 358 GLN A CA 1
ATOM 2823 C C . GLN A 1 358 ? -1.087 17.225 20.061 1.00 90.06 358 GLN A C 1
ATOM 2825 O O . GLN A 1 358 ? -0.663 16.424 20.896 1.00 90.06 358 GLN A O 1
ATOM 2830 N N . GLY A 1 359 ? -0.569 17.349 18.835 1.00 87.69 359 GLY A N 1
ATOM 2831 C CA . GLY A 1 359 ? 0.619 16.643 18.340 1.00 87.69 359 GLY A CA 1
ATOM 2832 C C . GLY A 1 359 ? 1.898 17.054 19.076 1.00 87.69 359 GLY A C 1
ATOM 2833 O O . GLY A 1 359 ? 2.629 17.937 18.634 1.00 87.69 359 GLY A O 1
ATOM 2834 N N . ASN A 1 360 ? 2.151 16.458 20.243 1.00 89.25 360 ASN A N 1
ATOM 2835 C CA . ASN A 1 360 ? 3.262 16.808 21.138 1.00 89.25 360 ASN A CA 1
ATOM 2836 C C . ASN A 1 360 ? 4.117 15.608 21.600 1.00 89.25 360 ASN A C 1
ATOM 2838 O O . ASN A 1 360 ? 5.142 15.808 22.254 1.00 89.25 360 ASN A O 1
ATOM 2842 N N . SER A 1 361 ? 3.740 14.384 21.223 1.00 89.31 361 SER A N 1
ATOM 2843 C CA . SER A 1 361 ? 4.532 13.163 21.408 1.00 89.31 361 SER A CA 1
ATOM 2844 C C . SER A 1 361 ? 4.213 12.106 20.346 1.00 89.31 361 SER A C 1
ATOM 2846 O O . SER A 1 361 ? 3.153 12.137 19.719 1.00 89.31 361 SER A O 1
ATOM 2848 N N . GLU A 1 362 ? 5.073 11.096 20.216 1.00 87.00 362 GLU A N 1
ATOM 2849 C CA . GLU A 1 362 ? 4.825 9.931 19.353 1.00 87.00 362 GLU A CA 1
ATOM 2850 C C . GLU A 1 362 ? 3.492 9.221 19.664 1.00 87.00 362 GLU A C 1
ATOM 2852 O O . GLU A 1 362 ? 2.852 8.645 18.787 1.00 87.00 362 GLU A O 1
ATOM 2857 N N . GLU A 1 363 ? 3.054 9.273 20.922 1.00 88.81 363 GLU A N 1
ATOM 2858 C CA . GLU A 1 363 ? 1.793 8.695 21.394 1.00 88.81 363 GLU A CA 1
ATOM 2859 C C . GLU A 1 363 ? 0.584 9.528 20.950 1.00 88.81 363 GLU A C 1
ATOM 2861 O O . GLU A 1 363 ? -0.472 8.974 20.666 1.00 88.81 363 GLU A O 1
ATOM 2866 N N . SER A 1 364 ? 0.727 10.855 20.851 1.00 90.56 364 SER A N 1
ATOM 2867 C CA . SER A 1 364 ? -0.359 11.747 20.414 1.00 90.56 364 SER A CA 1
ATOM 2868 C C . SER A 1 364 ? -0.753 11.581 18.941 1.00 90.56 364 SER A C 1
ATOM 2870 O O . SER A 1 364 ? -1.869 11.934 18.580 1.00 90.56 364 SER A O 1
ATOM 2872 N N . THR A 1 365 ? 0.123 10.995 18.117 1.00 91.12 365 THR A N 1
ATOM 2873 C CA . THR A 1 365 ? -0.149 10.692 16.696 1.00 91.12 365 THR A CA 1
ATOM 2874 C C . THR A 1 365 ? -0.970 9.412 16.484 1.00 91.12 365 THR A C 1
ATOM 2876 O O . THR A 1 365 ? -1.460 9.171 15.384 1.00 91.12 365 THR A O 1
ATOM 2879 N N . ARG A 1 366 ? -1.119 8.577 17.525 1.00 93.44 366 ARG A N 1
ATOM 2880 C CA . ARG A 1 366 ? -1.740 7.246 17.456 1.00 93.44 366 ARG A CA 1
ATOM 2881 C C . ARG A 1 366 ? -3.183 7.275 17.939 1.00 93.44 366 ARG A C 1
ATOM 2883 O O . ARG A 1 366 ? -3.444 7.799 19.018 1.00 93.44 366 ARG A O 1
ATOM 2890 N N . ALA A 1 367 ? -4.080 6.592 17.236 1.00 96.50 367 ALA A N 1
ATOM 2891 C CA . ALA A 1 367 ? -5.403 6.228 17.734 1.00 96.50 367 ALA A CA 1
ATOM 2892 C C . ALA A 1 367 ? -5.329 4.912 18.526 1.00 96.50 367 ALA A C 1
ATOM 2894 O O . ALA A 1 367 ? -5.525 4.901 19.744 1.00 96.50 367 ALA A O 1
ATOM 2895 N N . ILE A 1 368 ? -4.983 3.815 17.841 1.00 97.12 368 ILE A N 1
ATOM 2896 C CA . ILE A 1 368 ? -4.932 2.452 18.390 1.00 97.12 368 ILE A CA 1
ATOM 2897 C C . ILE A 1 368 ? -3.641 1.757 17.951 1.00 97.12 368 ILE A C 1
ATOM 2899 O O . ILE A 1 368 ? -3.225 1.864 16.797 1.00 97.12 368 ILE A O 1
ATOM 2903 N N . ARG A 1 369 ? -3.034 1.006 18.875 1.00 95.62 369 ARG A N 1
ATOM 2904 C CA . ARG A 1 369 ? -1.860 0.162 18.626 1.00 95.62 369 ARG A CA 1
ATOM 2905 C C . ARG A 1 369 ? -2.131 -1.266 19.090 1.00 95.62 369 ARG A C 1
ATOM 2907 O O . ARG A 1 369 ? -2.555 -1.447 20.226 1.00 95.62 369 ARG A O 1
ATOM 2914 N N . SER A 1 370 ? -1.834 -2.283 18.283 1.00 95.44 370 SER A N 1
ATOM 2915 C CA . SER A 1 370 ? -1.703 -3.659 18.788 1.00 95.44 370 SER A CA 1
ATOM 2916 C C . SER A 1 370 ? -0.241 -4.053 18.932 1.00 95.44 370 SER A C 1
ATOM 2918 O O . SER A 1 370 ? 0.547 -3.860 18.008 1.00 95.44 370 SER A O 1
ATOM 2920 N N . MET A 1 371 ? 0.109 -4.622 20.087 1.00 90.12 371 MET A N 1
ATOM 2921 C CA . MET A 1 371 ? 1.476 -5.066 20.377 1.00 90.12 371 MET A CA 1
ATOM 2922 C C . MET A 1 371 ? 1.766 -6.504 19.935 1.00 90.12 371 MET A C 1
ATOM 2924 O O . MET A 1 371 ? 2.925 -6.834 19.709 1.00 90.12 371 MET A O 1
ATOM 2928 N N . GLU A 1 372 ? 0.748 -7.370 19.879 1.00 92.44 372 GLU A N 1
ATOM 2929 C CA . GLU A 1 372 ? 0.924 -8.800 19.595 1.00 92.44 372 GLU A CA 1
ATOM 2930 C C . GLU A 1 372 ? -0.401 -9.442 19.149 1.00 92.44 372 GLU A C 1
ATOM 2932 O O . GLU A 1 372 ? -1.331 -9.576 19.951 1.00 92.44 372 GLU A O 1
ATOM 2937 N N . ARG A 1 373 ? -0.474 -9.879 17.883 1.00 92.44 373 ARG A N 1
ATOM 2938 C CA . ARG A 1 373 ? -1.605 -10.622 17.287 1.00 92.44 373 ARG A CA 1
ATOM 2939 C C . ARG A 1 373 ? -3.001 -9.991 17.412 1.00 92.44 373 ARG A C 1
ATOM 2941 O O . ARG A 1 373 ? -3.981 -10.703 17.235 1.00 92.44 373 ARG A O 1
ATOM 2948 N N . GLY A 1 374 ? -3.156 -8.713 17.749 1.00 95.56 374 GLY A N 1
ATOM 2949 C CA . GLY A 1 374 ? -4.481 -8.078 17.818 1.00 95.56 374 GLY A CA 1
ATOM 2950 C C . GLY A 1 374 ? -4.941 -7.539 16.466 1.00 95.56 374 GLY A C 1
ATOM 2951 O O . GLY A 1 374 ? -4.135 -7.023 15.686 1.00 95.56 374 GLY A O 1
ATOM 2952 N N . PHE A 1 375 ? -6.234 -7.668 16.185 1.00 96.31 375 PHE A N 1
ATOM 2953 C CA . PHE A 1 375 ? -6.870 -7.169 14.967 1.00 96.31 375 PHE A CA 1
ATOM 2954 C C . PHE A 1 375 ? -7.599 -5.844 15.235 1.00 96.31 375 PHE A C 1
ATOM 2956 O O . PHE A 1 375 ? -8.259 -5.681 16.262 1.00 96.31 375 PHE A O 1
ATOM 2963 N N . ILE A 1 376 ? -7.491 -4.907 14.295 1.00 97.06 376 ILE A N 1
ATOM 2964 C CA . ILE A 1 376 ? -8.159 -3.605 14.284 1.00 97.06 376 ILE A CA 1
ATOM 2965 C C . ILE A 1 376 ? -9.037 -3.558 13.032 1.00 97.06 376 ILE A C 1
ATOM 2967 O O . ILE A 1 376 ? -8.517 -3.507 11.918 1.00 97.06 376 ILE A O 1
ATOM 2971 N N . CYS A 1 377 ? -10.356 -3.618 13.201 1.00 93.38 377 CYS A N 1
ATOM 2972 C CA . CYS A 1 377 ? -11.289 -3.871 12.104 1.00 93.38 377 CYS A CA 1
ATOM 2973 C C . CYS A 1 377 ? -12.401 -2.821 11.999 1.00 93.38 377 CYS A C 1
ATOM 2975 O O . CYS A 1 377 ? -12.968 -2.412 13.013 1.00 93.38 377 CYS A O 1
ATOM 2977 N N . ASN A 1 378 ? -12.798 -2.486 10.769 1.00 89.75 378 ASN A N 1
ATOM 2978 C CA . ASN A 1 378 ? -14.041 -1.766 10.461 1.00 89.75 378 ASN A CA 1
ATOM 2979 C C . ASN A 1 378 ? -14.205 -0.412 11.191 1.00 89.75 378 ASN A C 1
ATOM 2981 O O . ASN A 1 378 ? -15.288 -0.077 11.669 1.00 89.75 378 ASN A O 1
ATOM 2985 N N . LEU A 1 379 ? -13.120 0.359 11.322 1.00 92.25 379 LEU A N 1
ATOM 2986 C CA . LEU A 1 379 ? -13.107 1.672 11.980 1.00 92.25 379 LEU A CA 1
ATOM 2987 C C . LEU A 1 379 ? -12.866 2.800 10.975 1.00 92.25 379 LEU A C 1
ATOM 2989 O O . LEU A 1 379 ? -12.032 2.667 10.079 1.00 92.25 379 LEU A O 1
ATOM 2993 N N . LYS A 1 380 ? -13.517 3.950 11.189 1.00 95.81 380 LYS A N 1
ATOM 2994 C CA . LYS A 1 380 ? -13.083 5.220 10.594 1.00 95.81 380 LYS A CA 1
ATOM 2995 C C . LYS A 1 380 ? -12.164 5.951 11.569 1.00 95.81 380 LYS A C 1
ATOM 2997 O O . LYS A 1 380 ? -12.480 6.069 12.751 1.00 95.81 380 LYS A O 1
ATOM 3002 N N . VAL A 1 381 ? -11.041 6.457 11.078 1.00 98.06 381 VAL A N 1
ATOM 3003 C CA . VAL A 1 381 ? -10.018 7.165 11.855 1.00 98.06 381 VAL A CA 1
ATOM 3004 C C . VAL A 1 381 ? -9.686 8.463 11.129 1.00 98.06 381 VAL A C 1
ATOM 3006 O O . VAL A 1 381 ? -9.335 8.430 9.953 1.00 98.06 381 VAL A O 1
ATOM 3009 N N . GLN A 1 382 ? -9.822 9.604 11.805 1.00 96.81 382 GLN A N 1
ATOM 3010 C CA . GLN A 1 382 ? -9.666 10.927 11.194 1.00 96.81 382 GLN A CA 1
ATOM 3011 C C . GLN A 1 382 ? -8.940 11.918 12.112 1.00 96.81 382 GLN A C 1
ATOM 3013 O O . GLN A 1 382 ? -9.002 11.806 13.338 1.00 96.81 382 GLN A O 1
ATOM 3018 N N . ASN A 1 383 ? -8.306 12.928 11.511 1.00 94.19 383 ASN A N 1
ATOM 3019 C CA . ASN A 1 383 ? -7.750 14.108 12.188 1.00 94.19 383 ASN A CA 1
ATOM 3020 C C . ASN A 1 383 ? -6.643 13.801 13.223 1.00 94.19 383 ASN A C 1
ATOM 3022 O O . ASN A 1 383 ? -6.448 14.571 14.162 1.00 94.19 383 ASN A O 1
ATOM 3026 N N . TYR A 1 384 ? -5.934 12.671 13.102 1.00 95.00 384 TYR A N 1
ATOM 3027 C CA . TYR A 1 384 ? -4.837 12.343 14.024 1.00 95.00 384 TYR A CA 1
ATOM 3028 C C . TYR A 1 384 ? -3.583 13.168 13.702 1.00 95.00 384 TYR A C 1
ATOM 3030 O O . TYR A 1 384 ? -3.128 13.127 12.555 1.00 95.00 384 TYR A O 1
ATOM 3038 N N . PRO A 1 385 ? -3.025 13.905 14.684 1.00 93.12 385 PRO A N 1
ATOM 3039 C CA . PRO A 1 385 ? -2.085 14.996 14.442 1.00 93.12 385 PRO A CA 1
ATOM 3040 C C . PRO A 1 385 ? -0.683 14.516 14.054 1.00 93.12 385 PRO A C 1
ATOM 3042 O O . PRO A 1 385 ? -0.249 13.421 14.417 1.00 93.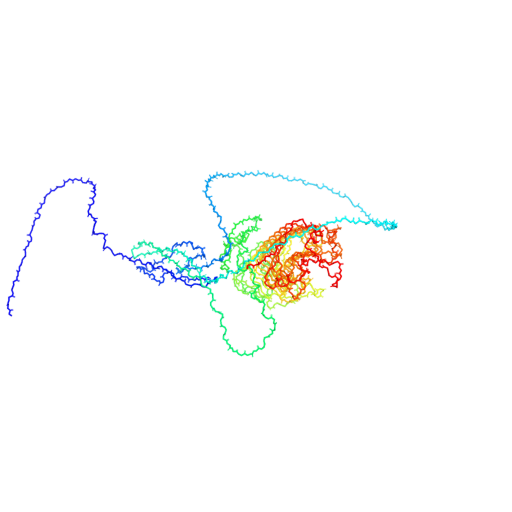12 385 PRO A O 1
ATOM 3045 N N . THR A 1 386 ? 0.070 15.395 13.390 1.00 89.62 386 THR A N 1
ATOM 3046 C CA . THR A 1 386 ? 1.507 15.206 13.155 1.00 89.62 386 THR A CA 1
ATOM 3047 C C . THR A 1 386 ? 2.344 15.555 14.391 1.00 89.62 386 THR A C 1
ATOM 3049 O O . THR A 1 386 ? 1.954 16.383 15.216 1.00 89.62 386 THR A O 1
ATOM 3052 N N . TRP A 1 387 ? 3.516 14.930 14.519 1.00 87.75 387 TRP A N 1
ATOM 3053 C CA . TRP A 1 387 ? 4.523 15.265 15.525 1.00 87.75 387 TRP A CA 1
ATOM 3054 C C . TRP A 1 387 ? 5.935 15.013 14.985 1.00 87.75 387 TRP A C 1
ATOM 3056 O O . TRP A 1 387 ? 6.337 13.869 14.763 1.00 87.75 387 TRP A O 1
ATOM 3066 N N . ASN A 1 388 ? 6.706 16.088 14.819 1.00 79.19 388 ASN A N 1
ATOM 3067 C CA . ASN A 1 388 ? 8.119 16.025 14.446 1.00 79.19 388 ASN A CA 1
ATOM 3068 C C . ASN A 1 388 ? 8.974 15.795 15.706 1.00 79.19 388 ASN A C 1
ATOM 3070 O O . ASN A 1 388 ? 8.901 16.590 16.646 1.00 79.19 388 ASN A O 1
ATOM 3074 N N . ASP A 1 389 ? 9.794 14.735 15.729 1.00 77.00 389 ASP A N 1
ATOM 3075 C CA . ASP A 1 389 ? 10.695 14.449 16.857 1.00 77.00 389 ASP A CA 1
ATOM 3076 C C . ASP A 1 389 ? 11.739 15.580 16.981 1.00 77.00 389 ASP A C 1
ATOM 3078 O O . ASP A 1 389 ? 12.487 15.817 16.029 1.00 77.00 389 ASP A O 1
ATOM 3082 N N . PRO A 1 390 ? 11.862 16.266 18.136 1.00 80.38 390 PRO A N 1
ATOM 3083 C CA . PRO A 1 390 ? 12.886 17.292 18.350 1.00 80.38 390 PRO A CA 1
ATOM 3084 C C . PRO A 1 390 ? 14.341 16.808 18.196 1.00 80.38 390 PRO A C 1
ATOM 3086 O O . PRO A 1 390 ? 15.251 17.636 18.210 1.00 80.38 390 PRO A O 1
ATOM 3089 N N . LYS A 1 391 ? 14.581 15.492 18.098 1.00 78.25 391 LYS A N 1
ATOM 3090 C CA . LYS A 1 391 ? 15.902 14.880 17.870 1.00 78.25 391 LYS A CA 1
ATOM 3091 C C . LYS A 1 391 ? 16.202 14.579 16.398 1.00 78.25 391 LYS A C 1
ATOM 3093 O O . LYS A 1 391 ? 17.373 14.596 16.033 1.00 78.25 391 LYS A O 1
ATOM 3098 N N . ASP A 1 392 ? 15.187 14.317 15.574 1.00 73.38 392 ASP A N 1
ATOM 3099 C CA . ASP A 1 392 ? 15.305 14.292 14.109 1.00 73.38 392 ASP A CA 1
ATOM 3100 C C . ASP A 1 392 ? 13.973 14.713 13.476 1.00 73.38 392 ASP A C 1
ATOM 3102 O O . ASP A 1 392 ? 13.062 13.910 13.260 1.00 73.38 392 ASP A O 1
ATOM 3106 N N . SER A 1 393 ? 13.867 16.003 13.160 1.00 64.38 393 SER A N 1
ATOM 3107 C CA . SER A 1 393 ? 12.661 16.601 12.584 1.00 64.38 393 SER A CA 1
ATOM 3108 C C . SER A 1 393 ? 12.337 16.101 11.172 1.00 64.38 393 SER A C 1
ATOM 3110 O O . SER A 1 393 ? 11.259 16.401 10.665 1.00 64.38 393 SER A O 1
ATOM 3112 N N . ARG A 1 394 ? 13.237 15.332 10.542 1.00 63.25 394 ARG A N 1
ATOM 3113 C CA . ARG A 1 394 ? 13.032 14.698 9.229 1.00 63.25 394 ARG A CA 1
ATOM 3114 C C . ARG A 1 394 ? 12.445 13.291 9.339 1.00 63.25 394 ARG A C 1
ATOM 3116 O O . ARG A 1 394 ? 12.108 12.708 8.314 1.00 63.25 394 ARG A O 1
ATOM 3123 N N . ALA A 1 395 ? 12.296 12.759 10.554 1.00 65.44 395 ALA A N 1
ATOM 3124 C CA . ALA A 1 395 ? 11.703 11.451 10.811 1.00 65.44 395 ALA A CA 1
ATOM 3125 C C . ALA A 1 395 ? 10.568 11.504 11.862 1.00 65.44 395 ALA A C 1
ATOM 3127 O O . ALA A 1 395 ? 10.662 10.811 12.877 1.00 65.44 395 ALA A O 1
ATOM 3128 N N . PRO A 1 396 ? 9.491 12.307 11.673 1.00 64.38 396 PRO A N 1
ATOM 3129 C CA . PRO A 1 396 ? 8.280 12.220 12.495 1.00 64.38 396 PRO A CA 1
ATOM 3130 C C . PRO A 1 396 ? 7.752 10.783 12.570 1.00 64.38 396 PRO A C 1
ATOM 3132 O O . PRO A 1 396 ? 7.549 10.116 11.550 1.00 64.38 396 PRO A O 1
ATOM 3135 N N . ARG A 1 397 ? 7.532 10.324 13.803 1.00 72.88 397 ARG A N 1
ATOM 3136 C CA . ARG A 1 397 ? 7.254 8.928 14.165 1.00 72.88 397 ARG A CA 1
ATOM 3137 C C . ARG A 1 397 ? 5.810 8.723 14.623 1.00 72.88 397 ARG A C 1
ATOM 3139 O O . ARG A 1 397 ? 5.136 9.666 15.030 1.00 72.88 397 ARG A O 1
ATOM 3146 N N . GLY A 1 398 ? 5.396 7.456 14.645 1.00 81.56 398 GLY A N 1
ATOM 3147 C CA . GLY A 1 398 ? 4.030 7.036 14.958 1.00 81.56 398 GLY A CA 1
ATOM 3148 C C . GLY A 1 398 ? 3.105 7.106 13.741 1.00 81.56 398 GLY A C 1
ATOM 3149 O O . GLY A 1 398 ? 3.426 7.754 12.743 1.00 81.56 398 GLY A O 1
ATOM 3150 N N . ALA A 1 399 ? 1.990 6.382 13.817 1.00 93.31 399 ALA A N 1
ATOM 3151 C CA . ALA A 1 399 ? 0.947 6.322 12.798 1.00 93.31 399 ALA A CA 1
ATOM 3152 C C . ALA A 1 399 ? -0.430 6.215 13.466 1.00 93.31 399 ALA A C 1
ATOM 3154 O O . ALA A 1 399 ? -0.521 5.705 14.584 1.00 93.31 399 ALA A O 1
ATOM 3155 N N . ALA A 1 400 ? -1.496 6.664 12.800 1.00 97.00 400 ALA A N 1
ATOM 3156 C CA . ALA A 1 400 ? -2.839 6.670 13.382 1.00 97.00 400 ALA A CA 1
ATOM 3157 C C . ALA A 1 400 ? -3.310 5.261 13.797 1.00 97.00 400 ALA A C 1
ATOM 3159 O O . ALA A 1 400 ? -3.856 5.103 14.890 1.00 97.00 400 ALA A O 1
ATOM 3160 N N . LEU A 1 401 ? -3.030 4.234 12.990 1.00 97.88 401 LEU A N 1
ATOM 3161 C CA . LEU A 1 401 ? -3.155 2.825 13.372 1.00 97.88 401 LEU A CA 1
ATOM 3162 C C . LEU A 1 401 ? -1.804 2.107 13.266 1.00 97.88 401 LEU A C 1
ATOM 3164 O O . LEU A 1 401 ? -1.061 2.294 12.305 1.00 97.88 401 LEU A O 1
ATOM 3168 N N . GLU A 1 402 ? -1.493 1.242 14.231 1.00 96.12 402 GLU A N 1
ATOM 3169 C CA . GLU A 1 402 ? -0.261 0.442 14.228 1.00 96.12 402 GLU A CA 1
ATOM 3170 C C . GLU A 1 402 ? -0.516 -0.994 14.707 1.00 96.12 402 GLU A C 1
ATOM 3172 O O . GLU A 1 402 ? -1.175 -1.204 15.727 1.00 96.12 402 GLU A O 1
ATOM 3177 N N . VAL A 1 403 ? 0.045 -1.989 14.012 1.00 95.25 403 VAL A N 1
ATOM 3178 C CA . VAL A 1 403 ? 0.009 -3.399 14.439 1.00 95.25 403 VAL A CA 1
ATOM 3179 C C . VAL A 1 403 ? 1.378 -4.073 14.352 1.00 95.25 403 VAL A C 1
ATOM 3181 O O . VAL A 1 403 ? 2.162 -3.856 13.426 1.00 95.25 403 VAL A O 1
ATOM 3184 N N . ILE A 1 404 ? 1.651 -4.900 15.362 1.00 90.00 404 ILE A N 1
ATOM 3185 C CA . ILE A 1 404 ? 2.939 -5.540 15.625 1.00 90.00 404 ILE A CA 1
ATOM 3186 C C . ILE A 1 404 ? 2.728 -7.046 15.827 1.00 90.00 404 ILE A C 1
ATOM 3188 O O . ILE A 1 404 ? 1.734 -7.473 16.421 1.00 90.00 404 ILE A O 1
ATOM 3192 N N . GLN A 1 405 ? 3.702 -7.845 15.378 1.00 90.94 405 GLN A N 1
ATOM 3193 C CA . GLN A 1 405 ? 3.824 -9.277 15.668 1.00 90.94 405 GLN A CA 1
ATOM 3194 C C . GLN A 1 405 ? 2.557 -10.065 15.283 1.00 90.94 405 GLN A C 1
ATOM 3196 O O . GLN A 1 405 ? 1.847 -10.624 16.125 1.00 90.94 405 GLN A O 1
ATOM 3201 N N . ASN A 1 406 ? 2.320 -10.149 13.972 1.00 91.38 406 ASN A N 1
ATOM 3202 C CA . ASN A 1 406 ? 1.196 -10.830 13.318 1.00 91.38 406 ASN A CA 1
ATOM 3203 C C . ASN A 1 406 ? -0.188 -10.264 13.711 1.00 91.38 406 ASN A C 1
ATOM 3205 O O . ASN A 1 406 ? -1.163 -11.008 13.822 1.00 91.38 406 ASN A O 1
ATOM 3209 N N . GLY A 1 407 ? -0.275 -8.953 13.963 1.00 94.44 407 GLY A N 1
ATOM 3210 C CA . GLY A 1 407 ? -1.554 -8.238 14.077 1.00 94.44 407 GLY A CA 1
ATOM 3211 C C . GLY A 1 407 ? -2.134 -7.873 12.703 1.00 94.44 407 GLY A C 1
ATOM 3212 O O . GLY A 1 407 ? -1.485 -8.083 11.676 1.00 94.44 407 GLY A O 1
ATOM 3213 N N . ALA A 1 408 ? -3.346 -7.312 12.664 1.00 95.44 408 ALA A N 1
ATOM 3214 C CA . ALA A 1 408 ? -3.990 -6.942 11.398 1.00 95.44 408 ALA A CA 1
ATOM 3215 C C . ALA A 1 408 ? -4.790 -5.631 11.466 1.00 95.44 408 ALA A C 1
ATOM 3217 O O . ALA A 1 408 ? -5.413 -5.347 12.486 1.00 95.44 408 ALA A O 1
ATOM 3218 N N . ILE A 1 409 ? -4.809 -4.863 10.372 1.00 96.75 409 ILE A N 1
ATOM 3219 C CA . ILE A 1 409 ? -5.678 -3.690 10.166 1.00 96.75 409 ILE A CA 1
ATOM 3220 C C . ILE A 1 409 ? -6.558 -3.966 8.941 1.00 96.75 409 ILE A C 1
ATOM 3222 O O . ILE A 1 409 ? -6.039 -4.120 7.833 1.00 96.75 409 ILE A O 1
ATOM 3226 N N . LEU A 1 410 ? -7.872 -4.097 9.146 1.00 90.75 410 LEU A N 1
ATOM 3227 C CA . LEU A 1 410 ? -8.796 -4.686 8.170 1.00 90.75 410 LEU A CA 1
ATOM 3228 C C . LEU A 1 410 ? -10.043 -3.816 7.947 1.00 90.75 410 LEU A C 1
ATOM 3230 O O . LEU A 1 410 ? -10.769 -3.526 8.898 1.00 90.75 410 LEU A O 1
ATOM 3234 N N . ASN A 1 411 ? -10.350 -3.480 6.692 1.00 87.81 411 ASN A N 1
ATOM 3235 C CA . ASN A 1 411 ? -11.544 -2.706 6.310 1.00 87.81 411 ASN A CA 1
ATOM 3236 C C . ASN A 1 411 ? -11.690 -1.356 7.055 1.00 87.81 411 ASN A C 1
ATOM 3238 O O . ASN A 1 411 ? -12.795 -0.946 7.410 1.00 87.81 411 ASN A O 1
ATOM 3242 N N . CYS A 1 412 ? -10.580 -0.678 7.354 1.00 92.44 412 CYS A N 1
ATOM 3243 C CA . CYS A 1 412 ? -10.580 0.631 8.008 1.00 92.44 412 CYS A CA 1
ATOM 3244 C C . CYS A 1 412 ? -10.481 1.775 6.987 1.00 92.44 412 CYS A C 1
ATOM 3246 O O . CYS A 1 412 ? -9.781 1.674 5.980 1.00 92.44 412 CYS A O 1
ATOM 3248 N N . GLU A 1 413 ? -11.127 2.901 7.286 1.00 95.00 413 GLU A N 1
ATOM 3249 C CA . GLU A 1 413 ? -10.920 4.171 6.582 1.00 95.00 413 GLU A CA 1
ATOM 3250 C C . GLU A 1 413 ? -10.017 5.058 7.447 1.00 95.00 413 GLU A C 1
ATOM 3252 O O . GLU A 1 413 ? -10.381 5.382 8.579 1.00 95.00 413 GLU A O 1
ATOM 3257 N N . VAL A 1 414 ? -8.835 5.434 6.954 1.00 98.06 414 VAL A N 1
ATOM 3258 C CA . VAL A 1 414 ? -7.813 6.133 7.747 1.00 98.06 414 VAL A CA 1
ATOM 3259 C C . VAL A 1 414 ? -7.353 7.410 7.050 1.00 98.06 414 VAL A C 1
ATOM 3261 O O . VAL A 1 414 ? -6.758 7.363 5.975 1.00 98.06 414 VAL A O 1
ATOM 3264 N N . HIS A 1 415 ? -7.580 8.541 7.718 1.00 96.50 415 HIS A N 1
ATOM 3265 C CA . HIS A 1 415 ? -7.077 9.866 7.370 1.00 96.50 415 HIS A CA 1
ATOM 3266 C C . HIS A 1 415 ? -6.246 10.430 8.538 1.00 96.50 415 HIS A C 1
ATOM 3268 O O . HIS A 1 415 ? -6.721 10.527 9.674 1.00 96.50 415 HIS A O 1
ATOM 3274 N N . SER A 1 416 ? -4.981 10.771 8.281 1.00 95.31 416 SER A N 1
ATOM 3275 C CA . SER A 1 416 ? -4.014 11.206 9.303 1.00 95.31 416 SER A CA 1
ATOM 3276 C C . SER A 1 416 ? -3.123 12.334 8.795 1.00 95.31 416 SER A C 1
ATOM 3278 O O . SER A 1 416 ? -2.689 12.298 7.653 1.00 95.31 416 SER A O 1
ATOM 3280 N N . GLU A 1 417 ? -2.753 13.277 9.662 1.00 93.69 417 GLU A N 1
ATOM 3281 C CA . GLU A 1 417 ? -1.860 14.401 9.337 1.00 93.69 417 GLU A CA 1
ATOM 3282 C C . GLU A 1 417 ? -0.384 13.999 9.144 1.00 93.69 417 GLU A C 1
ATOM 3284 O O . GLU A 1 417 ? 0.439 14.818 8.732 1.00 93.69 417 GLU A O 1
ATOM 3289 N N . ASN A 1 418 ? -0.021 12.751 9.463 1.00 91.44 418 ASN A N 1
ATOM 3290 C CA . ASN A 1 418 ? 1.342 12.226 9.338 1.00 91.44 418 ASN A CA 1
ATOM 3291 C C . ASN A 1 418 ? 1.335 10.850 8.658 1.00 91.44 418 ASN A C 1
ATOM 3293 O O . ASN A 1 418 ? 1.241 10.770 7.433 1.00 91.44 418 ASN A O 1
ATOM 3297 N N . ARG A 1 419 ? 1.429 9.760 9.430 1.00 93.56 419 ARG A N 1
ATOM 3298 C CA . ARG A 1 419 ? 1.393 8.390 8.910 1.00 93.56 419 ARG A CA 1
ATOM 3299 C C . ARG A 1 419 ? 0.039 7.764 9.229 1.00 93.56 419 ARG A C 1
ATOM 3301 O O . ARG A 1 419 ? -0.394 7.823 10.378 1.00 93.56 419 ARG A O 1
ATOM 3308 N N . ALA A 1 420 ? -0.626 7.154 8.254 1.00 97.19 420 ALA A N 1
ATOM 3309 C CA . ALA A 1 420 ? -1.936 6.546 8.493 1.00 97.19 420 ALA A CA 1
ATOM 3310 C C . ALA A 1 420 ? -1.818 5.157 9.144 1.00 97.19 420 ALA A C 1
ATOM 3312 O O . ALA A 1 420 ? -2.386 4.934 10.213 1.00 97.19 420 ALA A O 1
ATOM 3313 N N . ILE A 1 421 ? -1.043 4.247 8.547 1.00 97.56 421 ILE A N 1
ATOM 3314 C CA . ILE A 1 421 ? -0.881 2.859 9.002 1.00 97.56 421 ILE A CA 1
ATOM 3315 C C . ILE A 1 421 ? 0.604 2.513 9.202 1.00 97.56 421 ILE A C 1
ATOM 3317 O O . ILE A 1 421 ? 1.448 2.854 8.373 1.00 97.56 421 ILE A O 1
ATOM 3321 N N . ALA A 1 422 ? 0.918 1.774 10.271 1.00 94.81 422 ALA A N 1
ATOM 3322 C CA . ALA A 1 422 ? 2.220 1.140 10.487 1.00 94.81 422 ALA A CA 1
ATOM 3323 C C . ALA A 1 422 ? 2.099 -0.383 10.709 1.00 94.81 422 ALA A C 1
ATOM 3325 O O . ALA A 1 422 ? 1.305 -0.834 11.537 1.00 94.81 422 ALA A O 1
ATOM 3326 N N . LEU A 1 423 ? 2.912 -1.166 9.991 1.00 92.44 423 LEU A N 1
ATOM 3327 C CA . LEU A 1 423 ? 2.931 -2.635 10.008 1.00 92.44 423 LEU A CA 1
ATOM 3328 C C . LEU A 1 423 ? 4.356 -3.154 10.204 1.00 92.44 423 LEU A C 1
ATOM 3330 O O . LEU A 1 423 ? 5.250 -2.803 9.434 1.00 92.44 423 LEU A O 1
ATOM 3334 N N . ILE A 1 424 ? 4.564 -4.044 11.175 1.00 82.88 424 ILE A N 1
ATOM 3335 C CA . ILE A 1 424 ? 5.842 -4.757 11.346 1.00 82.88 424 ILE A CA 1
ATOM 3336 C C . ILE A 1 424 ? 5.632 -6.222 11.744 1.00 82.88 424 ILE A C 1
ATOM 3338 O O . ILE A 1 424 ? 4.601 -6.571 12.329 1.00 82.88 424 ILE A O 1
ATOM 3342 N N . TYR A 1 425 ? 6.642 -7.063 11.494 1.00 88.50 425 TYR A N 1
ATOM 3343 C CA . TYR A 1 425 ? 6.766 -8.413 12.056 1.00 88.50 425 TYR A CA 1
ATOM 3344 C C . TYR A 1 425 ? 5.556 -9.318 11.736 1.00 88.50 425 TYR A C 1
ATOM 3346 O O . TYR A 1 425 ? 4.778 -9.670 12.621 1.00 88.50 425 TYR A O 1
ATOM 3354 N N . GLY A 1 426 ? 5.373 -9.692 10.465 1.00 88.25 426 GLY A N 1
ATOM 3355 C CA . GLY A 1 426 ? 4.309 -10.614 10.027 1.00 88.25 426 GLY A CA 1
ATOM 3356 C C . GLY A 1 426 ? 2.887 -10.035 10.019 1.00 88.25 426 GLY A C 1
ATOM 3357 O O . GLY A 1 426 ? 1.924 -10.787 9.877 1.00 88.25 426 GLY A O 1
ATOM 3358 N N . SER A 1 427 ? 2.726 -8.725 10.231 1.00 94.31 427 SER A N 1
ATOM 3359 C CA . SER A 1 427 ? 1.408 -8.080 10.343 1.00 94.31 427 SER A CA 1
ATOM 3360 C C . SER A 1 427 ? 0.770 -7.766 8.979 1.00 94.31 427 SER A C 1
ATOM 3362 O O . SER A 1 427 ? 1.463 -7.650 7.969 1.00 94.31 427 SER A O 1
ATOM 3364 N N . LYS A 1 428 ? -0.562 -7.634 8.939 1.00 94.25 428 LYS A N 1
ATOM 3365 C CA . LYS A 1 428 ? -1.358 -7.584 7.696 1.00 94.25 428 LYS A CA 1
ATOM 3366 C C . LYS A 1 428 ? -2.189 -6.280 7.608 1.00 94.25 428 LYS A C 1
ATOM 3368 O O . LYS A 1 428 ? -2.830 -5.907 8.587 1.00 94.25 428 LYS A O 1
ATOM 3373 N N . ALA A 1 429 ? -2.218 -5.593 6.464 1.00 95.81 429 ALA A N 1
ATOM 3374 C CA . ALA A 1 429 ? -3.176 -4.520 6.156 1.00 95.81 429 ALA A CA 1
ATOM 3375 C C . ALA A 1 429 ? -3.976 -4.877 4.907 1.00 95.81 429 ALA A C 1
ATOM 3377 O O . ALA A 1 429 ? -3.398 -5.028 3.826 1.00 95.81 429 ALA A O 1
ATOM 3378 N N . MET A 1 430 ? -5.294 -5.030 5.052 1.00 88.25 430 MET A N 1
ATOM 3379 C CA . MET A 1 430 ? -6.152 -5.438 3.940 1.00 88.25 430 MET A CA 1
ATOM 3380 C C . MET A 1 430 ? -7.493 -4.700 3.894 1.00 88.25 430 MET A C 1
ATOM 3382 O O . MET A 1 430 ? -8.077 -4.394 4.934 1.00 88.25 430 MET A O 1
ATOM 3386 N N . TRP A 1 431 ? -7.987 -4.436 2.681 1.00 84.56 431 TRP A N 1
ATOM 3387 C CA . TRP A 1 431 ? -9.284 -3.787 2.413 1.00 84.56 431 TRP A CA 1
ATOM 3388 C C . TRP A 1 431 ? -9.436 -2.354 2.963 1.00 84.56 431 TRP A C 1
ATOM 3390 O O . TRP A 1 431 ? -10.550 -1.849 3.093 1.00 84.56 431 TRP A O 1
ATOM 3400 N N . ASN A 1 432 ? -8.335 -1.678 3.309 1.00 91.19 432 ASN A N 1
ATOM 3401 C CA . ASN A 1 432 ? -8.380 -0.335 3.895 1.00 91.19 432 ASN A CA 1
ATOM 3402 C C . ASN A 1 432 ? -8.462 0.763 2.825 1.00 91.19 432 ASN A C 1
ATOM 3404 O O . ASN A 1 432 ? -7.895 0.617 1.745 1.00 91.19 432 ASN A O 1
ATOM 3408 N N . LYS A 1 433 ? -9.088 1.896 3.164 1.00 91.31 433 LYS A N 1
ATOM 3409 C CA . LYS A 1 433 ? -9.020 3.155 2.403 1.00 91.31 433 LYS A CA 1
ATOM 3410 C C . LYS A 1 433 ? -8.137 4.142 3.166 1.00 91.31 433 LYS A C 1
ATOM 3412 O O . LYS A 1 433 ? -8.419 4.443 4.325 1.00 91.31 433 LYS A O 1
ATOM 3417 N N . VAL A 1 434 ? -7.052 4.607 2.553 1.00 97.25 434 VAL A N 1
ATOM 3418 C CA . VAL A 1 434 ? -5.920 5.237 3.247 1.00 97.25 434 VAL A CA 1
ATOM 3419 C C . VAL A 1 434 ? -5.505 6.536 2.559 1.00 97.25 434 VAL A C 1
ATOM 3421 O O . VAL A 1 434 ? -5.146 6.534 1.388 1.00 97.25 434 VAL A O 1
ATOM 3424 N N . THR A 1 435 ? -5.479 7.631 3.318 1.00 96.62 435 THR A N 1
ATOM 3425 C CA . THR A 1 435 ? -4.905 8.925 2.916 1.00 96.62 435 THR A CA 1
ATOM 3426 C C . THR A 1 435 ? -4.121 9.523 4.091 1.00 96.62 435 THR A C 1
ATOM 3428 O O . THR A 1 435 ? -4.462 9.312 5.258 1.00 96.62 435 THR A O 1
ATOM 3431 N N . ALA A 1 436 ? -3.013 10.215 3.818 1.00 95.88 436 ALA A N 1
ATOM 3432 C CA . ALA A 1 436 ? -2.063 10.598 4.863 1.00 95.88 436 ALA A CA 1
ATOM 3433 C C . ALA A 1 436 ? -1.243 11.841 4.508 1.00 95.88 436 ALA A C 1
ATOM 3435 O O . ALA A 1 436 ? -0.731 11.943 3.397 1.00 95.88 436 ALA A O 1
ATOM 3436 N N . GLY A 1 437 ? -1.013 12.728 5.475 1.00 93.81 437 GLY A N 1
ATOM 3437 C CA . GLY A 1 437 ? -0.226 13.946 5.286 1.00 93.81 437 GLY A CA 1
ATOM 3438 C C . GLY A 1 437 ? 1.236 13.683 4.920 1.00 93.81 437 GLY A C 1
ATOM 3439 O O . GLY A 1 437 ? 1.870 14.558 4.344 1.00 93.81 437 GLY A O 1
ATOM 3440 N N . ARG A 1 438 ? 1.760 12.479 5.195 1.00 92.19 438 ARG A N 1
ATOM 3441 C CA . ARG A 1 438 ? 3.146 12.080 4.907 1.00 92.19 438 ARG A CA 1
ATOM 3442 C C . ARG A 1 438 ? 3.284 10.704 4.251 1.00 92.19 438 ARG A C 1
ATOM 3444 O O . ARG A 1 438 ? 3.851 10.605 3.169 1.00 92.19 438 ARG A O 1
ATOM 3451 N N . LEU A 1 439 ? 2.808 9.644 4.914 1.00 94.12 439 LEU A N 1
ATOM 3452 C CA . LEU A 1 439 ? 2.929 8.249 4.453 1.00 94.12 439 LEU A CA 1
ATOM 3453 C C . LEU A 1 439 ? 1.638 7.466 4.707 1.00 94.12 439 LEU A C 1
ATOM 3455 O O . LEU A 1 439 ? 1.176 7.395 5.846 1.00 94.12 439 LEU A O 1
ATOM 3459 N N . GLY A 1 440 ? 1.081 6.832 3.676 1.00 97.06 440 GLY A N 1
ATOM 3460 C CA . GLY A 1 440 ? -0.089 5.961 3.816 1.00 97.06 440 GLY A CA 1
ATOM 3461 C C . GLY A 1 440 ? 0.213 4.727 4.670 1.00 97.06 440 GLY A C 1
ATOM 3462 O O . GLY A 1 440 ? -0.306 4.601 5.780 1.00 97.06 440 GLY A O 1
ATOM 3463 N N . ILE A 1 441 ? 1.081 3.835 4.182 1.00 96.88 441 ILE A N 1
ATOM 3464 C CA . ILE A 1 441 ? 1.446 2.582 4.866 1.00 96.88 441 ILE A CA 1
ATOM 3465 C C . ILE A 1 441 ? 2.967 2.495 5.068 1.00 96.88 441 ILE A C 1
ATOM 3467 O O . ILE A 1 441 ? 3.747 2.555 4.121 1.00 96.88 441 ILE A O 1
ATOM 3471 N N . TYR A 1 442 ? 3.400 2.337 6.318 1.00 93.88 442 TYR A N 1
ATOM 3472 C CA . TYR A 1 442 ? 4.812 2.301 6.707 1.00 93.88 442 TYR A CA 1
ATOM 3473 C C . TYR A 1 442 ? 5.208 0.976 7.369 1.00 93.88 442 TYR A C 1
ATOM 3475 O O . TYR A 1 442 ? 4.436 0.416 8.148 1.00 93.88 442 TYR A O 1
ATOM 3483 N N . GLY A 1 443 ? 6.444 0.527 7.150 1.00 92.56 443 GLY A N 1
ATOM 3484 C CA . GLY A 1 443 ? 7.044 -0.571 7.906 1.00 92.56 443 GLY A CA 1
ATOM 3485 C C . GLY A 1 443 ? 8.552 -0.415 8.089 1.00 92.56 443 GLY A C 1
ATOM 3486 O O . GLY A 1 443 ? 9.243 0.151 7.246 1.00 92.56 443 GLY A O 1
ATOM 3487 N N . TYR A 1 444 ? 9.068 -0.920 9.208 1.00 90.50 444 TYR A N 1
ATOM 3488 C CA . TYR A 1 444 ? 10.493 -0.903 9.539 1.00 90.50 444 TYR A CA 1
ATOM 3489 C C . TYR A 1 444 ? 10.863 -2.163 10.332 1.00 90.50 444 TYR A C 1
ATOM 3491 O O . TYR A 1 444 ? 10.254 -2.441 11.365 1.00 90.50 444 TYR A O 1
ATOM 3499 N N . GLY A 1 445 ? 11.847 -2.920 9.848 1.00 89.38 445 GLY A N 1
ATOM 3500 C CA . GLY A 1 445 ? 12.291 -4.180 10.439 1.00 89.38 445 GLY A CA 1
ATOM 3501 C C . GLY A 1 445 ? 13.469 -4.013 11.398 1.00 89.38 445 GLY A C 1
ATOM 3502 O O . GLY A 1 445 ? 13.331 -3.465 12.494 1.00 89.38 445 GLY A O 1
ATOM 3503 N N . SER A 1 446 ? 14.633 -4.558 11.031 1.00 87.88 446 SER A N 1
ATOM 3504 C CA . SER A 1 446 ? 15.809 -4.585 11.912 1.00 87.88 446 SER A CA 1
ATOM 3505 C C . SER A 1 446 ? 17.139 -4.622 11.160 1.00 87.88 446 SER A C 1
ATOM 3507 O O . SER A 1 446 ? 17.269 -5.268 10.119 1.00 87.88 446 SER A O 1
ATOM 3509 N N . HIS A 1 447 ? 18.153 -3.998 11.769 1.00 86.31 447 HIS A N 1
ATOM 3510 C CA . HIS A 1 447 ? 19.555 -4.054 11.343 1.00 86.31 447 HIS A CA 1
ATOM 3511 C C . HIS A 1 447 ? 20.244 -5.402 11.659 1.00 86.31 447 HIS A C 1
ATOM 3513 O O . HIS A 1 447 ? 21.371 -5.616 11.224 1.00 86.31 447 HIS A O 1
ATOM 3519 N N . ASP A 1 448 ? 19.606 -6.300 12.419 1.00 88.19 448 ASP A N 1
ATOM 3520 C CA . ASP A 1 448 ? 20.079 -7.677 12.629 1.00 88.19 448 ASP A CA 1
ATOM 3521 C C . ASP A 1 448 ? 19.405 -8.622 11.609 1.00 88.19 448 ASP A C 1
ATOM 3523 O O . ASP A 1 448 ? 18.176 -8.745 11.651 1.00 88.19 448 ASP A O 1
ATOM 3527 N N . PRO A 1 449 ? 20.165 -9.303 10.721 1.00 83.31 449 PRO A N 1
ATOM 3528 C CA . PRO A 1 449 ? 19.623 -10.196 9.688 1.00 83.31 449 PRO A CA 1
ATOM 3529 C C . PRO A 1 449 ? 18.856 -11.405 10.239 1.00 83.31 449 PRO A C 1
ATOM 3531 O O . PRO A 1 449 ? 18.060 -11.990 9.510 1.00 83.31 449 PRO A O 1
ATOM 3534 N N . ASN A 1 450 ? 19.075 -11.787 11.501 1.00 85.25 450 ASN A N 1
ATOM 3535 C CA . ASN A 1 450 ? 18.400 -12.918 12.147 1.00 85.25 450 ASN A CA 1
ATOM 3536 C C . ASN A 1 450 ? 17.187 -12.476 12.982 1.00 85.25 450 ASN A C 1
ATOM 3538 O O . ASN A 1 450 ? 16.503 -13.305 13.586 1.00 85.25 450 ASN A O 1
ATOM 3542 N N . SER A 1 451 ? 16.926 -11.169 13.059 1.00 88.31 451 SER A N 1
ATOM 3543 C CA . SER A 1 451 ? 15.876 -10.619 13.904 1.00 88.31 451 SER A CA 1
ATOM 3544 C C . SER A 1 451 ? 14.500 -10.947 13.321 1.00 88.31 451 SER A C 1
ATOM 3546 O O . SER A 1 451 ? 14.205 -10.521 12.202 1.00 88.31 451 SER A O 1
ATOM 3548 N N . PRO A 1 452 ? 13.590 -11.604 14.065 1.00 84.75 452 PRO A N 1
ATOM 3549 C CA . PRO A 1 452 ? 12.268 -11.951 13.542 1.00 84.75 452 PRO A CA 1
ATOM 3550 C C . PRO A 1 452 ? 11.407 -10.708 13.251 1.00 84.75 452 PRO A C 1
ATOM 3552 O O . PRO A 1 452 ? 10.465 -10.786 12.467 1.00 84.75 452 PRO A O 1
ATOM 3555 N N . ASN A 1 453 ? 11.785 -9.539 13.787 1.00 85.75 453 ASN A N 1
ATOM 3556 C CA . ASN A 1 453 ? 11.214 -8.238 13.433 1.00 85.75 453 ASN A CA 1
ATOM 3557 C C . ASN A 1 453 ? 11.360 -7.894 11.939 1.00 85.75 453 ASN A C 1
ATOM 3559 O O . ASN A 1 453 ? 10.601 -7.062 11.447 1.00 85.75 453 ASN A O 1
ATOM 3563 N N . ARG A 1 454 ? 12.307 -8.517 11.217 1.00 89.12 454 ARG A N 1
ATOM 3564 C CA . ARG A 1 454 ? 12.434 -8.382 9.760 1.00 89.12 454 ARG A CA 1
ATOM 3565 C C . ARG A 1 454 ? 11.301 -9.058 8.990 1.00 89.12 454 ARG A C 1
ATOM 3567 O O . ARG A 1 454 ? 11.076 -8.666 7.852 1.00 89.12 454 ARG A O 1
ATOM 3574 N N . ARG A 1 455 ? 10.582 -10.033 9.574 1.00 88.19 455 ARG A N 1
ATOM 3575 C CA . ARG A 1 455 ? 9.488 -10.754 8.896 1.00 88.19 455 ARG A CA 1
ATOM 3576 C C . ARG A 1 455 ? 8.482 -9.751 8.329 1.00 88.19 455 ARG A C 1
ATOM 3578 O O . ARG A 1 455 ? 7.878 -8.987 9.089 1.00 88.19 455 ARG A O 1
ATOM 3585 N N . GLY A 1 456 ? 8.322 -9.777 7.012 1.00 82.19 456 GLY A N 1
ATOM 3586 C CA . GLY A 1 456 ? 7.589 -8.789 6.237 1.00 82.19 456 GLY A CA 1
ATOM 3587 C C . GLY A 1 456 ? 6.104 -8.705 6.566 1.00 82.19 456 GLY A C 1
ATOM 3588 O O . GLY A 1 456 ? 5.558 -9.467 7.368 1.00 82.19 456 GLY A O 1
ATOM 3589 N N . ALA A 1 457 ? 5.458 -7.718 5.956 1.00 92.31 457 ALA A N 1
ATOM 3590 C CA . ALA A 1 457 ? 4.034 -7.462 6.101 1.00 92.31 457 ALA A CA 1
ATOM 3591 C C . ALA A 1 457 ? 3.269 -7.890 4.845 1.00 92.31 457 ALA A C 1
ATOM 3593 O O . ALA A 1 457 ? 3.821 -7.909 3.745 1.00 92.31 457 ALA A O 1
ATOM 3594 N N . MET A 1 458 ? 1.976 -8.164 5.003 1.00 94.00 458 MET A N 1
ATOM 3595 C CA . MET A 1 458 ? 1.057 -8.302 3.871 1.00 94.00 458 MET A CA 1
ATOM 3596 C C . MET A 1 458 ? 0.300 -6.994 3.670 1.00 94.00 458 MET A C 1
ATOM 3598 O O . MET A 1 458 ? -0.320 -6.502 4.612 1.00 94.00 458 MET A O 1
ATOM 3602 N N . VAL A 1 459 ? 0.304 -6.462 2.451 1.00 96.00 459 VAL A N 1
ATOM 3603 C CA . VAL A 1 459 ? -0.470 -5.280 2.065 1.00 96.00 459 VAL A CA 1
ATOM 3604 C C . VAL A 1 459 ? -1.270 -5.636 0.815 1.00 96.00 459 VAL A C 1
ATOM 3606 O O . VAL A 1 459 ? -0.712 -5.723 -0.281 1.00 96.00 459 VAL A O 1
ATOM 3609 N N . LYS A 1 460 ? -2.568 -5.924 0.976 1.00 86.94 460 LYS A N 1
ATOM 3610 C CA . LYS A 1 460 ? -3.428 -6.386 -0.128 1.00 86.94 460 LYS A CA 1
ATOM 3611 C C . LYS A 1 460 ? -4.794 -5.715 -0.179 1.00 86.94 460 LYS A C 1
ATOM 3613 O O . LYS A 1 460 ? -5.379 -5.471 0.869 1.00 86.94 460 LYS A O 1
ATOM 3618 N N . TYR A 1 461 ? -5.346 -5.504 -1.372 1.00 82.38 461 TYR A N 1
ATOM 3619 C CA . TYR A 1 461 ? -6.711 -4.979 -1.549 1.00 82.38 461 TYR A CA 1
ATOM 3620 C C . TYR A 1 461 ? -6.956 -3.602 -0.895 1.00 82.38 461 TYR A C 1
ATOM 3622 O O . TYR A 1 461 ? -8.085 -3.283 -0.537 1.00 82.38 461 TYR A O 1
ATOM 3630 N N . ASN A 1 462 ? -5.915 -2.787 -0.682 1.00 88.69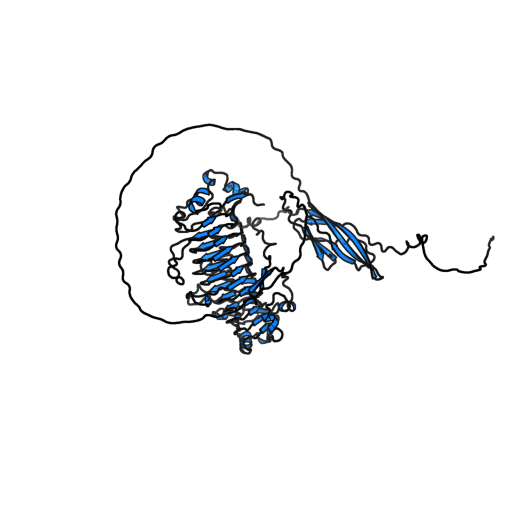 462 ASN A N 1
ATOM 3631 C CA . ASN A 1 462 ? -6.061 -1.444 -0.109 1.00 88.69 462 ASN A CA 1
ATOM 3632 C C . ASN A 1 462 ? -6.180 -0.382 -1.208 1.00 88.69 462 ASN A C 1
ATOM 3634 O O . ASN A 1 462 ? -5.520 -0.470 -2.241 1.00 88.69 462 ASN A O 1
ATOM 3638 N N . GLU A 1 463 ? -6.957 0.658 -0.929 1.00 91.56 463 GLU A N 1
ATOM 3639 C CA . GLU A 1 463 ? -7.016 1.908 -1.681 1.00 91.56 463 GLU A CA 1
ATOM 3640 C C . GLU A 1 463 ? -6.120 2.934 -0.962 1.00 91.56 463 GLU A C 1
ATOM 3642 O O . GLU A 1 463 ? -6.412 3.312 0.173 1.00 91.56 463 GLU A O 1
ATOM 3647 N N . ILE A 1 464 ? -5.013 3.361 -1.576 1.00 96.38 464 ILE A N 1
ATOM 3648 C CA . ILE A 1 464 ? -4.031 4.283 -0.980 1.00 96.38 464 ILE A CA 1
ATOM 3649 C C . ILE A 1 464 ? -3.897 5.507 -1.885 1.00 96.38 464 ILE A C 1
ATOM 3651 O O . ILE A 1 464 ? -3.376 5.409 -2.995 1.00 96.38 464 ILE A O 1
ATOM 3655 N N . TYR A 1 465 ? -4.374 6.661 -1.426 1.00 93.69 465 TYR A N 1
ATOM 3656 C CA . TYR A 1 465 ? -4.598 7.810 -2.300 1.00 93.69 465 TYR A CA 1
ATOM 3657 C C . TYR A 1 465 ? -4.332 9.147 -1.617 1.00 93.69 465 TYR A C 1
ATOM 3659 O O . TYR A 1 465 ? -4.494 9.280 -0.401 1.00 93.69 465 TYR A O 1
ATOM 3667 N N . ASN A 1 466 ? -3.935 10.150 -2.409 1.00 94.44 466 ASN A N 1
ATOM 3668 C CA . ASN A 1 466 ? -3.613 11.497 -1.927 1.00 94.44 466 ASN A CA 1
ATOM 3669 C C . ASN A 1 466 ? -2.756 11.457 -0.645 1.00 94.44 466 ASN A C 1
ATOM 3671 O O . ASN A 1 466 ? -3.102 12.038 0.387 1.00 94.44 466 ASN A O 1
ATOM 3675 N N . CYS A 1 467 ? -1.687 10.657 -0.671 1.00 95.81 467 CYS A N 1
ATOM 3676 C CA . CYS A 1 467 ? -0.717 10.597 0.415 1.00 95.81 467 CYS A CA 1
ATOM 3677 C C . CYS A 1 467 ? 0.434 11.571 0.149 1.00 95.81 467 CYS A C 1
ATOM 3679 O O . CYS A 1 467 ? 0.811 11.797 -0.997 1.00 95.81 467 CYS A O 1
ATOM 3681 N N . ASN A 1 468 ? 1.003 12.100 1.230 1.00 93.81 468 ASN A N 1
ATOM 3682 C CA . ASN A 1 468 ? 1.867 13.278 1.269 1.00 93.81 468 ASN A CA 1
ATOM 3683 C C . ASN A 1 468 ? 1.156 14.634 1.062 1.00 93.81 468 ASN A C 1
ATOM 3685 O O . ASN A 1 468 ? 1.751 15.581 0.552 1.00 93.81 468 ASN A O 1
ATOM 3689 N N . PHE A 1 469 ? -0.106 14.768 1.490 1.00 93.38 469 PHE A N 1
ATOM 3690 C CA . PHE A 1 469 ? -0.844 16.034 1.342 1.00 93.38 469 PHE A CA 1
ATOM 3691 C C . PHE A 1 469 ? -0.304 17.208 2.192 1.00 93.38 469 PHE A C 1
ATOM 3693 O O . PHE A 1 469 ? -0.711 18.343 1.965 1.00 93.38 469 PHE A O 1
ATOM 3700 N N . ASN A 1 470 ? 0.614 16.964 3.141 1.00 91.12 470 ASN A N 1
ATOM 3701 C CA . ASN A 1 470 ? 1.304 18.002 3.924 1.00 91.12 470 ASN A CA 1
ATOM 3702 C C . ASN A 1 470 ? 2.733 18.305 3.395 1.00 91.12 470 ASN A C 1
ATOM 3704 O O . ASN A 1 470 ? 3.539 18.873 4.130 1.00 91.12 470 ASN A O 1
ATOM 3708 N N . ASP A 1 471 ? 3.037 17.931 2.143 1.00 90.62 471 ASP A N 1
ATOM 3709 C CA . ASP A 1 471 ? 4.254 18.282 1.381 1.00 90.62 471 ASP A CA 1
ATOM 3710 C C . ASP A 1 471 ? 5.585 18.027 2.123 1.00 90.62 471 ASP A C 1
ATOM 3712 O O . ASP A 1 471 ? 6.461 18.886 2.252 1.00 90.62 471 ASP A O 1
ATOM 3716 N N . TYR A 1 472 ? 5.747 16.811 2.652 1.00 89.00 472 TYR A N 1
ATOM 3717 C CA . TYR A 1 472 ? 7.047 16.342 3.134 1.00 89.00 472 TYR A CA 1
ATOM 3718 C C . TYR A 1 472 ? 7.957 15.937 1.964 1.00 89.00 472 TYR A C 1
ATOM 3720 O O . TYR A 1 472 ? 7.500 15.530 0.900 1.00 89.00 472 TYR A O 1
ATOM 3728 N N . ASP A 1 473 ? 9.271 15.961 2.193 1.00 88.06 473 ASP A N 1
ATOM 3729 C CA . ASP A 1 473 ? 10.276 15.579 1.196 1.00 88.06 473 ASP A CA 1
ATOM 3730 C C . ASP A 1 473 ? 10.099 14.129 0.682 1.00 88.06 473 ASP A C 1
ATOM 3732 O O . ASP A 1 473 ? 10.366 13.142 1.388 1.00 88.06 473 ASP A O 1
ATOM 3736 N N . GLY A 1 474 ? 9.666 14.028 -0.580 1.00 85.69 474 GLY A N 1
ATOM 3737 C CA . GLY A 1 474 ? 9.462 12.786 -1.327 1.00 85.69 474 GLY A CA 1
ATOM 3738 C C . GLY A 1 474 ? 10.743 12.022 -1.676 1.00 85.69 474 GLY A C 1
ATOM 3739 O O . GLY A 1 474 ? 10.660 10.856 -2.059 1.00 85.69 474 GLY A O 1
ATOM 3740 N N . GLU A 1 475 ? 11.920 12.626 -1.499 1.00 83.31 475 GLU A N 1
ATOM 3741 C CA . GLU A 1 475 ? 13.221 11.965 -1.639 1.00 83.31 475 GLU A CA 1
ATOM 3742 C C . GLU A 1 475 ? 13.705 11.335 -0.318 1.00 83.31 475 GLU A C 1
ATOM 3744 O O . GLU A 1 475 ? 14.787 10.743 -0.274 1.00 83.31 475 GLU A O 1
ATOM 3749 N N . HIS A 1 476 ? 12.937 11.442 0.779 1.00 80.19 476 HIS A N 1
ATOM 3750 C CA . HIS A 1 476 ? 13.354 10.963 2.105 1.00 80.19 476 HIS A CA 1
ATOM 3751 C C . HIS A 1 476 ? 12.376 9.998 2.797 1.00 80.19 476 HIS A C 1
ATOM 3753 O O . HIS A 1 476 ? 12.749 8.860 3.090 1.00 80.19 476 HIS A O 1
ATOM 3759 N N . GLU A 1 477 ? 11.143 10.407 3.095 1.00 84.44 477 GLU A N 1
ATOM 3760 C CA . GLU A 1 477 ? 10.182 9.583 3.858 1.00 84.44 477 GLU A CA 1
ATOM 3761 C C . GLU A 1 477 ? 8.738 10.075 3.612 1.00 84.44 477 GLU A C 1
ATOM 3763 O O . GLU A 1 477 ? 8.035 10.483 4.541 1.00 84.44 477 GLU A O 1
ATOM 3768 N N . ALA A 1 478 ? 8.296 10.071 2.353 1.00 90.69 478 ALA A N 1
ATOM 3769 C CA . ALA A 1 478 ? 6.940 10.473 1.986 1.00 90.69 478 ALA A CA 1
ATOM 3770 C C . ALA A 1 478 ? 6.397 9.726 0.751 1.00 90.69 478 ALA A C 1
ATOM 3772 O O . ALA A 1 478 ? 7.170 9.149 -0.021 1.00 90.69 478 ALA A O 1
ATOM 3773 N N . GLY A 1 479 ? 5.069 9.723 0.589 1.00 94.25 479 GLY A N 1
ATOM 3774 C CA . GLY A 1 479 ? 4.342 9.074 -0.512 1.00 94.25 479 GLY A CA 1
ATOM 3775 C C . GLY A 1 479 ? 3.236 8.122 -0.033 1.00 94.25 479 GLY A C 1
ATOM 3776 O O . GLY A 1 479 ? 2.769 8.216 1.102 1.00 94.25 479 GLY A O 1
ATOM 3777 N N . ALA A 1 480 ? 2.807 7.180 -0.874 1.00 96.44 480 ALA A N 1
ATOM 3778 C CA . ALA A 1 480 ? 1.800 6.181 -0.509 1.00 96.44 480 ALA A CA 1
ATOM 3779 C C . ALA A 1 480 ? 2.331 5.176 0.522 1.00 96.44 480 ALA A C 1
ATOM 3781 O O . ALA A 1 480 ? 1.661 4.913 1.522 1.00 96.44 480 ALA A O 1
ATOM 3782 N N . ALA A 1 481 ? 3.538 4.641 0.326 1.00 95.88 481 ALA A N 1
ATOM 3783 C CA . ALA A 1 481 ? 4.117 3.676 1.249 1.00 95.88 481 ALA A CA 1
ATOM 3784 C C . ALA A 1 481 ? 5.647 3.667 1.276 1.00 95.88 481 ALA A C 1
ATOM 3786 O O . ALA A 1 481 ? 6.305 3.983 0.287 1.00 95.88 481 ALA A O 1
ATOM 3787 N N . LYS A 1 482 ? 6.209 3.247 2.418 1.00 94.44 482 LYS A N 1
ATOM 3788 C CA . LYS A 1 482 ? 7.650 3.005 2.582 1.00 94.44 482 LYS A CA 1
ATOM 3789 C C . LYS A 1 482 ? 7.931 1.871 3.569 1.00 94.44 482 LYS A C 1
ATOM 3791 O O . LYS A 1 482 ? 7.515 1.943 4.725 1.00 94.44 482 LYS A O 1
ATOM 3796 N N . PHE A 1 483 ? 8.662 0.856 3.116 1.00 94.25 483 PHE A N 1
ATOM 3797 C CA . PHE A 1 483 ? 9.108 -0.289 3.911 1.00 94.25 483 PHE A CA 1
ATOM 3798 C C . PHE A 1 483 ? 10.634 -0.348 3.971 1.00 94.25 483 PHE A C 1
ATOM 3800 O O . PHE A 1 483 ? 11.310 -0.095 2.974 1.00 94.25 483 PHE A O 1
ATOM 3807 N N . VAL A 1 484 ? 11.160 -0.636 5.164 1.00 92.56 484 VAL A N 1
ATOM 3808 C CA . VAL A 1 484 ? 12.588 -0.516 5.477 1.00 92.56 484 VAL A CA 1
ATOM 3809 C C . VAL A 1 484 ? 13.116 -1.759 6.188 1.00 92.56 484 VAL A C 1
ATOM 3811 O O . VAL A 1 484 ? 12.571 -2.144 7.222 1.00 92.56 484 VAL A O 1
ATOM 3814 N N . GLN A 1 485 ? 14.219 -2.337 5.703 1.00 91.94 485 GLN A N 1
ATOM 3815 C CA . GLN A 1 485 ? 14.938 -3.452 6.341 1.00 91.94 485 GLN A CA 1
ATOM 3816 C C . GLN A 1 485 ? 14.058 -4.667 6.699 1.00 91.94 485 GLN A C 1
ATOM 3818 O O . GLN A 1 485 ? 14.125 -5.181 7.823 1.00 91.94 485 GLN A O 1
ATOM 3823 N N . VAL A 1 486 ? 13.231 -5.121 5.756 1.00 91.81 486 VAL A N 1
ATOM 3824 C CA . VAL A 1 486 ? 12.295 -6.247 5.922 1.00 91.81 486 VAL A CA 1
ATOM 3825 C C . VAL A 1 486 ? 12.451 -7.331 4.848 1.00 91.81 486 VAL A C 1
ATOM 3827 O O . VAL A 1 486 ? 12.910 -7.082 3.734 1.00 91.81 486 VAL A O 1
ATOM 3830 N N . ASP A 1 487 ? 12.061 -8.549 5.221 1.00 91.19 487 ASP A N 1
ATOM 3831 C CA . ASP A 1 487 ? 12.189 -9.791 4.457 1.00 91.19 487 ASP A CA 1
ATOM 3832 C C . ASP A 1 487 ? 10.795 -10.332 4.116 1.00 91.19 487 ASP A C 1
ATOM 3834 O O . ASP A 1 487 ? 10.024 -10.634 5.029 1.00 91.19 487 ASP A O 1
ATOM 3838 N N . GLY A 1 488 ? 10.453 -10.481 2.835 1.00 91.69 488 GLY A N 1
ATOM 3839 C CA . GLY A 1 488 ? 9.165 -11.062 2.434 1.00 91.69 488 GLY A CA 1
ATOM 3840 C C . GLY A 1 488 ? 7.964 -10.138 2.632 1.00 91.69 488 GLY A C 1
ATOM 3841 O O . GLY A 1 488 ? 6.969 -10.534 3.241 1.00 91.69 488 GLY A O 1
ATOM 3842 N N . VAL A 1 489 ? 8.044 -8.889 2.158 1.00 93.94 489 VAL A N 1
ATOM 3843 C CA . VAL A 1 489 ? 6.869 -8.005 2.081 1.00 93.94 489 VAL A CA 1
ATOM 3844 C C . VAL A 1 489 ? 6.042 -8.374 0.855 1.00 93.94 489 VAL A C 1
ATOM 3846 O O . VAL A 1 489 ? 6.576 -8.486 -0.245 1.00 93.94 489 VAL A O 1
ATOM 3849 N N . LEU A 1 490 ? 4.736 -8.535 1.046 1.00 94.31 490 LEU A N 1
ATOM 3850 C CA . LEU A 1 490 ? 3.815 -9.035 0.032 1.00 94.31 490 LEU A CA 1
ATOM 3851 C C . LEU A 1 490 ? 2.790 -7.958 -0.339 1.00 94.31 490 LEU A C 1
ATOM 3853 O O . LEU A 1 490 ? 1.838 -7.714 0.408 1.00 94.31 490 LEU A O 1
ATOM 3857 N N . TRP A 1 491 ? 2.988 -7.330 -1.496 1.00 95.50 491 TRP A N 1
ATOM 3858 C CA . TRP A 1 491 ? 2.159 -6.258 -2.048 1.00 95.50 491 TRP A CA 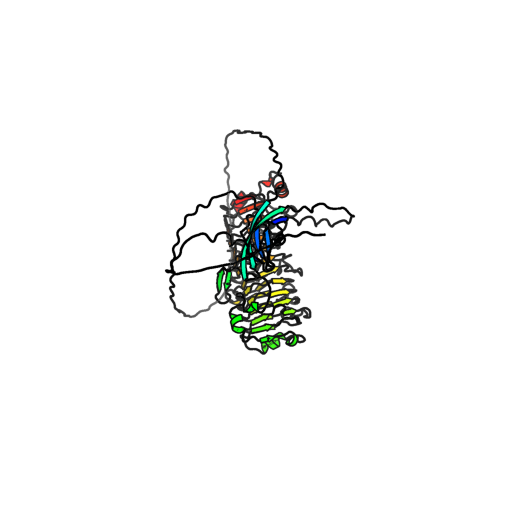1
ATOM 3859 C C . TRP A 1 491 ? 1.298 -6.780 -3.194 1.00 95.50 491 TRP A C 1
ATOM 3861 O O . TRP A 1 491 ? 1.828 -7.018 -4.279 1.00 95.50 491 TRP A O 1
ATOM 3871 N N . SER A 1 492 ? -0.021 -6.919 -3.017 1.00 88.56 492 SER A N 1
ATOM 3872 C CA . SER A 1 492 ? -0.854 -7.311 -4.165 1.00 88.56 492 SER A CA 1
ATOM 3873 C C . SER A 1 492 ? -2.271 -6.770 -4.221 1.00 88.56 492 SER A C 1
ATOM 3875 O O . SER A 1 492 ? -2.948 -6.762 -3.196 1.00 88.56 492 SER A O 1
ATOM 3877 N N . HIS A 1 493 ? -2.765 -6.490 -5.428 1.00 82.81 493 HIS A N 1
ATOM 3878 C CA . HIS A 1 493 ? -4.148 -6.054 -5.671 1.00 82.81 493 HIS A CA 1
ATOM 3879 C C . HIS A 1 493 ? -4.514 -4.743 -4.951 1.00 82.81 493 HIS A C 1
ATOM 3881 O O . HIS A 1 493 ? -5.661 -4.538 -4.569 1.00 82.81 493 HIS A O 1
ATOM 3887 N N . ASN A 1 494 ? -3.542 -3.861 -4.699 1.00 87.88 494 ASN A N 1
ATOM 3888 C CA . ASN A 1 494 ? -3.812 -2.530 -4.150 1.00 87.88 494 ASN A CA 1
ATOM 3889 C C . ASN A 1 494 ? -4.076 -1.530 -5.286 1.00 87.88 494 ASN A C 1
ATOM 3891 O O . ASN A 1 494 ? -3.416 -1.597 -6.326 1.00 87.88 494 ASN A O 1
ATOM 3895 N N . TYR A 1 495 ? -4.978 -0.576 -5.050 1.00 87.75 495 TYR A N 1
ATOM 3896 C CA . TYR A 1 495 ? -5.136 0.619 -5.877 1.00 87.75 495 TYR A CA 1
ATOM 3897 C C . TYR A 1 495 ? -4.347 1.761 -5.234 1.00 87.75 495 TYR A C 1
ATOM 3899 O O . TYR A 1 495 ? -4.622 2.137 -4.094 1.00 87.75 495 TYR A O 1
ATOM 3907 N N . ILE A 1 496 ? -3.340 2.291 -5.926 1.00 94.00 496 ILE A N 1
ATOM 3908 C CA . ILE A 1 496 ? -2.471 3.357 -5.414 1.00 94.00 496 ILE A CA 1
ATOM 3909 C C . ILE A 1 496 ? -2.529 4.527 -6.388 1.00 94.00 496 ILE A C 1
ATOM 3911 O O . ILE A 1 496 ? -1.994 4.420 -7.487 1.00 94.00 496 ILE A O 1
ATOM 3915 N N . HIS A 1 497 ? -3.166 5.641 -6.023 1.00 89.50 497 HIS A N 1
ATOM 3916 C CA . HIS A 1 497 ? -3.435 6.699 -7.001 1.00 89.50 497 HIS A CA 1
ATOM 3917 C C . HIS A 1 497 ? -3.319 8.130 -6.476 1.00 89.50 497 HIS A C 1
ATOM 3919 O O . HIS A 1 497 ? -3.488 8.396 -5.287 1.00 89.50 497 HIS A O 1
ATOM 3925 N N . ASN A 1 498 ? -3.038 9.065 -7.389 1.00 88.06 498 ASN A N 1
ATOM 3926 C CA . ASN A 1 498 ? -2.962 10.504 -7.121 1.00 88.06 498 ASN A CA 1
ATOM 3927 C C . ASN A 1 498 ? -1.999 10.816 -5.960 1.00 88.06 498 ASN A C 1
ATOM 3929 O O . ASN A 1 498 ? -2.399 11.324 -4.912 1.00 88.06 498 ASN A O 1
ATOM 3933 N N . ILE A 1 499 ? -0.724 10.454 -6.132 1.00 92.31 499 ILE A N 1
ATOM 3934 C CA . ILE A 1 499 ? 0.336 10.627 -5.127 1.00 92.31 499 ILE A CA 1
ATOM 3935 C C . ILE A 1 499 ? 1.230 11.799 -5.569 1.00 92.31 499 ILE A C 1
ATOM 3937 O O . ILE A 1 499 ? 2.118 11.582 -6.402 1.00 92.31 499 ILE A O 1
ATOM 3941 N N . PRO A 1 500 ? 1.001 13.030 -5.060 1.00 83.81 500 PRO A N 1
ATOM 3942 C CA . PRO A 1 500 ? 1.596 14.256 -5.606 1.00 83.81 500 PRO A CA 1
ATOM 3943 C C . PRO A 1 500 ? 3.128 14.268 -5.563 1.00 83.81 500 PRO A C 1
ATOM 3945 O O . PRO A 1 500 ? 3.770 14.777 -6.479 1.00 83.81 500 PRO A O 1
ATOM 3948 N N . SER A 1 501 ? 3.731 13.677 -4.530 1.00 87.62 501 SER A N 1
ATOM 3949 C CA . SER A 1 501 ? 5.181 13.518 -4.419 1.00 87.62 501 SER A CA 1
ATOM 3950 C C . SER A 1 501 ? 5.541 12.325 -3.525 1.00 87.62 501 SER A C 1
ATOM 3952 O O . SER A 1 501 ? 4.750 11.882 -2.691 1.00 87.62 501 SER A O 1
ATOM 3954 N N . GLY A 1 502 ? 6.746 11.778 -3.717 1.00 87.25 502 GLY A N 1
ATOM 3955 C CA . GLY A 1 502 ? 7.228 10.588 -3.004 1.00 87.25 502 GLY A CA 1
ATOM 3956 C C . GLY A 1 502 ? 7.088 9.274 -3.779 1.00 87.25 502 GLY A C 1
ATOM 3957 O O . GLY A 1 502 ? 6.959 9.262 -5.004 1.00 87.25 502 GLY A O 1
ATOM 3958 N N . GLY A 1 503 ? 7.185 8.153 -3.061 1.00 89.81 503 GLY A N 1
ATOM 3959 C CA . GLY A 1 503 ? 7.049 6.806 -3.628 1.00 89.81 503 GLY A CA 1
ATOM 3960 C C . GLY A 1 503 ? 5.628 6.244 -3.522 1.00 89.81 503 GLY A C 1
ATOM 3961 O O . GLY A 1 503 ? 4.927 6.501 -2.546 1.00 89.81 503 GLY A O 1
ATOM 3962 N N . GLY A 1 504 ? 5.215 5.444 -4.503 1.00 95.25 504 GLY A N 1
ATOM 3963 C CA . GLY A 1 504 ? 4.060 4.554 -4.425 1.00 95.25 504 GLY A CA 1
ATOM 3964 C C . GLY A 1 504 ? 4.385 3.381 -3.500 1.00 95.25 504 GLY A C 1
ATOM 3965 O O . GLY A 1 504 ? 4.171 3.458 -2.293 1.00 95.25 504 GLY A O 1
ATOM 3966 N N . ILE A 1 505 ? 4.976 2.321 -4.051 1.00 96.69 505 ILE A N 1
ATOM 3967 C CA . ILE A 1 505 ? 5.538 1.201 -3.285 1.00 96.69 505 ILE A CA 1
ATOM 3968 C C . ILE A 1 505 ? 7.052 1.412 -3.150 1.00 96.69 505 ILE A C 1
ATOM 3970 O O . ILE A 1 505 ? 7.802 1.082 -4.066 1.00 96.69 505 ILE A O 1
ATOM 3974 N N . TRP A 1 506 ? 7.513 1.976 -2.027 1.00 96.19 506 TRP A N 1
ATOM 3975 C CA . TRP A 1 506 ? 8.945 2.189 -1.761 1.00 96.19 506 TRP A CA 1
ATOM 3976 C C . TRP A 1 506 ? 9.526 1.103 -0.843 1.00 96.19 506 TRP A C 1
ATOM 3978 O O . TRP A 1 506 ? 9.086 0.938 0.297 1.00 96.19 506 TRP A O 1
ATOM 3988 N N . GLN A 1 507 ? 10.542 0.391 -1.326 1.00 94.56 507 GLN A N 1
ATOM 3989 C CA . GLN A 1 507 ? 11.372 -0.548 -0.569 1.00 94.56 507 GLN A CA 1
ATOM 3990 C C . GLN A 1 507 ? 12.765 0.079 -0.357 1.00 94.56 507 GLN A C 1
ATOM 3992 O O . GLN A 1 507 ? 13.585 0.034 -1.262 1.00 94.56 507 GLN A O 1
ATOM 3997 N N . ASP A 1 508 ? 13.057 0.661 0.809 1.00 91.25 508 ASP A N 1
ATOM 3998 C CA . ASP A 1 508 ? 14.348 1.318 1.117 1.00 91.25 508 ASP A CA 1
ATOM 3999 C C . ASP A 1 508 ? 15.229 0.495 2.071 1.00 91.25 508 ASP A C 1
ATOM 4001 O O . ASP A 1 508 ? 14.785 0.111 3.150 1.00 91.25 508 ASP A O 1
ATOM 4005 N N . GLY A 1 509 ? 16.492 0.270 1.717 1.00 89.81 509 GLY A N 1
ATOM 4006 C CA . GLY A 1 509 ? 17.535 -0.143 2.651 1.00 89.81 509 GLY A CA 1
ATOM 4007 C C . GLY A 1 509 ? 17.466 -1.612 3.052 1.00 89.81 509 GLY A C 1
ATOM 4008 O O . GLY A 1 509 ? 16.836 -1.959 4.049 1.00 89.81 509 GLY A O 1
ATOM 4009 N N . ASP A 1 510 ? 18.207 -2.467 2.343 1.00 90.88 510 ASP A N 1
ATOM 4010 C CA . ASP A 1 510 ? 18.402 -3.878 2.696 1.00 90.88 510 ASP A CA 1
ATOM 4011 C C . ASP A 1 510 ? 17.082 -4.662 2.861 1.00 90.88 510 ASP A C 1
ATOM 4013 O O . ASP A 1 510 ? 16.958 -5.492 3.764 1.00 90.88 510 ASP A O 1
ATOM 4017 N N . ASN A 1 511 ? 16.089 -4.406 2.002 1.00 91.88 511 ASN A N 1
ATOM 4018 C CA . ASN A 1 511 ? 14.924 -5.287 1.847 1.00 91.88 511 ASN A CA 1
ATOM 4019 C C . ASN A 1 511 ? 15.271 -6.480 0.948 1.00 91.88 511 ASN A C 1
ATOM 4021 O O . ASN A 1 511 ? 16.172 -6.378 0.112 1.00 91.88 511 ASN A O 1
ATOM 4025 N N . ARG A 1 512 ? 14.564 -7.601 1.112 1.00 90.69 512 ARG A N 1
ATOM 4026 C CA . ARG A 1 512 ? 14.715 -8.798 0.265 1.00 90.69 512 ARG A CA 1
ATOM 4027 C C . ARG A 1 512 ? 13.459 -9.672 0.268 1.00 90.69 512 ARG A C 1
ATOM 4029 O O . ARG A 1 512 ? 12.519 -9.424 1.026 1.00 90.69 512 ARG A O 1
ATOM 4036 N N . GLU A 1 513 ? 13.487 -10.722 -0.548 1.00 92.00 513 GLU A N 1
ATOM 4037 C CA . GLU A 1 513 ? 12.494 -11.798 -0.663 1.00 92.00 513 GLU A CA 1
ATOM 4038 C C . GLU A 1 513 ? 11.047 -11.304 -0.874 1.00 92.00 513 GLU A C 1
ATOM 4040 O O . GLU A 1 513 ? 10.100 -12.033 -0.602 1.00 92.00 513 GLU A O 1
ATOM 4045 N N . SER A 1 514 ? 10.867 -10.063 -1.340 1.00 94.38 514 SER A N 1
ATOM 4046 C CA . SER A 1 514 ? 9.568 -9.378 -1.398 1.00 94.38 514 SER A CA 1
ATOM 4047 C C . SER A 1 514 ? 8.893 -9.531 -2.765 1.00 94.38 514 SER A C 1
ATOM 4049 O O . SER A 1 514 ? 9.564 -9.618 -3.788 1.00 94.38 514 SER A O 1
ATOM 4051 N N . GLU A 1 515 ? 7.561 -9.541 -2.790 1.00 95.81 515 GLU A N 1
ATOM 4052 C CA . GLU A 1 515 ? 6.750 -9.811 -3.986 1.00 95.81 515 GLU A CA 1
ATOM 4053 C C . GLU A 1 515 ? 5.742 -8.668 -4.195 1.00 95.81 515 GLU A C 1
ATOM 4055 O O . GLU A 1 515 ? 5.043 -8.265 -3.258 1.00 95.81 515 GLU A O 1
ATOM 4060 N N . VAL A 1 516 ? 5.677 -8.115 -5.409 1.00 97.81 516 VAL A N 1
ATOM 4061 C CA . VAL A 1 516 ? 4.861 -6.940 -5.751 1.00 97.81 516 VAL A CA 1
ATOM 4062 C C . VAL A 1 516 ? 4.080 -7.211 -7.035 1.00 97.81 516 VAL A C 1
ATOM 4064 O O . VAL A 1 516 ? 4.663 -7.158 -8.117 1.00 97.81 516 VAL A O 1
ATOM 4067 N N . TYR A 1 517 ? 2.773 -7.496 -6.941 1.00 93.00 517 TYR A N 1
ATOM 4068 C CA . TYR A 1 517 ? 1.985 -7.913 -8.109 1.00 93.00 517 TYR A CA 1
ATOM 4069 C C . TYR A 1 517 ? 0.502 -7.559 -8.153 1.00 93.00 517 TYR A C 1
ATOM 4071 O O . TYR A 1 517 ? -0.147 -7.383 -7.128 1.00 93.00 517 TYR A O 1
ATOM 4079 N N . ASN A 1 518 ? -0.074 -7.516 -9.357 1.00 85.25 518 ASN A N 1
ATOM 4080 C CA . ASN A 1 518 ? -1.487 -7.187 -9.597 1.00 85.25 518 ASN A CA 1
ATOM 4081 C C . ASN A 1 518 ? -1.925 -5.845 -8.973 1.00 85.25 518 ASN A C 1
ATOM 4083 O O . ASN A 1 518 ? -3.112 -5.634 -8.744 1.00 85.25 518 ASN A O 1
ATOM 4087 N N . ASN A 1 519 ? -0.996 -4.943 -8.638 1.00 88.81 519 ASN A N 1
ATOM 4088 C CA . ASN A 1 519 ? -1.333 -3.610 -8.141 1.00 88.81 519 ASN A CA 1
ATOM 4089 C C . ASN A 1 519 ? -1.622 -2.685 -9.330 1.00 88.81 519 ASN A C 1
ATOM 4091 O O . ASN A 1 519 ? -0.973 -2.800 -10.370 1.00 88.81 519 ASN A O 1
ATOM 4095 N N . VAL A 1 520 ? -2.551 -1.747 -9.153 1.00 83.69 520 VAL A N 1
ATOM 4096 C CA . VAL A 1 520 ? -2.847 -0.686 -10.126 1.00 83.69 520 VAL A CA 1
ATOM 4097 C C . VAL A 1 520 ? -2.352 0.632 -9.536 1.00 83.69 520 VAL A C 1
ATOM 4099 O O . VAL A 1 520 ? -2.790 1.025 -8.452 1.00 83.69 520 VAL A O 1
ATOM 4102 N N . ILE A 1 521 ? -1.387 1.278 -10.198 1.00 90.25 521 ILE A N 1
ATOM 4103 C CA . ILE A 1 521 ? -0.641 2.421 -9.647 1.00 90.25 521 ILE A CA 1
ATOM 4104 C C . ILE A 1 521 ? -0.676 3.611 -10.617 1.00 90.25 521 ILE A C 1
ATOM 4106 O O . ILE A 1 521 ? -0.046 3.564 -11.670 1.00 90.25 521 ILE A O 1
ATOM 4110 N N . ILE A 1 522 ? -1.391 4.684 -10.267 1.00 84.81 522 ILE A N 1
ATOM 4111 C CA . ILE A 1 522 ? -1.829 5.727 -11.216 1.00 84.81 522 ILE A CA 1
ATOM 4112 C C . ILE A 1 522 ? -1.464 7.140 -10.737 1.00 84.81 522 ILE A C 1
ATOM 4114 O O . ILE A 1 522 ? -1.680 7.473 -9.575 1.00 84.81 522 ILE A O 1
ATOM 4118 N N . LYS A 1 523 ? -0.959 8.010 -11.626 1.00 85.94 523 LYS A N 1
ATOM 4119 C CA . LYS A 1 523 ? -0.692 9.438 -11.331 1.00 85.94 523 LYS A CA 1
ATOM 4120 C C . LYS A 1 523 ? 0.198 9.584 -10.062 1.00 85.94 523 LYS A C 1
ATOM 4122 O O . LYS A 1 523 ? -0.201 10.167 -9.053 1.00 85.94 523 LYS A O 1
ATOM 4127 N N . THR A 1 524 ? 1.406 8.991 -10.090 1.00 88.38 524 THR A N 1
ATOM 4128 C CA . THR A 1 524 ? 2.377 8.965 -8.962 1.00 88.38 524 THR A CA 1
ATOM 4129 C C . THR A 1 524 ? 3.799 9.372 -9.383 1.00 88.38 524 THR A C 1
ATOM 4131 O O . THR A 1 524 ? 4.186 9.159 -10.529 1.00 88.38 524 THR A O 1
ATOM 4134 N N . HIS A 1 525 ? 4.619 9.928 -8.479 1.00 82.19 525 HIS A N 1
ATOM 4135 C CA . HIS A 1 525 ? 5.990 10.345 -8.832 1.00 82.19 525 HIS A CA 1
ATOM 4136 C C . HIS A 1 525 ? 6.948 9.163 -9.095 1.00 82.19 525 HIS A C 1
ATOM 4138 O O . HIS A 1 525 ? 7.578 9.109 -10.150 1.00 82.19 525 HIS A O 1
ATOM 4144 N N . ARG A 1 526 ? 7.052 8.182 -8.190 1.00 85.50 526 ARG A N 1
ATOM 4145 C CA . ARG A 1 526 ? 7.733 6.897 -8.460 1.00 85.50 526 ARG A CA 1
ATOM 4146 C C . ARG A 1 526 ? 6.806 5.752 -8.093 1.00 85.50 526 ARG A C 1
ATOM 4148 O O . ARG A 1 526 ? 6.558 5.559 -6.907 1.00 85.50 526 ARG A O 1
ATOM 4155 N N . SER A 1 527 ? 6.306 5.000 -9.066 1.00 93.38 527 SER A N 1
ATOM 4156 C CA . SER A 1 527 ? 5.212 4.054 -8.821 1.00 93.38 527 SER A CA 1
ATOM 4157 C C . SER A 1 527 ? 5.660 2.843 -7.993 1.00 93.38 527 SER A C 1
ATOM 4159 O O . SER A 1 527 ? 5.089 2.572 -6.936 1.00 93.38 527 SER A O 1
ATOM 4161 N N . ILE A 1 528 ? 6.737 2.176 -8.413 1.00 95.75 528 ILE A N 1
ATOM 4162 C CA . ILE A 1 528 ? 7.458 1.158 -7.640 1.00 95.75 528 ILE A CA 1
ATOM 4163 C C . ILE A 1 528 ? 8.918 1.609 -7.539 1.00 95.75 528 ILE A C 1
ATOM 4165 O O . ILE A 1 528 ? 9.568 1.890 -8.546 1.00 95.75 528 ILE A O 1
ATOM 4169 N N . PHE A 1 529 ? 9.427 1.726 -6.315 1.00 94.75 529 PHE A N 1
ATOM 4170 C CA . PHE A 1 529 ? 10.747 2.275 -6.023 1.00 94.75 529 PHE A CA 1
ATOM 4171 C C . PHE A 1 529 ? 11.519 1.328 -5.105 1.00 94.75 529 PHE A C 1
ATOM 4173 O O . PHE A 1 529 ? 11.325 1.321 -3.890 1.00 94.75 529 PHE A O 1
ATOM 4180 N N . SER A 1 530 ? 12.430 0.562 -5.688 1.00 94.88 530 SER A N 1
ATOM 4181 C CA . SER A 1 530 ? 13.408 -0.224 -4.946 1.00 94.88 530 SER A CA 1
ATOM 4182 C C . SER A 1 530 ? 14.660 0.630 -4.721 1.00 94.88 530 SER A C 1
ATOM 4184 O O . SER A 1 530 ? 15.255 1.146 -5.666 1.00 94.88 530 SER A O 1
ATOM 4186 N N . GLU A 1 531 ? 15.074 0.814 -3.471 1.00 93.31 531 GLU A N 1
ATOM 4187 C CA . GLU A 1 531 ? 16.295 1.521 -3.086 1.00 93.31 531 GLU A CA 1
ATOM 4188 C C . GLU A 1 531 ? 17.135 0.637 -2.164 1.00 93.31 531 GLU A C 1
ATOM 4190 O O . GLU A 1 531 ? 16.697 0.272 -1.076 1.00 93.31 531 GLU A O 1
ATOM 4195 N N . LEU A 1 532 ? 18.370 0.323 -2.572 1.00 93.25 532 LEU A N 1
ATOM 4196 C CA . LEU A 1 532 ? 19.290 -0.538 -1.813 1.00 93.25 532 LEU A CA 1
ATOM 4197 C C . LEU A 1 532 ? 18.687 -1.914 -1.464 1.00 93.25 532 LEU A C 1
ATOM 4199 O O . LEU A 1 532 ? 19.035 -2.501 -0.433 1.00 93.25 532 LEU A O 1
ATOM 4203 N N . ALA A 1 533 ? 17.753 -2.403 -2.282 1.00 92.31 533 ALA A N 1
ATOM 4204 C CA . ALA A 1 533 ? 17.136 -3.708 -2.105 1.00 92.31 533 ALA A CA 1
ATOM 4205 C C . ALA A 1 533 ? 18.049 -4.820 -2.642 1.00 92.31 533 ALA A C 1
ATOM 4207 O O . ALA A 1 533 ? 18.987 -4.589 -3.410 1.00 92.31 533 ALA A O 1
ATOM 4208 N N . HIS A 1 534 ? 17.774 -6.043 -2.209 1.00 89.31 534 HIS A N 1
ATOM 4209 C CA . HIS A 1 534 ? 18.320 -7.250 -2.817 1.00 89.31 534 HIS A CA 1
ATOM 4210 C C . HIS A 1 534 ? 17.166 -7.923 -3.573 1.00 89.31 534 HIS A C 1
ATOM 4212 O O . HIS A 1 534 ? 16.473 -7.250 -4.328 1.00 89.31 534 HIS A O 1
ATOM 4218 N N . THR A 1 535 ? 16.900 -9.210 -3.358 1.00 88.44 535 THR A N 1
ATOM 4219 C CA . THR A 1 535 ? 15.857 -9.930 -4.103 1.00 88.44 535 THR A CA 1
ATOM 4220 C C . THR A 1 535 ? 14.455 -9.330 -3.925 1.00 88.44 535 THR A C 1
ATOM 4222 O O . THR A 1 535 ? 13.906 -9.335 -2.828 1.00 88.44 535 THR A O 1
ATOM 4225 N N . SER A 1 536 ? 13.832 -8.910 -5.022 1.00 91.75 536 SER A N 1
ATOM 4226 C CA . SER A 1 536 ? 12.395 -8.623 -5.112 1.00 91.75 536 SER A CA 1
ATOM 4227 C C . SER A 1 536 ? 11.850 -9.136 -6.443 1.00 91.75 536 SER A C 1
ATOM 4229 O O . SER A 1 536 ? 12.578 -9.176 -7.434 1.00 91.75 536 SER A O 1
ATOM 4231 N N . ASP A 1 537 ? 10.584 -9.545 -6.464 1.00 95.75 537 ASP A N 1
ATOM 4232 C CA . ASP A 1 537 ? 9.879 -9.999 -7.664 1.00 95.75 537 ASP A CA 1
ATOM 4233 C C . ASP A 1 537 ? 8.701 -9.058 -7.949 1.00 95.75 537 ASP A C 1
ATOM 4235 O O . ASP A 1 537 ? 7.767 -8.947 -7.150 1.00 95.75 537 ASP A O 1
ATOM 4239 N N . VAL A 1 538 ? 8.784 -8.304 -9.046 1.00 98.06 538 VAL A N 1
ATOM 4240 C CA . VAL A 1 538 ? 7.869 -7.203 -9.375 1.00 98.06 538 VAL A CA 1
ATOM 4241 C C . VAL A 1 538 ? 7.148 -7.533 -10.676 1.00 98.06 538 VAL A C 1
ATOM 4243 O O . VAL A 1 538 ? 7.726 -7.395 -11.757 1.00 98.06 538 VAL A O 1
ATOM 4246 N N . HIS A 1 539 ? 5.893 -7.982 -10.602 1.00 95.69 539 HIS A N 1
ATOM 4247 C CA . HIS A 1 539 ? 5.231 -8.550 -11.774 1.00 95.69 539 HIS A CA 1
ATOM 4248 C C . HIS A 1 539 ? 3.731 -8.333 -11.903 1.00 95.69 539 HIS A C 1
ATOM 4250 O O . HIS A 1 539 ? 3.025 -8.260 -10.910 1.00 95.69 539 HIS A O 1
ATOM 4256 N N . HIS A 1 540 ? 3.204 -8.331 -13.129 1.00 91.00 540 HIS A N 1
ATOM 4257 C CA . HIS A 1 540 ? 1.758 -8.217 -13.383 1.00 91.00 540 HIS A CA 1
ATOM 4258 C C . HIS A 1 540 ? 1.101 -6.961 -12.765 1.00 91.00 540 HIS A C 1
ATOM 4260 O O . HIS A 1 540 ? -0.101 -6.948 -12.516 1.00 91.00 540 HIS A O 1
ATOM 4266 N N . ASN A 1 541 ? 1.868 -5.901 -12.480 1.00 90.06 541 ASN A N 1
ATOM 4267 C CA . ASN A 1 541 ? 1.317 -4.615 -12.043 1.00 90.06 541 ASN A CA 1
ATOM 4268 C C . ASN A 1 541 ? 0.926 -3.772 -13.261 1.00 90.06 541 ASN A C 1
ATOM 4270 O O . ASN A 1 541 ? 1.653 -3.773 -14.259 1.00 90.06 541 ASN A O 1
ATOM 4274 N N . THR A 1 542 ? -0.151 -2.996 -13.140 1.00 82.69 542 THR A N 1
ATOM 4275 C CA . THR A 1 542 ? -0.480 -1.934 -14.097 1.00 82.69 542 THR A CA 1
ATOM 4276 C C . THR A 1 542 ? -0.031 -0.591 -13.535 1.00 82.69 542 THR A C 1
ATOM 4278 O O . THR A 1 542 ? -0.338 -0.261 -12.388 1.00 82.69 542 THR A O 1
ATOM 4281 N N . ILE A 1 543 ? 0.713 0.186 -14.320 1.00 89.12 543 ILE A N 1
ATOM 4282 C CA . ILE A 1 543 ? 1.286 1.460 -13.886 1.00 89.12 543 ILE A CA 1
ATOM 4283 C C . ILE A 1 543 ? 1.012 2.547 -14.925 1.00 89.12 543 ILE A C 1
ATOM 4285 O O . ILE A 1 543 ? 1.381 2.394 -16.089 1.00 89.12 543 ILE A O 1
ATOM 4289 N N . GLU A 1 544 ? 0.399 3.652 -14.493 1.00 84.31 544 GLU A N 1
ATOM 4290 C CA . GLU A 1 544 ? -0.111 4.702 -15.379 1.00 84.31 544 GLU A CA 1
ATOM 4291 C C . GLU A 1 544 ? 0.276 6.114 -14.923 1.00 84.31 544 GLU A C 1
ATOM 4293 O O . GLU A 1 544 ? 0.284 6.426 -13.729 1.00 84.31 544 GLU A O 1
ATOM 4298 N N . TYR A 1 545 ? 0.594 6.995 -15.878 1.00 80.19 545 TYR A N 1
ATOM 4299 C CA . TYR A 1 545 ? 0.906 8.416 -15.638 1.00 80.19 545 TYR A CA 1
ATOM 4300 C C . TYR A 1 545 ? 1.964 8.671 -14.544 1.00 80.19 545 TYR A C 1
ATOM 4302 O O . TYR A 1 545 ? 1.881 9.631 -13.777 1.00 80.19 545 TYR A O 1
ATOM 4310 N N . GLY A 1 546 ? 2.975 7.803 -14.456 1.00 80.75 546 GLY A N 1
ATOM 4311 C CA . GLY A 1 546 ? 4.105 7.976 -13.537 1.00 80.75 546 GLY A CA 1
ATOM 4312 C C . GLY A 1 546 ? 4.987 9.167 -13.940 1.00 80.75 546 GLY A C 1
ATOM 4313 O O . GLY A 1 546 ? 5.513 9.172 -15.052 1.00 80.75 546 GLY A O 1
ATOM 4314 N N . THR A 1 547 ? 5.167 10.172 -13.078 1.00 76.81 547 THR A N 1
ATOM 4315 C CA . THR A 1 547 ? 5.732 11.489 -13.466 1.00 76.81 547 THR A CA 1
ATOM 4316 C C . THR A 1 547 ? 7.234 11.673 -13.202 1.00 76.81 547 THR A C 1
ATOM 4318 O O . THR A 1 547 ? 7.850 12.602 -13.732 1.00 76.81 547 THR A O 1
ATOM 4321 N N . GLY A 1 548 ? 7.851 10.811 -12.393 1.00 72.00 548 GLY A N 1
ATOM 4322 C CA . GLY A 1 548 ? 9.247 10.920 -11.961 1.00 72.00 548 GLY A CA 1
ATOM 4323 C C . GLY A 1 548 ? 10.222 9.994 -12.690 1.00 72.00 548 GLY A C 1
ATOM 4324 O O . GLY A 1 548 ? 10.138 9.781 -13.898 1.00 72.00 548 GLY A O 1
ATOM 4325 N N . PHE A 1 549 ? 11.190 9.467 -11.935 1.00 69.19 549 PHE A N 1
ATOM 4326 C CA . PHE A 1 549 ? 12.373 8.742 -12.433 1.00 69.19 549 PHE A CA 1
ATOM 4327 C C . PHE A 1 549 ? 12.098 7.352 -13.044 1.00 69.19 549 PHE A C 1
ATOM 4329 O O . PHE A 1 549 ? 12.979 6.785 -13.693 1.00 69.19 549 PHE A O 1
ATOM 4336 N N . GLY A 1 550 ? 10.907 6.789 -12.839 1.00 75.50 550 GLY A N 1
ATOM 4337 C CA . GLY A 1 550 ? 10.523 5.480 -13.368 1.00 75.50 550 GLY A CA 1
ATOM 4338 C C . GLY A 1 550 ? 9.166 5.021 -12.847 1.00 75.50 550 GLY A C 1
ATOM 4339 O O . GLY A 1 550 ? 8.804 5.310 -11.704 1.00 75.50 550 GLY A O 1
ATOM 4340 N N . ALA A 1 551 ? 8.445 4.276 -13.682 1.00 88.25 551 ALA A N 1
ATOM 4341 C CA . ALA A 1 551 ? 7.332 3.431 -13.266 1.00 88.25 551 ALA A CA 1
ATOM 4342 C C . ALA A 1 551 ? 7.834 2.324 -12.323 1.00 88.25 551 ALA A C 1
ATOM 4344 O O . ALA A 1 551 ? 7.280 2.122 -11.246 1.00 88.25 551 ALA A O 1
ATOM 4345 N N . VAL A 1 552 ? 8.950 1.683 -12.685 1.00 92.38 552 VAL A N 1
ATOM 4346 C CA . VAL A 1 552 ? 9.739 0.836 -11.782 1.00 92.38 552 VAL A CA 1
ATOM 4347 C C . VAL A 1 552 ? 11.156 1.398 -11.737 1.00 92.38 552 VAL A C 1
ATOM 4349 O O . VAL A 1 552 ? 11.799 1.529 -12.774 1.00 92.38 552 VAL A O 1
ATOM 4352 N N . TYR A 1 553 ? 11.652 1.759 -10.557 1.00 90.50 553 TYR A N 1
ATOM 4353 C CA . TYR A 1 553 ? 12.974 2.369 -10.389 1.00 90.50 553 TYR A CA 1
ATOM 4354 C C . TYR A 1 553 ? 13.804 1.598 -9.359 1.00 90.50 553 TYR A C 1
ATOM 4356 O O . TYR A 1 553 ? 13.480 1.594 -8.174 1.00 90.50 553 TYR A O 1
ATOM 4364 N N . MET A 1 554 ? 14.883 0.971 -9.833 1.00 91.38 554 MET A N 1
ATOM 4365 C CA . MET A 1 554 ? 15.865 0.209 -9.057 1.00 91.38 554 MET A CA 1
ATOM 4366 C C . MET A 1 554 ? 17.104 1.078 -8.795 1.00 91.38 554 MET A C 1
ATOM 4368 O O . MET A 1 554 ? 17.995 1.211 -9.637 1.00 91.38 554 MET A O 1
ATOM 4372 N N . SER A 1 555 ? 17.163 1.696 -7.617 1.00 89.56 555 SER A N 1
ATOM 4373 C CA . SER A 1 555 ? 18.260 2.553 -7.165 1.00 89.56 555 SER A CA 1
ATOM 4374 C C . SER A 1 555 ? 19.244 1.765 -6.307 1.00 89.56 555 SER A C 1
ATOM 4376 O O . SER A 1 555 ? 19.040 1.606 -5.102 1.00 89.56 555 SER A O 1
ATOM 4378 N N . ASN A 1 556 ? 20.346 1.311 -6.912 1.00 89.81 556 ASN A N 1
ATOM 4379 C CA . ASN A 1 556 ? 21.374 0.510 -6.244 1.00 89.81 556 ASN A CA 1
ATOM 4380 C C . ASN A 1 556 ? 20.866 -0.827 -5.668 1.00 89.81 556 ASN A C 1
ATOM 4382 O O . ASN A 1 556 ? 21.387 -1.299 -4.654 1.00 89.81 556 ASN A O 1
ATOM 4386 N N . SER A 1 557 ? 19.878 -1.426 -6.336 1.00 92.06 557 SER A N 1
ATOM 4387 C CA . SER A 1 557 ? 19.346 -2.749 -6.005 1.00 92.06 557 SER A CA 1
ATOM 4388 C C . SER A 1 557 ? 19.823 -3.853 -6.950 1.00 92.06 557 SER A C 1
ATOM 4390 O O . SER A 1 557 ? 20.049 -3.611 -8.141 1.00 92.06 557 SER A O 1
ATOM 4392 N N . GLN A 1 558 ? 19.931 -5.070 -6.419 1.00 90.56 558 GLN A N 1
ATOM 4393 C CA . GLN A 1 558 ? 20.479 -6.236 -7.118 1.00 90.56 558 GLN A CA 1
ATOM 4394 C C . GLN A 1 558 ? 19.666 -7.504 -6.890 1.00 90.56 558 GLN A C 1
ATOM 4396 O O . GLN A 1 558 ? 19.058 -7.670 -5.840 1.00 90.56 558 GLN A O 1
ATOM 4401 N N . ASP A 1 559 ? 19.778 -8.457 -7.813 1.00 92.50 559 ASP A N 1
ATOM 4402 C CA . ASP A 1 559 ? 19.056 -9.734 -7.769 1.00 92.50 559 ASP A CA 1
ATOM 4403 C C . ASP A 1 559 ? 17.508 -9.583 -7.859 1.00 92.50 559 ASP A C 1
ATOM 4405 O O . ASP A 1 559 ? 16.782 -10.522 -7.523 1.00 92.50 559 ASP A O 1
ATOM 4409 N N . GLU A 1 560 ? 16.984 -8.435 -8.319 1.00 94.38 560 GLU A N 1
ATOM 4410 C CA . GLU A 1 560 ? 15.549 -8.220 -8.581 1.00 94.38 560 GLU A CA 1
ATOM 4411 C C . GLU A 1 560 ? 15.092 -8.834 -9.916 1.00 94.38 560 GLU A C 1
ATOM 4413 O O . GLU A 1 560 ? 15.850 -8.928 -10.888 1.00 94.38 560 GLU A O 1
ATOM 4418 N N . LYS A 1 561 ? 13.808 -9.191 -9.994 1.00 96.94 561 LYS A N 1
ATOM 4419 C CA . LYS A 1 561 ? 13.105 -9.473 -11.248 1.00 96.94 561 LYS A CA 1
ATOM 4420 C C . LYS A 1 561 ? 11.998 -8.450 -11.471 1.00 96.94 561 LYS A C 1
ATOM 4422 O O . LYS A 1 561 ? 11.258 -8.129 -10.544 1.00 96.94 561 LYS A O 1
ATOM 4427 N N . VAL A 1 562 ? 11.837 -7.999 -12.712 1.00 96.62 562 VAL A N 1
ATOM 4428 C CA . VAL A 1 562 ? 10.739 -7.107 -13.110 1.00 96.62 562 VAL A CA 1
ATOM 4429 C C . VAL A 1 562 ? 10.104 -7.654 -14.382 1.00 96.62 562 VAL A C 1
ATOM 4431 O O . VAL A 1 562 ? 10.727 -7.593 -15.442 1.00 96.62 562 VAL A O 1
ATOM 4434 N N . HIS A 1 563 ? 8.903 -8.234 -14.302 1.00 95.88 563 HIS A N 1
ATOM 4435 C CA . HIS A 1 563 ? 8.340 -8.948 -15.452 1.00 95.88 563 HIS A CA 1
ATOM 4436 C C . HIS A 1 563 ? 6.823 -8.948 -15.606 1.00 95.88 563 HIS A C 1
ATOM 4438 O O . HIS A 1 563 ? 6.092 -8.952 -14.626 1.00 95.88 563 HIS A O 1
ATOM 4444 N N . HIS A 1 564 ? 6.321 -9.059 -16.837 1.00 93.12 564 HIS A N 1
ATOM 4445 C CA . HIS A 1 564 ? 4.874 -9.098 -17.116 1.00 93.12 564 HIS A CA 1
ATOM 4446 C C . HIS A 1 564 ? 4.101 -7.858 -16.609 1.00 93.12 564 HIS A C 1
ATOM 4448 O O . HIS A 1 564 ? 2.889 -7.921 -16.428 1.00 93.12 564 HIS A O 1
ATOM 4454 N N . ASN A 1 565 ? 4.775 -6.734 -16.334 1.00 89.56 565 ASN A N 1
ATOM 4455 C CA . ASN A 1 565 ? 4.110 -5.489 -15.941 1.00 89.56 565 ASN A CA 1
ATOM 4456 C C . ASN A 1 565 ? 3.591 -4.746 -17.178 1.00 89.56 565 ASN A C 1
ATOM 4458 O O . ASN A 1 565 ? 4.213 -4.786 -18.242 1.00 89.56 565 ASN A O 1
ATOM 4462 N N . PHE A 1 566 ? 2.482 -4.031 -17.008 1.00 84.06 566 PHE A N 1
ATOM 4463 C CA . PHE A 1 566 ? 1.858 -3.193 -18.024 1.00 84.06 566 PHE A CA 1
ATOM 4464 C C . PHE A 1 566 ? 2.059 -1.725 -17.632 1.00 84.06 566 PHE A C 1
ATOM 4466 O O . PHE A 1 566 ? 1.480 -1.242 -16.661 1.00 84.06 566 PHE A O 1
ATOM 4473 N N . ILE A 1 567 ? 2.936 -1.020 -18.339 1.00 87.88 567 ILE A N 1
ATOM 4474 C CA . ILE A 1 567 ? 3.362 0.344 -18.007 1.00 87.88 567 ILE A CA 1
ATOM 4475 C C . ILE A 1 567 ? 2.940 1.256 -19.157 1.00 87.88 567 ILE A C 1
ATOM 4477 O O . ILE A 1 567 ? 3.437 1.079 -20.266 1.00 87.88 567 ILE A O 1
ATOM 4481 N N . ARG A 1 568 ? 2.060 2.238 -18.919 1.00 81.12 568 ARG A N 1
ATOM 4482 C CA . ARG A 1 568 ? 1.643 3.198 -19.958 1.00 81.12 568 ARG A CA 1
ATOM 4483 C C . ARG A 1 568 ? 1.618 4.650 -19.501 1.00 81.12 568 ARG A C 1
ATOM 4485 O O . ARG A 1 568 ? 1.373 4.961 -18.340 1.00 81.12 568 ARG A O 1
ATOM 4492 N N . TRP A 1 569 ? 1.907 5.556 -20.432 1.00 76.62 569 TRP A N 1
ATOM 4493 C CA . TRP A 1 569 ? 1.923 7.012 -20.232 1.00 76.62 569 TRP A CA 1
ATOM 4494 C C . TRP A 1 569 ? 2.779 7.508 -19.049 1.00 76.62 569 TRP A C 1
ATOM 4496 O O . TRP A 1 569 ? 2.640 8.644 -18.590 1.00 76.62 569 TRP A O 1
ATOM 4506 N N . CYS A 1 570 ? 3.710 6.683 -18.574 1.00 79.19 570 CYS A N 1
ATOM 4507 C CA . CYS A 1 570 ? 4.751 7.087 -17.642 1.00 79.19 570 CYS A CA 1
ATOM 4508 C C . CYS A 1 570 ? 5.831 7.890 -18.379 1.00 79.19 570 CYS A C 1
ATOM 4510 O O . CYS A 1 570 ? 6.154 7.613 -19.535 1.00 79.19 570 CYS A O 1
ATOM 4512 N N . ARG A 1 571 ? 6.429 8.860 -17.685 1.00 75.19 571 ARG A N 1
ATOM 4513 C CA . ARG A 1 571 ? 7.548 9.675 -18.180 1.00 75.19 571 ARG A CA 1
ATOM 4514 C C . ARG A 1 571 ? 8.830 8.861 -18.359 1.00 75.19 571 ARG A C 1
ATOM 4516 O O . ARG A 1 571 ? 9.629 9.163 -19.232 1.00 75.19 571 ARG A O 1
ATOM 4523 N N . ASN A 1 572 ? 9.024 7.827 -17.542 1.00 76.56 572 ASN A N 1
ATOM 4524 C CA . ASN A 1 572 ? 10.124 6.865 -17.624 1.00 76.56 572 ASN A CA 1
ATOM 4525 C C . ASN A 1 572 ? 9.567 5.462 -17.328 1.00 76.56 572 ASN A C 1
ATOM 4527 O O . ASN A 1 572 ? 8.677 5.327 -16.485 1.00 76.56 572 ASN A O 1
ATOM 4531 N N . GLY A 1 573 ? 10.081 4.437 -18.008 1.00 82.81 573 GLY A N 1
ATOM 4532 C CA . GLY A 1 573 ? 9.617 3.052 -17.887 1.00 82.81 573 GLY A CA 1
ATOM 4533 C C . GLY A 1 573 ? 10.233 2.326 -16.687 1.00 82.81 573 GLY A C 1
ATOM 4534 O O . GLY A 1 573 ? 9.993 2.682 -15.531 1.00 82.81 573 GLY A O 1
ATOM 4535 N N . ILE A 1 574 ? 11.025 1.292 -16.971 1.00 87.62 574 ILE A N 1
ATOM 4536 C CA . ILE A 1 574 ? 11.809 0.547 -15.977 1.00 87.62 574 ILE A CA 1
ATOM 4537 C C . ILE A 1 574 ? 13.232 1.119 -15.968 1.00 87.62 574 ILE A C 1
ATOM 4539 O O . ILE A 1 574 ? 13.880 1.126 -17.005 1.00 87.62 574 ILE A O 1
ATOM 4543 N N . THR A 1 575 ? 13.734 1.576 -14.820 1.00 84.12 575 THR A N 1
ATOM 4544 C CA . THR A 1 575 ? 15.004 2.318 -14.703 1.00 84.12 575 THR A CA 1
ATOM 4545 C C . THR A 1 575 ? 15.940 1.661 -13.683 1.00 84.12 575 THR A C 1
ATOM 4547 O O . THR A 1 575 ? 15.527 1.418 -12.551 1.00 84.12 575 THR A O 1
ATOM 4550 N N . ILE A 1 576 ? 17.220 1.451 -14.028 1.00 83.69 576 ILE A N 1
ATOM 4551 C CA . ILE A 1 576 ? 18.274 1.002 -13.089 1.00 83.69 576 ILE A CA 1
ATOM 4552 C C . ILE A 1 576 ? 19.324 2.107 -12.886 1.00 83.69 576 ILE A C 1
ATOM 4554 O O . ILE A 1 576 ? 19.739 2.764 -13.845 1.00 83.69 576 ILE A O 1
ATOM 4558 N N . ARG A 1 577 ? 19.786 2.270 -11.641 1.00 83.19 577 ARG A N 1
ATOM 4559 C CA . ARG A 1 577 ? 20.902 3.135 -11.222 1.00 83.19 577 ARG A CA 1
ATOM 4560 C C . ARG A 1 577 ? 21.935 2.349 -10.412 1.00 83.19 577 ARG A C 1
ATOM 4562 O O . ARG A 1 577 ? 21.551 1.579 -9.534 1.00 83.19 577 ARG A O 1
ATOM 4569 N N . ASP A 1 578 ? 23.229 2.609 -10.626 1.00 80.69 578 ASP A N 1
ATOM 4570 C CA . ASP A 1 578 ? 24.324 1.968 -9.875 1.00 80.69 578 ASP A CA 1
ATOM 4571 C C . ASP A 1 578 ? 25.433 2.949 -9.463 1.00 80.69 578 ASP A C 1
ATOM 4573 O O . ASP A 1 578 ? 26.528 2.990 -10.025 1.00 80.69 578 ASP A O 1
ATOM 4577 N N . LYS A 1 579 ? 25.167 3.753 -8.436 1.00 79.12 579 LYS A N 1
ATOM 4578 C CA . LYS A 1 579 ? 26.182 4.637 -7.858 1.00 79.12 579 LYS A CA 1
ATOM 4579 C C . LYS A 1 579 ? 26.982 3.909 -6.779 1.00 79.12 579 LYS A C 1
ATOM 4581 O O . LYS A 1 579 ? 26.393 3.216 -5.964 1.00 79.12 579 LYS A O 1
ATOM 4586 N N . GLU A 1 580 ? 28.287 4.139 -6.663 1.00 77.25 580 GLU A N 1
ATOM 4587 C CA . GLU A 1 580 ? 29.033 3.636 -5.501 1.00 77.25 580 GLU A CA 1
ATOM 4588 C C . GLU A 1 580 ? 28.464 4.242 -4.196 1.00 77.25 580 GLU A C 1
ATOM 4590 O O . GLU A 1 580 ? 28.617 5.438 -3.925 1.00 77.25 580 GLU A O 1
ATOM 4595 N N . ARG A 1 581 ? 27.734 3.421 -3.426 1.00 81.19 581 ARG A N 1
ATOM 4596 C CA . ARG A 1 581 ? 27.043 3.782 -2.171 1.00 81.19 581 ARG A CA 1
ATOM 4597 C C . ARG A 1 581 ? 27.568 3.003 -0.960 1.00 81.19 581 ARG A C 1
ATOM 4599 O O . ARG A 1 581 ? 27.065 3.211 0.144 1.00 81.19 581 ARG A O 1
ATOM 4606 N N . GLY A 1 582 ? 28.585 2.156 -1.134 1.00 86.31 582 GLY A N 1
ATOM 4607 C CA . GLY A 1 582 ? 29.112 1.277 -0.096 1.00 86.31 582 GLY A CA 1
ATOM 4608 C C . GLY A 1 582 ? 28.343 -0.042 0.025 1.00 86.31 582 GLY A C 1
ATOM 4609 O O . GLY A 1 582 ? 27.722 -0.523 -0.923 1.00 86.31 582 GLY A O 1
ATOM 4610 N N . THR A 1 583 ? 28.419 -0.657 1.204 1.00 87.56 583 THR A N 1
ATOM 4611 C CA . THR A 1 583 ? 27.911 -2.010 1.465 1.00 87.56 583 THR A CA 1
ATOM 4612 C C . THR A 1 583 ? 26.751 -2.042 2.447 1.00 87.56 583 THR A C 1
ATOM 4614 O O . THR A 1 583 ? 26.700 -1.254 3.396 1.00 87.56 583 THR A O 1
ATOM 4617 N N . SER A 1 584 ? 25.904 -3.055 2.274 1.00 86.50 584 SER A N 1
ATOM 4618 C CA . SER A 1 584 ? 24.909 -3.490 3.246 1.00 86.50 584 SER A CA 1
ATOM 4619 C C . SER A 1 584 ? 25.508 -3.621 4.645 1.00 86.50 584 SER A C 1
ATOM 4621 O O . SER A 1 584 ? 26.599 -4.170 4.832 1.00 86.50 584 SER A O 1
ATOM 4623 N N . LYS A 1 585 ? 24.772 -3.130 5.646 1.00 83.25 585 LYS A N 1
ATOM 4624 C CA . LYS A 1 585 ? 25.128 -3.297 7.067 1.00 83.25 585 LYS A CA 1
ATOM 4625 C C . LYS A 1 585 ? 24.580 -4.598 7.651 1.00 83.25 585 LYS A C 1
ATOM 4627 O O . LYS A 1 585 ? 25.041 -5.028 8.702 1.00 83.25 585 LYS A O 1
ATOM 4632 N N . ILE A 1 586 ? 23.595 -5.183 6.974 1.00 83.19 586 ILE A N 1
ATOM 4633 C CA . ILE A 1 586 ? 22.878 -6.395 7.373 1.00 83.19 586 ILE A CA 1
ATOM 4634 C C . ILE A 1 586 ? 23.502 -7.627 6.694 1.00 83.19 586 ILE A C 1
ATOM 4636 O O . ILE A 1 586 ? 23.668 -8.665 7.331 1.00 83.19 586 ILE A O 1
ATOM 4640 N N . TYR A 1 587 ? 23.924 -7.498 5.432 1.00 79.50 587 TYR A N 1
ATOM 4641 C CA . TYR A 1 587 ? 24.506 -8.569 4.620 1.00 79.50 587 TYR A CA 1
ATOM 4642 C C . TYR A 1 587 ? 25.982 -8.276 4.319 1.00 79.50 587 TYR A C 1
ATOM 4644 O O . TYR A 1 587 ? 26.332 -7.694 3.292 1.00 79.50 587 TYR A O 1
ATOM 4652 N N . ALA A 1 588 ? 26.867 -8.666 5.239 1.00 79.50 588 ALA A N 1
ATOM 4653 C CA . ALA A 1 588 ? 28.301 -8.400 5.131 1.00 79.50 588 ALA A CA 1
ATOM 4654 C C . ALA A 1 588 ? 28.882 -8.861 3.776 1.00 79.50 588 ALA A C 1
ATOM 4656 O O . ALA A 1 588 ? 28.733 -10.014 3.379 1.00 79.50 588 ALA A O 1
ATOM 4657 N N . GLY A 1 589 ? 29.550 -7.947 3.067 1.00 78.19 589 GLY A N 1
ATOM 4658 C CA . GLY A 1 589 ? 30.135 -8.196 1.743 1.00 78.19 589 GLY A CA 1
ATOM 4659 C C . GLY A 1 589 ? 29.204 -7.942 0.548 1.00 78.19 589 GLY A C 1
ATOM 4660 O O . GLY A 1 589 ? 29.705 -7.801 -0.566 1.00 78.19 589 GLY A O 1
ATOM 4661 N N . LYS A 1 590 ? 27.883 -7.799 0.738 1.00 81.62 590 LYS A N 1
ATOM 4662 C CA . LYS A 1 590 ? 26.982 -7.308 -0.320 1.00 81.62 590 LYS A CA 1
ATOM 4663 C C . LYS A 1 590 ? 27.153 -5.792 -0.471 1.00 81.62 590 LYS A C 1
ATOM 4665 O O . LYS A 1 590 ? 26.729 -5.019 0.388 1.00 81.62 590 LYS A O 1
ATOM 4670 N N . ALA A 1 591 ? 27.771 -5.358 -1.566 1.00 84.50 591 ALA A N 1
ATOM 4671 C CA . ALA A 1 591 ? 27.721 -3.960 -1.995 1.00 84.50 591 ALA A CA 1
ATOM 4672 C C . ALA A 1 591 ? 26.285 -3.585 -2.407 1.00 84.50 591 ALA A C 1
ATOM 4674 O O . ALA A 1 591 ? 25.549 -4.444 -2.889 1.00 84.50 591 ALA A O 1
ATOM 4675 N N . TRP A 1 592 ? 25.873 -2.331 -2.223 1.00 88.69 592 TRP A N 1
ATOM 4676 C CA . TRP A 1 592 ? 24.598 -1.838 -2.751 1.00 88.69 592 TRP A CA 1
ATOM 4677 C C . TRP A 1 592 ? 24.789 -1.413 -4.202 1.00 88.69 592 TRP A C 1
ATOM 4679 O O . TRP A 1 592 ? 25.335 -0.341 -4.470 1.00 88.69 592 TRP A O 1
ATOM 4689 N N . ARG A 1 593 ? 24.402 -2.274 -5.142 1.00 86.69 593 ARG A N 1
ATOM 4690 C CA . ARG A 1 593 ? 24.752 -2.149 -6.559 1.00 86.69 593 ARG A CA 1
ATOM 4691 C C . ARG A 1 593 ? 23.544 -2.406 -7.451 1.00 86.69 593 ARG A C 1
ATOM 4693 O O . ARG A 1 593 ? 22.718 -3.232 -7.113 1.00 86.69 593 ARG A O 1
ATOM 4700 N N . GLY A 1 594 ? 23.454 -1.708 -8.577 1.00 87.44 594 GLY A N 1
ATOM 4701 C CA . GLY A 1 594 ? 22.404 -1.854 -9.596 1.00 87.44 594 GLY A CA 1
ATOM 4702 C C . GLY A 1 594 ? 22.664 -3.005 -10.578 1.00 87.44 594 GLY A C 1
ATOM 4703 O O . GLY A 1 594 ? 22.839 -2.740 -11.768 1.00 87.44 594 GLY A O 1
ATOM 4704 N N . ILE A 1 595 ? 22.789 -4.251 -10.101 1.00 86.56 595 ILE A N 1
ATOM 4705 C CA . ILE A 1 595 ? 23.382 -5.376 -10.863 1.00 86.56 595 ILE A CA 1
ATOM 4706 C C . ILE A 1 595 ? 22.607 -6.702 -10.751 1.00 86.56 595 ILE A C 1
ATOM 4708 O O . ILE A 1 595 ? 21.871 -6.926 -9.801 1.00 86.56 595 ILE A O 1
ATOM 4712 N N . ASN A 1 596 ? 22.831 -7.629 -11.691 1.00 89.88 596 ASN A N 1
ATOM 4713 C CA . ASN A 1 596 ? 22.221 -8.972 -11.730 1.00 89.88 596 ASN A CA 1
ATOM 4714 C C . ASN A 1 596 ? 20.672 -8.999 -11.723 1.00 89.88 596 ASN A C 1
ATOM 4716 O O . ASN A 1 596 ? 20.074 -10.034 -11.435 1.00 89.88 596 ASN A O 1
ATOM 4720 N N . ASN A 1 597 ? 20.018 -7.884 -12.060 1.00 91.81 597 ASN A N 1
ATOM 4721 C CA . ASN A 1 597 ? 18.562 -7.804 -12.177 1.00 91.81 597 ASN A CA 1
ATOM 4722 C C . ASN A 1 597 ? 18.086 -8.386 -13.520 1.00 91.81 597 ASN A C 1
ATOM 4724 O O . ASN A 1 597 ? 18.827 -8.364 -14.508 1.00 91.81 597 ASN A O 1
ATOM 4728 N N . VAL A 1 598 ? 16.854 -8.896 -13.576 1.00 93.81 598 VAL A N 1
ATOM 4729 C CA . VAL A 1 598 ? 16.308 -9.607 -14.748 1.00 93.81 598 VAL A CA 1
ATOM 4730 C C . VAL A 1 598 ? 14.956 -9.021 -15.166 1.00 93.81 598 VAL A C 1
ATOM 4732 O O . VAL A 1 598 ? 13.981 -9.114 -14.421 1.00 93.81 598 VAL A O 1
ATOM 4735 N N . ILE A 1 599 ? 14.891 -8.417 -16.355 1.00 93.06 599 ILE A N 1
ATOM 4736 C CA . ILE A 1 599 ? 13.752 -7.611 -16.810 1.00 93.06 599 ILE A CA 1
ATOM 4737 C C . ILE A 1 599 ? 13.186 -8.182 -18.115 1.00 93.06 599 ILE A C 1
ATOM 4739 O O . ILE A 1 599 ? 13.862 -8.151 -19.144 1.00 93.06 599 ILE A O 1
ATOM 4743 N N . TYR A 1 600 ? 11.963 -8.723 -18.078 1.00 94.06 600 TYR A N 1
ATOM 4744 C CA . TYR A 1 600 ? 11.408 -9.478 -19.211 1.00 94.06 600 TYR A CA 1
ATOM 4745 C C . TYR A 1 600 ? 9.880 -9.506 -19.312 1.00 94.06 600 TYR A C 1
ATOM 4747 O O . TYR A 1 600 ? 9.185 -9.324 -18.319 1.00 94.06 600 TYR A O 1
ATOM 4755 N N . ASN A 1 601 ? 9.329 -9.763 -20.501 1.00 92.00 601 ASN A N 1
ATOM 4756 C CA . ASN A 1 601 ? 7.879 -9.850 -20.755 1.00 92.00 601 ASN A CA 1
ATOM 4757 C C . ASN A 1 601 ? 7.071 -8.597 -20.339 1.00 92.00 601 ASN A C 1
ATOM 4759 O O . ASN A 1 601 ? 5.857 -8.682 -20.171 1.00 92.00 601 ASN A O 1
ATOM 4763 N N . ASN A 1 602 ? 7.697 -7.437 -20.108 1.00 89.81 602 ASN A N 1
ATOM 4764 C CA . ASN A 1 602 ? 6.965 -6.211 -19.764 1.00 89.81 602 ASN A CA 1
ATOM 4765 C C . ASN A 1 602 ? 6.444 -5.530 -21.033 1.00 89.81 602 ASN A C 1
ATOM 4767 O O . ASN A 1 602 ? 7.154 -5.485 -22.036 1.00 89.81 602 ASN A O 1
ATOM 4771 N N . HIS A 1 603 ? 5.252 -4.938 -20.963 1.00 85.25 603 HIS A N 1
ATOM 4772 C CA . HIS A 1 603 ? 4.697 -4.097 -22.024 1.00 85.25 603 HIS A CA 1
ATOM 4773 C C . HIS A 1 603 ? 4.787 -2.626 -21.598 1.00 85.25 603 HIS A C 1
ATOM 4775 O O . HIS A 1 603 ? 4.310 -2.267 -20.519 1.00 85.25 603 HIS A O 1
ATOM 4781 N N . ILE A 1 604 ? 5.446 -1.789 -22.405 1.00 85.06 604 ILE A N 1
ATOM 4782 C CA . ILE A 1 604 ? 5.884 -0.442 -22.010 1.00 85.06 604 ILE A CA 1
ATOM 4783 C C . ILE A 1 604 ? 5.538 0.580 -23.102 1.00 85.06 604 ILE A C 1
ATOM 4785 O O . ILE A 1 604 ? 6.239 0.684 -24.107 1.00 85.06 604 ILE A O 1
ATOM 4789 N N . TRP A 1 605 ? 4.492 1.376 -22.870 1.00 78.25 605 TRP A N 1
ATOM 4790 C CA . TRP A 1 605 ? 4.161 2.584 -23.634 1.00 78.25 605 TRP A CA 1
ATOM 4791 C C . TRP A 1 605 ? 4.678 3.806 -22.880 1.00 78.25 605 TRP A C 1
ATOM 4793 O O . TRP A 1 605 ? 4.240 4.095 -21.763 1.00 78.25 605 TRP A O 1
ATOM 4803 N N . GLN A 1 606 ? 5.593 4.558 -23.479 1.00 71.69 606 GLN A N 1
ATOM 4804 C CA . GLN A 1 606 ? 6.082 5.786 -22.856 1.00 71.69 606 GLN A CA 1
ATOM 4805 C C . GLN A 1 606 ? 5.274 7.000 -23.313 1.00 71.69 606 GLN A C 1
ATOM 4807 O O . GLN A 1 606 ? 4.870 7.089 -24.470 1.00 71.69 606 GLN A O 1
ATOM 4812 N N . ARG A 1 607 ? 5.053 7.960 -22.409 1.00 66.44 607 ARG A N 1
ATOM 4813 C CA . ARG A 1 607 ? 4.414 9.230 -22.768 1.00 66.44 607 ARG A CA 1
ATOM 4814 C C . ARG A 1 607 ? 5.375 10.115 -23.581 1.00 66.44 607 ARG A C 1
ATOM 4816 O O . ARG A 1 607 ? 6.478 10.360 -23.087 1.00 66.44 607 ARG A O 1
ATOM 4823 N N . PRO A 1 608 ? 4.960 10.700 -24.718 1.00 56.09 608 PRO A N 1
ATOM 4824 C CA . PRO A 1 608 ? 5.633 11.878 -25.251 1.00 56.09 608 PRO A CA 1
ATOM 4825 C C . PRO A 1 608 ? 5.447 13.086 -24.307 1.00 56.09 608 PRO A C 1
ATOM 4827 O O . PRO A 1 608 ? 4.339 13.408 -23.863 1.00 56.09 608 PRO A O 1
ATOM 4830 N N . ASP A 1 609 ? 6.547 13.763 -23.987 1.00 52.97 609 ASP A N 1
ATOM 4831 C CA . ASP A 1 609 ? 6.581 15.045 -23.276 1.00 52.97 609 ASP A CA 1
ATOM 4832 C C . ASP A 1 609 ? 7.626 15.950 -23.959 1.00 52.97 609 ASP A C 1
ATOM 4834 O O . ASP A 1 609 ? 8.824 15.761 -23.756 1.00 52.97 609 ASP A O 1
ATOM 4838 N N . PRO A 1 610 ? 7.210 16.933 -24.779 1.00 46.38 610 PRO A N 1
ATOM 4839 C CA . PRO A 1 610 ? 8.138 17.855 -25.432 1.00 46.38 610 PRO A CA 1
ATOM 4840 C C . PRO A 1 610 ? 8.678 18.944 -24.488 1.00 46.38 610 PRO A C 1
ATOM 4842 O O . PRO A 1 610 ? 9.591 19.677 -24.867 1.00 46.38 610 PRO A O 1
ATOM 4845 N N . SER A 1 611 ? 8.124 19.087 -23.276 1.00 45.62 611 SER A N 1
ATOM 4846 C CA . SER A 1 611 ? 8.500 20.144 -22.327 1.00 45.62 611 SER A CA 1
ATOM 4847 C C . SER A 1 611 ? 9.722 19.783 -21.480 1.00 45.62 611 SER A C 1
ATOM 4849 O O . SER A 1 611 ? 10.481 20.667 -21.073 1.00 45.62 611 SER A O 1
ATOM 4851 N N . THR A 1 612 ? 9.959 18.488 -21.238 1.00 45.22 612 THR A N 1
ATOM 4852 C CA . THR A 1 612 ? 11.145 18.005 -20.528 1.00 45.22 612 THR A CA 1
ATOM 4853 C C . THR A 1 612 ? 11.750 16.784 -21.208 1.00 45.22 612 THR A C 1
ATOM 4855 O O . THR A 1 612 ? 11.037 15.880 -21.607 1.00 45.22 612 THR A O 1
ATOM 4858 N N . TRP A 1 613 ? 13.085 16.748 -21.279 1.00 45.84 613 TRP A N 1
ATOM 4859 C CA . TRP A 1 613 ? 13.924 15.670 -21.820 1.00 45.84 613 TRP A CA 1
ATOM 4860 C C . TRP A 1 613 ? 13.372 14.245 -21.582 1.00 45.84 613 TRP A C 1
ATOM 4862 O O . TRP A 1 613 ? 13.714 13.595 -20.591 1.00 45.84 613 TRP A O 1
ATOM 4872 N N . THR A 1 614 ? 12.558 13.730 -22.507 1.00 41.59 614 THR A N 1
ATOM 4873 C CA . THR A 1 614 ? 12.129 12.329 -22.497 1.00 41.59 614 THR A CA 1
ATOM 4874 C C . THR A 1 614 ? 13.258 11.448 -22.998 1.00 41.59 614 THR A C 1
ATOM 4876 O O . THR A 1 614 ? 13.496 11.329 -24.200 1.00 41.59 614 THR A O 1
ATOM 4879 N N . HIS A 1 615 ? 13.934 10.789 -22.060 1.00 48.75 615 HIS A N 1
ATOM 4880 C CA . HIS A 1 615 ? 14.638 9.540 -22.339 1.00 48.75 615 HIS A CA 1
ATOM 4881 C C . HIS A 1 615 ? 13.649 8.600 -23.037 1.00 48.75 615 HIS A C 1
ATOM 4883 O O . HIS A 1 615 ? 12.553 8.434 -22.525 1.00 48.75 615 HIS A O 1
ATOM 4889 N N . GLY A 1 616 ? 14.001 8.031 -24.183 1.00 47.50 616 GLY A N 1
ATOM 4890 C CA . GLY A 1 616 ? 13.117 7.198 -24.998 1.00 47.50 616 GLY A CA 1
ATOM 4891 C C . GLY A 1 616 ? 12.799 5.825 -24.395 1.00 47.50 616 GLY A C 1
ATOM 4892 O O . GLY A 1 616 ? 13.266 5.468 -23.311 1.00 47.50 616 GLY A O 1
ATOM 4893 N N . VAL A 1 617 ? 12.016 5.050 -25.153 1.00 52.91 617 VAL A N 1
ATOM 4894 C CA . VAL A 1 617 ? 11.076 4.029 -24.641 1.00 52.91 617 VAL A CA 1
ATOM 4895 C C . VAL A 1 617 ? 11.703 2.919 -23.782 1.00 52.91 617 VAL A C 1
ATOM 4897 O O . VAL A 1 617 ? 11.030 2.381 -22.904 1.00 52.91 617 VAL A O 1
ATOM 4900 N N . ALA A 1 618 ? 13.003 2.641 -23.924 1.00 55.25 618 ALA A N 1
ATOM 4901 C CA . ALA A 1 618 ? 13.760 1.861 -22.943 1.00 55.25 618 ALA A CA 1
ATOM 4902 C C . ALA A 1 618 ? 14.634 2.774 -22.062 1.00 55.25 618 ALA A C 1
ATOM 4904 O O . ALA A 1 618 ? 15.717 3.217 -22.458 1.00 55.25 618 ALA A O 1
ATOM 4905 N N . THR A 1 619 ? 14.177 3.032 -20.834 1.00 56.31 619 THR A N 1
ATOM 4906 C CA . THR A 1 619 ? 14.960 3.764 -19.830 1.00 56.31 619 THR A CA 1
ATOM 4907 C C . THR A 1 619 ? 16.045 2.862 -19.234 1.00 56.31 619 THR A C 1
ATOM 4909 O O . THR A 1 619 ? 15.810 1.685 -18.988 1.00 56.31 619 THR A O 1
ATOM 4912 N N . LEU A 1 620 ? 17.251 3.386 -18.995 1.00 64.75 620 LEU A N 1
ATOM 4913 C CA . LEU A 1 620 ? 18.318 2.672 -18.286 1.00 64.75 620 LEU A CA 1
ATOM 4914 C C . LEU A 1 620 ? 19.437 3.637 -17.847 1.00 64.75 620 LEU A C 1
ATOM 4916 O O . LEU A 1 620 ? 19.533 4.763 -18.328 1.00 64.75 620 LEU A O 1
ATOM 4920 N N . PHE A 1 621 ? 20.296 3.163 -16.941 1.00 57.78 621 PHE A N 1
ATOM 4921 C CA . PHE A 1 621 ? 21.593 3.755 -16.590 1.00 57.78 621 PHE A CA 1
ATOM 4922 C C . PHE A 1 621 ? 21.585 5.234 -16.138 1.00 57.78 621 PHE A C 1
ATOM 4924 O O . PHE A 1 621 ? 22.187 6.091 -16.788 1.00 57.78 621 PHE A O 1
ATOM 4931 N N . ASP A 1 622 ? 21.031 5.531 -14.956 1.00 58.62 622 ASP A N 1
ATOM 4932 C CA . ASP A 1 622 ? 21.516 6.696 -14.192 1.00 58.62 622 ASP A CA 1
ATOM 4933 C C . ASP A 1 622 ? 22.793 6.331 -13.411 1.00 58.62 622 ASP A C 1
ATOM 4935 O O . ASP A 1 622 ? 22.869 5.270 -12.795 1.00 58.62 622 ASP A O 1
ATOM 4939 N N . GLY A 1 623 ? 23.772 7.238 -13.417 1.00 56.38 623 GLY A N 1
ATOM 4940 C CA . GLY A 1 623 ? 25.007 7.222 -12.633 1.00 56.38 623 GLY A CA 1
ATOM 4941 C C . GLY A 1 623 ? 25.874 5.963 -12.739 1.00 56.38 623 GLY A C 1
ATOM 4942 O O . GLY A 1 623 ? 25.581 4.952 -12.114 1.00 56.38 623 GLY A O 1
ATOM 4943 N N . HIS A 1 624 ? 27.031 6.082 -13.394 1.00 62.28 624 HIS A N 1
ATOM 4944 C CA . HIS A 1 624 ? 28.167 5.142 -13.318 1.00 62.28 624 HIS A CA 1
ATOM 4945 C C . HIS A 1 624 ? 27.965 3.694 -13.813 1.00 62.28 624 HIS A C 1
ATOM 4947 O O . HIS A 1 624 ? 28.969 2.985 -13.900 1.00 62.28 624 HIS A O 1
ATOM 4953 N N . ILE A 1 625 ? 26.763 3.247 -14.203 1.00 62.78 625 ILE A N 1
ATOM 4954 C CA . ILE A 1 625 ? 26.639 1.960 -14.909 1.00 62.78 625 ILE A CA 1
ATOM 4955 C C . ILE A 1 625 ? 27.307 2.076 -16.278 1.00 62.78 625 ILE A C 1
ATOM 4957 O O . ILE A 1 625 ? 26.835 2.813 -17.141 1.00 62.78 625 ILE A O 1
ATOM 4961 N N . ASP A 1 626 ? 28.358 1.288 -16.488 1.00 63.84 626 ASP A N 1
ATOM 4962 C CA . ASP A 1 626 ? 28.825 0.938 -17.823 1.00 63.84 626 ASP A CA 1
ATOM 4963 C C . ASP A 1 626 ? 27.943 -0.195 -18.386 1.00 63.84 626 ASP A C 1
ATOM 4965 O O . ASP A 1 626 ? 28.039 -1.317 -17.878 1.00 63.84 626 ASP A O 1
ATOM 4969 N N . PRO A 1 627 ? 27.092 0.048 -19.409 1.00 61.31 627 PRO A N 1
ATOM 4970 C CA . PRO A 1 627 ? 26.335 -1.012 -20.074 1.00 61.31 627 PRO A CA 1
ATOM 4971 C C . PRO A 1 627 ? 27.196 -2.213 -20.466 1.00 61.31 627 PRO A C 1
ATOM 4973 O O . PRO A 1 627 ? 26.851 -3.353 -20.174 1.00 61.31 627 PRO A O 1
ATOM 4976 N N . ASN A 1 628 ? 28.367 -1.953 -21.057 1.00 63.94 628 ASN A N 1
ATOM 4977 C CA . ASN A 1 628 ? 29.228 -2.991 -21.625 1.00 63.94 628 ASN A CA 1
ATOM 4978 C C . ASN A 1 628 ? 29.876 -3.880 -20.531 1.00 63.94 628 ASN A C 1
ATOM 4980 O O . ASN A 1 628 ? 30.577 -4.838 -20.848 1.00 63.94 628 ASN A O 1
ATOM 4984 N N . ASN A 1 629 ? 29.648 -3.554 -19.252 1.00 63.50 629 ASN A N 1
ATOM 4985 C CA . ASN A 1 629 ? 30.128 -4.257 -18.065 1.00 63.50 629 ASN A CA 1
ATOM 4986 C C . ASN A 1 629 ? 28.997 -4.477 -17.029 1.00 63.50 629 ASN A C 1
ATOM 4988 O O . ASN A 1 629 ? 29.256 -4.673 -15.840 1.00 63.50 629 ASN A O 1
ATOM 4992 N N . THR A 1 630 ? 27.727 -4.407 -17.452 1.00 75.75 630 THR A N 1
ATOM 4993 C CA . THR A 1 630 ? 26.574 -4.687 -16.587 1.00 75.75 630 THR A CA 1
ATOM 4994 C C . THR A 1 630 ? 26.265 -6.187 -16.550 1.00 75.75 630 THR A C 1
ATOM 4996 O O . THR A 1 630 ? 26.470 -6.900 -17.528 1.00 75.75 630 THR A O 1
ATOM 4999 N N . THR A 1 631 ? 25.755 -6.686 -15.421 1.00 86.06 631 THR A N 1
ATOM 5000 C CA . THR A 1 631 ? 25.285 -8.084 -15.287 1.00 86.06 631 THR A CA 1
ATOM 5001 C C . THR A 1 631 ? 23.760 -8.208 -15.280 1.00 86.06 631 THR A C 1
ATOM 5003 O O . THR A 1 631 ? 23.233 -9.310 -15.120 1.00 86.06 631 THR A O 1
ATOM 5006 N N . ASN A 1 632 ? 23.051 -7.086 -15.440 1.00 86.56 632 ASN A N 1
ATOM 5007 C CA . ASN A 1 632 ? 21.604 -7.067 -15.645 1.00 86.56 632 ASN A CA 1
ATOM 5008 C C . ASN A 1 632 ? 21.244 -7.731 -16.986 1.00 86.56 632 ASN A C 1
ATOM 5010 O O . ASN A 1 632 ? 22.058 -7.743 -17.907 1.00 86.56 632 ASN A O 1
ATOM 5014 N N . LYS A 1 633 ? 20.029 -8.273 -17.099 1.00 88.50 633 LYS A N 1
ATOM 5015 C CA . LYS A 1 633 ? 19.553 -9.002 -18.285 1.00 88.50 633 LYS A CA 1
ATOM 5016 C C . LYS A 1 633 ? 18.200 -8.481 -18.737 1.00 88.50 633 LYS A C 1
ATOM 5018 O O . LYS A 1 633 ? 17.317 -8.273 -17.906 1.00 88.50 633 LYS A O 1
ATOM 5023 N N . TRP A 1 634 ? 18.053 -8.346 -20.048 1.00 89.50 634 TRP A N 1
ATOM 5024 C CA . TRP A 1 634 ? 16.853 -7.858 -20.719 1.00 89.50 634 TRP A CA 1
ATOM 5025 C C . TRP A 1 634 ? 16.492 -8.843 -21.836 1.00 89.50 634 TRP A C 1
ATOM 5027 O O . TRP A 1 634 ? 17.385 -9.316 -22.537 1.00 89.50 634 TRP A O 1
ATOM 5037 N N . TYR A 1 635 ? 15.224 -9.235 -21.941 1.00 91.19 635 TYR A N 1
ATOM 5038 C CA . TYR A 1 635 ? 14.724 -10.133 -22.990 1.00 91.19 635 TYR A CA 1
ATOM 5039 C C . TYR A 1 635 ? 13.195 -10.066 -23.079 1.00 91.19 635 TYR A C 1
ATOM 5041 O O . TYR A 1 635 ? 12.542 -9.764 -22.087 1.00 91.19 635 TYR A O 1
ATOM 5049 N N . ASP A 1 636 ? 12.620 -10.349 -24.249 1.00 93.06 636 ASP A N 1
ATOM 5050 C CA . ASP A 1 636 ? 11.165 -10.471 -24.472 1.00 93.06 636 ASP A CA 1
ATOM 5051 C C . ASP A 1 636 ? 10.287 -9.292 -23.963 1.00 93.06 636 ASP A C 1
ATOM 5053 O O . ASP A 1 636 ? 9.098 -9.461 -23.704 1.00 93.06 636 ASP A O 1
ATOM 5057 N N . ASN A 1 637 ? 10.827 -8.078 -23.800 1.00 89.50 637 ASN A N 1
ATOM 5058 C CA . ASN A 1 637 ? 10.021 -6.894 -23.474 1.00 89.50 637 ASN A CA 1
ATOM 5059 C C . ASN A 1 637 ? 9.416 -6.288 -24.750 1.00 89.50 637 ASN A C 1
ATOM 5061 O O . ASN A 1 637 ? 10.054 -6.262 -25.803 1.00 89.50 637 ASN A O 1
ATOM 5065 N N . HIS A 1 638 ? 8.203 -5.754 -24.644 1.00 86.12 638 HIS A N 1
ATOM 5066 C CA . HIS A 1 638 ? 7.502 -5.072 -25.726 1.00 86.12 638 HIS A CA 1
ATOM 5067 C C . HIS A 1 638 ? 7.474 -3.565 -25.455 1.00 86.12 638 HIS A C 1
ATOM 5069 O O . HIS A 1 638 ? 6.805 -3.099 -24.530 1.00 86.12 638 HIS A O 1
ATOM 5075 N N . TYR A 1 639 ? 8.206 -2.802 -26.263 1.00 84.00 639 TYR A N 1
ATOM 5076 C CA . TYR A 1 639 ? 8.298 -1.348 -26.168 1.00 84.00 639 TYR A CA 1
ATOM 5077 C C . TYR A 1 639 ? 7.468 -0.689 -27.269 1.00 84.00 639 TYR A C 1
ATOM 5079 O O . TYR A 1 639 ? 7.595 -1.050 -28.438 1.00 84.00 639 TYR A O 1
ATOM 5087 N N . TYR A 1 640 ? 6.659 0.303 -26.907 1.00 76.44 640 TYR A N 1
ATOM 5088 C CA . TYR A 1 640 ? 5.720 0.952 -27.816 1.00 76.44 640 TYR A CA 1
ATOM 5089 C C . TYR A 1 640 ? 5.951 2.463 -27.902 1.00 76.44 640 TYR A C 1
ATOM 5091 O O . TYR A 1 640 ? 5.984 3.160 -26.882 1.00 76.44 640 TYR A O 1
ATOM 5099 N N . VAL A 1 641 ? 6.079 2.962 -29.133 1.00 69.06 641 VAL A N 1
ATOM 5100 C CA . VAL A 1 641 ? 6.103 4.393 -29.465 1.00 69.06 641 VAL A CA 1
ATOM 5101 C C . VAL A 1 641 ? 4.715 4.802 -29.960 1.00 69.06 641 VAL A C 1
ATOM 5103 O O . VAL A 1 641 ? 4.180 4.162 -30.865 1.00 69.06 641 VAL A O 1
ATOM 5106 N N . ASP A 1 642 ? 4.159 5.867 -29.386 1.00 62.53 642 ASP A N 1
ATOM 5107 C CA . ASP A 1 642 ? 2.919 6.503 -29.845 1.00 62.53 642 ASP A CA 1
ATOM 5108 C C . ASP A 1 642 ? 3.157 7.260 -31.169 1.00 62.53 642 ASP A C 1
ATOM 5110 O O . ASP A 1 642 ? 4.099 8.053 -31.265 1.00 62.53 642 ASP A O 1
ATOM 5114 N N . ASP A 1 643 ? 2.327 7.000 -32.187 1.00 53.09 643 ASP A N 1
ATOM 5115 C CA . ASP A 1 643 ? 2.411 7.621 -33.520 1.00 53.09 643 ASP A CA 1
ATOM 5116 C C . ASP A 1 643 ? 1.387 8.745 -33.782 1.00 53.09 643 ASP A C 1
ATOM 5118 O O . ASP A 1 643 ? 1.285 9.226 -34.914 1.00 53.09 643 ASP A O 1
ATOM 5122 N N . ASN A 1 644 ? 0.660 9.209 -32.752 1.00 51.91 644 ASN A N 1
ATOM 5123 C CA . ASN A 1 644 ? -0.282 10.326 -32.887 1.00 51.91 644 ASN A CA 1
ATOM 5124 C C . ASN A 1 644 ? 0.374 11.558 -33.548 1.00 51.91 644 ASN A C 1
ATOM 5126 O O . ASN A 1 644 ? 1.588 11.726 -33.484 1.00 51.91 644 ASN A O 1
ATOM 5130 N N . ALA A 1 645 ? -0.406 12.452 -34.162 1.00 42.78 645 ALA A N 1
ATOM 5131 C CA . ALA A 1 645 ? 0.145 13.510 -35.018 1.00 42.78 645 ALA A CA 1
ATOM 5132 C C . ALA A 1 645 ? 1.210 14.407 -34.345 1.00 42.78 645 ALA A C 1
ATOM 5134 O O . ALA A 1 645 ? 2.128 14.850 -35.030 1.00 42.78 645 ALA A O 1
ATOM 5135 N N . GLU A 1 646 ? 1.148 14.640 -33.031 1.00 48.78 646 GLU A N 1
ATOM 5136 C CA . GLU A 1 646 ? 2.181 15.393 -32.308 1.00 48.78 646 GLU A CA 1
ATOM 5137 C C . GLU A 1 646 ? 3.399 14.522 -31.973 1.00 48.78 646 GLU A C 1
ATOM 5139 O O . GLU A 1 646 ? 4.531 14.950 -32.194 1.00 48.78 646 GLU A O 1
ATOM 5144 N N . GLY A 1 647 ? 3.188 13.279 -31.524 1.00 46.16 647 GLY A N 1
ATOM 5145 C CA . GLY A 1 647 ? 4.255 12.290 -31.326 1.00 46.16 647 GLY A CA 1
ATOM 5146 C C . GLY A 1 647 ? 5.021 12.007 -32.622 1.00 46.16 647 GLY A C 1
ATOM 5147 O O . GLY A 1 647 ? 6.241 12.144 -32.675 1.00 46.16 647 GLY A O 1
ATOM 5148 N N . ALA A 1 648 ? 4.311 11.720 -33.710 1.00 41.88 648 ALA A N 1
ATOM 5149 C CA . ALA A 1 648 ? 4.878 11.581 -35.041 1.00 41.88 648 ALA A CA 1
ATOM 5150 C C . ALA A 1 648 ? 5.578 12.862 -35.509 1.00 41.88 648 ALA A C 1
ATOM 5152 O O . ALA A 1 648 ? 6.687 12.760 -36.022 1.00 41.88 648 ALA A O 1
ATOM 5153 N N . VAL A 1 649 ? 5.033 14.071 -35.328 1.00 43.56 649 VAL A N 1
ATOM 5154 C CA . VAL A 1 649 ? 5.767 15.302 -35.701 1.00 43.56 649 VAL A CA 1
ATOM 5155 C C . VAL A 1 649 ? 7.045 15.481 -34.866 1.00 43.56 649 VAL A C 1
ATOM 5157 O O . VAL A 1 649 ? 8.062 15.898 -35.421 1.00 43.56 649 VAL A O 1
ATOM 5160 N N . LEU A 1 650 ? 7.048 15.078 -33.591 1.00 44.91 650 LEU A N 1
ATOM 5161 C CA . LEU A 1 650 ? 8.244 15.035 -32.736 1.00 44.91 650 LEU A CA 1
ATOM 5162 C C . LEU A 1 650 ? 9.259 13.941 -33.134 1.00 44.91 650 LEU A C 1
ATOM 5164 O O . LEU A 1 650 ? 10.434 14.080 -32.802 1.00 44.91 650 LEU A O 1
ATOM 5168 N N . PHE A 1 651 ? 8.842 12.879 -33.838 1.00 46.16 651 PHE A N 1
ATOM 5169 C CA . PHE A 1 651 ? 9.682 11.716 -34.174 1.00 46.16 651 PHE A CA 1
ATOM 5170 C C . PHE A 1 651 ? 9.945 11.476 -35.681 1.00 46.16 651 PHE A C 1
ATOM 5172 O O . PHE A 1 651 ? 10.723 10.582 -36.004 1.00 46.16 651 PHE A O 1
ATOM 5179 N N . SER A 1 652 ? 9.334 12.212 -36.621 1.00 44.19 652 SER A N 1
ATOM 5180 C CA . SER A 1 652 ? 9.337 11.835 -38.059 1.00 44.19 652 SER A CA 1
ATOM 5181 C C . SER A 1 652 ? 9.985 12.816 -39.042 1.00 44.19 652 SER A C 1
ATOM 5183 O O . SER A 1 652 ? 10.211 12.431 -40.189 1.00 44.19 652 SER A O 1
ATOM 5185 N N . GLN A 1 653 ? 10.290 14.061 -38.654 1.00 44.50 653 GLN A N 1
ATOM 5186 C CA . GLN A 1 653 ? 10.655 15.111 -39.628 1.00 44.50 653 GLN A CA 1
ATOM 5187 C C . GLN A 1 653 ? 12.157 15.416 -39.768 1.00 44.50 653 GLN A C 1
ATOM 5189 O O . GLN A 1 653 ? 12.519 16.297 -40.545 1.00 44.50 653 GLN A O 1
ATOM 5194 N N . ASP A 1 654 ? 13.039 14.676 -39.090 1.00 40.62 654 ASP A N 1
ATOM 5195 C CA . ASP A 1 654 ? 14.492 14.887 -39.160 1.00 40.62 654 ASP A CA 1
ATOM 5196 C C . ASP A 1 654 ? 15.278 13.55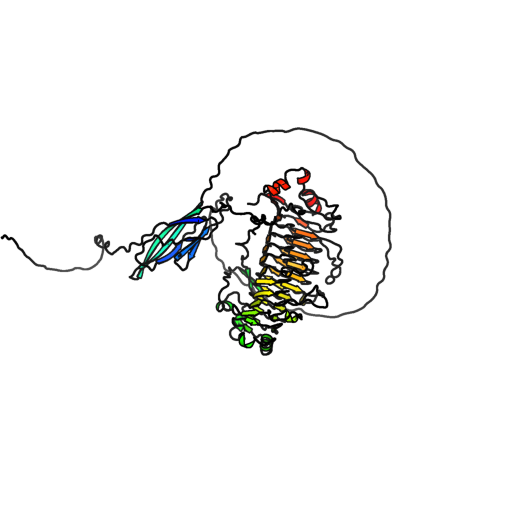5 -39.087 1.00 40.62 654 ASP A C 1
ATOM 5198 O O . ASP A 1 654 ? 14.964 12.664 -38.299 1.00 40.62 654 ASP A O 1
ATOM 5202 N N . GLU A 1 655 ? 16.350 13.415 -39.879 1.00 39.53 655 GLU A N 1
ATOM 5203 C CA . GLU A 1 655 ? 17.247 12.234 -39.889 1.00 39.53 655 GLU A CA 1
ATOM 5204 C C . GLU A 1 655 ? 17.742 11.741 -38.503 1.00 39.53 655 GLU A C 1
ATOM 5206 O O . GLU A 1 655 ? 17.804 10.519 -38.319 1.00 39.53 655 GLU A O 1
ATOM 5211 N N . PRO A 1 656 ? 18.073 12.595 -37.501 1.00 37.84 656 PRO A N 1
ATOM 5212 C CA . PRO A 1 656 ? 18.435 12.126 -36.156 1.00 37.84 656 PRO A CA 1
ATOM 5213 C C . PRO A 1 656 ? 17.389 11.244 -35.451 1.00 37.84 656 PRO A C 1
ATOM 5215 O O . PRO A 1 656 ? 17.749 10.558 -34.499 1.00 37.84 656 PRO A O 1
ATOM 5218 N N . PHE A 1 657 ? 16.130 11.196 -35.896 1.00 44.75 657 PHE A N 1
ATOM 5219 C CA . PHE A 1 657 ? 15.072 10.434 -35.221 1.00 44.75 657 PHE A CA 1
ATOM 5220 C C . PHE A 1 657 ? 15.004 8.935 -35.582 1.00 44.75 657 PHE A C 1
ATOM 5222 O O . PHE A 1 657 ? 14.168 8.204 -35.058 1.00 44.75 657 PHE A O 1
ATOM 5229 N N . LYS A 1 658 ? 15.988 8.414 -36.337 1.00 42.69 658 LYS A N 1
ATOM 5230 C CA . LYS A 1 658 ? 16.325 6.966 -36.345 1.00 42.69 658 LYS A CA 1
ATOM 5231 C C . LYS A 1 658 ? 16.858 6.459 -34.989 1.00 42.69 658 LYS A C 1
ATOM 5233 O O . LYS A 1 658 ? 17.131 5.270 -34.825 1.00 42.69 658 LYS A O 1
ATOM 5238 N N . LEU A 1 659 ? 17.049 7.363 -34.028 1.00 42.47 659 LEU A N 1
ATOM 5239 C CA . LEU A 1 659 ? 17.476 7.090 -32.665 1.00 42.47 659 LEU A CA 1
ATOM 5240 C C . LEU A 1 659 ? 16.266 7.037 -31.716 1.00 42.47 659 LEU A C 1
ATOM 5242 O O . LEU A 1 659 ? 15.662 8.064 -31.413 1.00 42.47 659 LEU A O 1
ATOM 5246 N N . VAL A 1 660 ? 15.967 5.862 -31.157 1.00 46.75 660 VAL A N 1
ATOM 5247 C CA . VAL A 1 660 ? 15.189 5.781 -29.907 1.00 46.75 660 VAL A CA 1
ATOM 5248 C C . VAL A 1 660 ? 16.031 6.425 -28.809 1.00 46.75 660 VAL A C 1
ATOM 5250 O O . VAL A 1 660 ? 17.178 6.035 -28.642 1.00 46.75 660 VAL A O 1
ATOM 5253 N N . PHE A 1 661 ? 15.508 7.387 -28.042 1.00 50.69 661 PHE A N 1
ATOM 5254 C CA . PHE A 1 661 ? 16.320 8.196 -27.109 1.00 50.69 661 PHE A CA 1
ATOM 5255 C C . PHE A 1 661 ? 16.791 7.485 -25.823 1.00 50.69 661 PHE A C 1
ATOM 5257 O O . PHE A 1 661 ? 16.710 8.040 -24.727 1.00 50.69 661 PHE A O 1
ATOM 5264 N N . MET A 1 662 ? 17.287 6.255 -25.926 1.00 54.00 662 MET A N 1
ATOM 5265 C CA . MET A 1 662 ? 17.829 5.498 -24.803 1.00 54.00 662 MET A CA 1
ATOM 5266 C C . MET A 1 662 ? 18.957 6.259 -24.105 1.00 54.00 662 MET A C 1
ATOM 5268 O O . MET A 1 662 ? 19.931 6.693 -24.720 1.00 54.00 662 MET A O 1
ATOM 5272 N N . TYR A 1 663 ? 18.800 6.413 -22.793 1.00 47.00 663 TYR A N 1
ATOM 5273 C CA . TYR A 1 663 ? 19.709 7.172 -21.946 1.00 47.00 663 TYR A CA 1
ATOM 5274 C C . TYR A 1 663 ? 20.886 6.320 -21.462 1.00 47.00 663 TYR A C 1
ATOM 5276 O O . TYR A 1 663 ? 20.767 5.110 -21.264 1.00 47.00 663 TYR A O 1
ATOM 5284 N N . SER A 1 664 ? 22.027 6.968 -21.218 1.00 43.72 664 SER A N 1
ATOM 5285 C CA . SER A 1 664 ? 23.092 6.397 -20.393 1.00 43.72 664 SER A CA 1
ATOM 5286 C C . SER A 1 664 ? 23.965 7.487 -19.775 1.00 43.72 664 SER A C 1
ATOM 5288 O O . SER A 1 664 ? 24.735 8.162 -20.465 1.00 43.72 664 SER A O 1
ATOM 5290 N N . LYS A 1 665 ? 23.860 7.676 -18.454 1.00 44.62 665 LYS A N 1
ATOM 5291 C CA . LYS A 1 665 ? 24.573 8.727 -17.713 1.00 44.62 665 LYS A CA 1
ATOM 5292 C C . LYS A 1 665 ? 25.999 8.318 -17.339 1.00 44.62 665 LYS A C 1
ATOM 5294 O O . LYS A 1 665 ? 26.355 8.149 -16.170 1.00 44.62 665 LYS A O 1
ATOM 5299 N N . LEU A 1 666 ? 26.835 8.211 -18.366 1.00 42.44 666 LEU A N 1
ATOM 5300 C CA . LEU A 1 666 ? 28.283 8.014 -18.241 1.00 42.44 666 LEU A CA 1
ATOM 5301 C C . LEU A 1 666 ? 29.058 9.321 -17.974 1.00 42.44 666 LEU A C 1
ATOM 5303 O O . LEU A 1 666 ? 30.273 9.285 -17.791 1.00 42.44 666 LEU A O 1
ATOM 5307 N N . ALA A 1 667 ? 28.379 10.472 -17.971 1.00 39.50 667 ALA A N 1
ATOM 5308 C CA . ALA A 1 667 ? 28.975 11.807 -17.969 1.00 39.50 667 ALA A CA 1
ATOM 5309 C C . ALA A 1 667 ? 28.013 12.849 -17.328 1.00 39.50 667 ALA A C 1
ATOM 5311 O O . ALA A 1 667 ? 26.844 12.517 -17.096 1.00 39.50 667 ALA A O 1
ATOM 5312 N N . PRO A 1 668 ? 28.467 14.074 -16.977 1.00 43.03 668 PRO A N 1
ATOM 5313 C CA . PRO A 1 668 ? 27.595 15.140 -16.460 1.00 43.03 668 PRO A CA 1
ATOM 5314 C C . PRO A 1 668 ? 26.553 15.619 -17.488 1.00 43.03 668 PRO A C 1
ATOM 5316 O O . PRO A 1 668 ? 26.617 15.276 -18.664 1.00 43.03 668 PRO A O 1
ATOM 5319 N N . ASP A 1 669 ? 25.602 16.448 -17.047 1.00 47.28 669 ASP A N 1
ATOM 5320 C CA . ASP A 1 669 ? 24.388 16.813 -17.805 1.00 47.28 669 ASP A CA 1
ATOM 5321 C C . ASP A 1 669 ? 24.633 17.565 -19.136 1.00 47.28 669 ASP A C 1
ATOM 5323 O O . ASP A 1 669 ? 23.714 17.724 -19.936 1.00 47.28 669 ASP A O 1
ATOM 5327 N N . SER A 1 670 ? 25.864 18.023 -19.392 1.00 46.31 670 SER A N 1
ATOM 5328 C CA . SER A 1 670 ? 26.306 18.602 -20.672 1.00 46.31 670 SER A CA 1
ATOM 5329 C C . SER A 1 670 ? 26.636 17.564 -21.751 1.00 46.31 670 SER A C 1
ATOM 5331 O O . SER A 1 670 ? 26.714 17.908 -22.928 1.00 46.31 670 SER A O 1
ATOM 5333 N N . ASP A 1 671 ? 26.842 16.308 -21.352 1.00 47.00 671 ASP A N 1
ATOM 5334 C CA . ASP A 1 671 ? 27.519 15.271 -22.136 1.00 47.00 671 ASP A CA 1
ATOM 5335 C C . ASP A 1 671 ? 26.572 14.090 -22.449 1.00 47.00 671 ASP A C 1
ATOM 5337 O O . ASP A 1 671 ? 27.012 12.961 -22.693 1.00 47.00 671 ASP A O 1
ATOM 5341 N N . HIS A 1 672 ? 25.256 14.332 -22.408 1.00 53.41 672 HIS A N 1
ATOM 5342 C CA . HIS A 1 672 ? 24.229 13.338 -22.714 1.00 53.41 672 HIS A CA 1
ATOM 5343 C C . HIS A 1 672 ? 24.425 12.731 -24.113 1.00 53.41 672 HIS A C 1
ATOM 5345 O O . HIS A 1 672 ? 24.611 13.445 -25.098 1.00 53.41 672 HIS A O 1
ATOM 5351 N N . LYS A 1 673 ? 24.348 11.397 -24.199 1.00 54.91 673 LYS A N 1
ATOM 5352 C CA . LYS A 1 673 ? 24.454 10.647 -25.453 1.00 54.91 673 LYS A CA 1
ATOM 5353 C C . LYS A 1 673 ? 23.167 9.898 -25.743 1.00 54.91 673 LYS A C 1
ATOM 5355 O O . LYS A 1 673 ? 22.763 9.046 -24.958 1.00 54.91 673 LYS A O 1
ATOM 5360 N N . THR A 1 674 ? 22.596 10.185 -26.903 1.00 60.56 674 THR A N 1
ATOM 5361 C CA . THR A 1 674 ? 21.625 9.322 -27.572 1.00 60.56 674 THR A CA 1
ATOM 5362 C C . THR A 1 674 ? 22.346 8.119 -28.190 1.00 60.56 674 THR A C 1
ATOM 5364 O O . THR A 1 674 ? 23.474 8.264 -28.663 1.00 60.56 674 THR A O 1
ATOM 5367 N N . ILE A 1 675 ? 21.696 6.955 -28.213 1.00 65.25 675 ILE A N 1
ATOM 5368 C CA . ILE A 1 675 ? 22.138 5.738 -28.916 1.00 65.25 675 ILE A CA 1
ATOM 5369 C C . ILE A 1 675 ? 20.963 5.154 -29.715 1.00 65.25 675 ILE A C 1
ATOM 5371 O O . ILE A 1 675 ? 19.816 5.436 -29.394 1.00 65.25 675 ILE A O 1
ATOM 5375 N N . THR A 1 676 ? 21.215 4.359 -30.754 1.00 72.06 676 THR A N 1
ATOM 5376 C CA . THR A 1 676 ? 20.154 3.628 -31.478 1.00 72.06 676 THR A CA 1
ATOM 5377 C C . THR A 1 676 ? 19.528 2.513 -30.631 1.00 72.06 676 THR A C 1
ATOM 5379 O O . THR A 1 676 ? 20.134 2.026 -29.675 1.00 72.06 676 THR A O 1
ATOM 5382 N N . TRP A 1 677 ? 18.347 2.035 -31.048 1.00 75.69 677 TRP A N 1
ATOM 5383 C CA . TRP A 1 677 ? 17.731 0.804 -30.529 1.00 75.69 677 TRP A CA 1
ATOM 5384 C C . TRP A 1 677 ? 18.708 -0.386 -30.563 1.00 75.69 677 TRP A C 1
ATOM 5386 O O . TRP A 1 677 ? 18.907 -1.063 -29.555 1.00 75.69 677 TRP A O 1
ATOM 5396 N N . GLU A 1 678 ? 19.402 -0.584 -31.687 1.00 78.75 678 GLU A N 1
ATOM 5397 C CA . GLU A 1 678 ? 20.395 -1.654 -31.838 1.00 78.75 678 GLU A CA 1
ATOM 5398 C C . GLU A 1 678 ? 21.638 -1.436 -30.963 1.00 78.75 678 GLU A C 1
ATOM 5400 O O . GLU A 1 678 ? 22.110 -2.375 -30.322 1.00 78.75 678 GLU A O 1
ATOM 5405 N N . GLU A 1 679 ? 22.168 -0.213 -30.859 1.00 76.56 679 GLU A N 1
ATOM 5406 C CA . GLU A 1 679 ? 23.256 0.078 -29.916 1.00 76.56 679 GLU A CA 1
ATOM 5407 C C . GLU A 1 679 ? 22.842 -0.159 -28.465 1.00 76.56 679 GLU A C 1
ATOM 5409 O O . GLU A 1 679 ? 23.684 -0.596 -27.683 1.00 76.56 679 GLU A O 1
ATOM 5414 N N . TRP A 1 680 ? 21.579 0.093 -28.098 1.00 78.06 680 TRP A N 1
ATOM 5415 C CA . TRP A 1 680 ? 21.059 -0.270 -26.784 1.00 78.06 680 TRP A CA 1
ATOM 5416 C C . TRP A 1 680 ? 20.986 -1.782 -26.610 1.00 78.06 680 TRP A C 1
ATOM 5418 O O . TRP A 1 680 ? 21.527 -2.255 -25.619 1.00 78.06 680 TRP A O 1
ATOM 5428 N N . LYS A 1 681 ? 20.433 -2.558 -27.556 1.00 79.62 681 LYS A N 1
ATOM 5429 C CA . LYS A 1 681 ? 20.381 -4.032 -27.435 1.00 79.62 681 LYS A CA 1
ATOM 5430 C C . LYS A 1 681 ? 21.775 -4.635 -27.246 1.00 79.62 681 LYS A C 1
ATOM 5432 O O . LYS A 1 681 ? 22.010 -5.406 -26.316 1.00 79.62 681 LYS A O 1
ATOM 5437 N N . ASN A 1 682 ? 22.742 -4.174 -28.043 1.00 79.25 682 ASN A N 1
ATOM 5438 C CA . ASN A 1 682 ? 24.157 -4.543 -27.919 1.00 79.25 682 ASN A CA 1
ATOM 5439 C C . ASN A 1 682 ? 24.809 -4.104 -26.583 1.00 79.25 682 ASN A C 1
ATOM 5441 O O . ASN A 1 682 ? 25.887 -4.591 -26.246 1.00 79.25 682 ASN A O 1
ATOM 5445 N N . LYS A 1 683 ? 24.189 -3.186 -25.828 1.00 75.81 683 LYS A N 1
ATOM 5446 C CA . LYS A 1 683 ? 24.690 -2.601 -24.568 1.00 75.81 683 LYS A CA 1
ATOM 5447 C C . LYS A 1 683 ? 23.977 -3.091 -23.311 1.00 75.81 683 LYS A C 1
ATOM 5449 O O . LYS A 1 683 ? 24.611 -3.172 -22.267 1.00 75.81 683 LYS A O 1
ATOM 5454 N N . SER A 1 684 ? 22.686 -3.390 -23.385 1.00 75.06 684 SER A N 1
ATOM 5455 C CA . SER A 1 684 ? 21.892 -3.991 -22.307 1.00 75.06 684 SER A CA 1
ATOM 5456 C C . SER A 1 684 ? 22.015 -5.517 -22.274 1.00 75.06 684 SER A C 1
ATOM 5458 O O . SER A 1 684 ? 21.601 -6.138 -21.296 1.00 75.06 684 SER A O 1
ATOM 5460 N N . GLY A 1 685 ? 22.581 -6.115 -23.330 1.00 78.06 685 GLY A N 1
ATOM 5461 C CA . GLY A 1 685 ? 22.601 -7.562 -23.535 1.00 78.06 685 GLY A CA 1
ATOM 5462 C C . GLY A 1 685 ? 21.249 -8.111 -23.993 1.00 78.06 685 GLY A C 1
ATOM 5463 O O . GLY A 1 685 ? 20.996 -9.301 -23.812 1.00 78.06 685 GLY A O 1
ATOM 5464 N N . ASP A 1 686 ? 20.378 -7.259 -24.544 1.00 84.44 686 ASP A N 1
ATOM 5465 C CA . ASP A 1 686 ? 19.028 -7.642 -24.939 1.00 84.44 686 ASP A CA 1
ATOM 5466 C C . ASP A 1 686 ? 19.012 -8.482 -26.216 1.00 84.44 686 ASP A C 1
ATOM 5468 O O . ASP A 1 686 ? 19.464 -8.057 -27.282 1.00 84.44 686 ASP A O 1
ATOM 5472 N N . THR A 1 687 ? 18.451 -9.683 -26.113 1.00 81.38 687 THR A N 1
ATOM 5473 C CA . THR A 1 687 ? 18.413 -10.649 -27.211 1.00 81.38 687 THR A CA 1
ATOM 5474 C C . THR A 1 687 ? 17.223 -10.459 -28.152 1.00 81.38 687 THR A C 1
ATOM 5476 O O . THR A 1 687 ? 17.366 -10.540 -29.370 1.00 81.38 687 THR A O 1
ATOM 5479 N N . ASN A 1 688 ? 16.032 -10.196 -27.625 1.00 90.19 688 ASN A N 1
ATOM 5480 C CA . ASN A 1 688 ? 14.754 -10.498 -28.289 1.00 90.19 688 ASN A CA 1
ATOM 5481 C C . ASN A 1 688 ? 13.580 -9.612 -27.840 1.00 90.19 688 ASN A C 1
ATOM 5483 O O . ASN A 1 688 ? 12.472 -9.836 -28.312 1.00 90.19 688 ASN A O 1
ATOM 5487 N N . SER A 1 689 ? 13.802 -8.579 -27.019 1.00 88.44 689 SER A N 1
ATOM 5488 C CA . SER A 1 689 ? 12.799 -7.519 -26.874 1.00 88.44 689 SER A CA 1
ATOM 5489 C C . SER A 1 689 ? 12.530 -6.859 -28.229 1.00 88.44 689 SER A C 1
ATOM 5491 O O . SER A 1 689 ? 13.422 -6.804 -29.094 1.00 88.44 689 SER A O 1
ATOM 5493 N N . VAL A 1 690 ? 11.309 -6.352 -28.391 1.00 85.69 690 VAL A N 1
ATOM 5494 C CA . VAL A 1 690 ? 10.788 -5.729 -29.613 1.00 85.69 690 VAL A CA 1
ATOM 5495 C C . VAL A 1 690 ? 10.421 -4.267 -29.376 1.00 85.69 690 VAL A C 1
ATOM 5497 O O . VAL A 1 690 ? 10.022 -3.879 -28.278 1.00 85.69 690 VAL A O 1
ATOM 5500 N N . LEU A 1 691 ? 10.539 -3.470 -30.434 1.00 80.62 691 LEU A N 1
ATOM 5501 C CA . LEU A 1 691 ? 10.091 -2.086 -30.496 1.00 80.62 691 LEU A CA 1
ATOM 5502 C C . LEU A 1 691 ? 9.044 -1.975 -31.601 1.00 80.62 691 LEU A C 1
ATOM 5504 O O . LEU A 1 691 ? 9.318 -2.335 -32.746 1.00 80.62 691 LEU A O 1
ATOM 5508 N N . GLU A 1 692 ? 7.873 -1.449 -31.268 1.00 74.81 692 GLU A N 1
ATOM 5509 C CA . GLU A 1 692 ? 6.777 -1.247 -32.208 1.00 74.81 692 GLU A CA 1
ATOM 5510 C C . GLU A 1 692 ? 6.326 0.217 -32.182 1.00 74.81 692 GLU A C 1
ATOM 5512 O O . GLU A 1 692 ? 6.060 0.787 -31.124 1.00 74.81 692 GLU A O 1
ATOM 5517 N N . TYR A 1 693 ? 6.206 0.828 -33.359 1.00 69.44 693 TYR A N 1
ATOM 5518 C CA . TYR A 1 693 ? 5.425 2.053 -33.518 1.00 69.44 693 TYR A CA 1
ATOM 5519 C C . TYR A 1 693 ? 3.960 1.637 -33.634 1.00 69.44 693 TYR A C 1
ATOM 5521 O O . TYR A 1 693 ? 3.632 0.784 -34.463 1.00 69.44 693 TYR A O 1
ATOM 5529 N N . ARG A 1 694 ? 3.094 2.193 -32.787 1.00 57.62 694 ARG A N 1
ATOM 5530 C CA . ARG A 1 694 ? 1.651 1.963 -32.856 1.00 57.62 694 ARG A CA 1
ATOM 5531 C C . ARG A 1 694 ? 0.896 3.226 -32.494 1.00 57.62 694 ARG A C 1
ATOM 5533 O O . ARG A 1 694 ? 1.053 3.744 -31.388 1.00 57.62 694 ARG A O 1
ATOM 5540 N N . LYS A 1 695 ? -0.045 3.599 -33.353 1.00 52.91 695 LYS A N 1
ATOM 5541 C CA . LYS A 1 695 ? -1.185 4.412 -32.962 1.00 52.91 695 LYS A CA 1
ATOM 5542 C C . LYS A 1 695 ? -1.882 3.741 -31.789 1.00 52.91 695 LYS A C 1
ATOM 5544 O O . LYS A 1 695 ? -2.252 2.567 -31.883 1.00 52.91 695 LYS A O 1
ATOM 5549 N N . TYR A 1 696 ? -2.037 4.466 -30.688 1.00 51.56 696 TYR A N 1
ATOM 5550 C CA . TYR A 1 696 ? -2.996 4.054 -29.674 1.00 51.56 696 TYR A CA 1
ATOM 5551 C C . TYR A 1 696 ? -4.399 4.462 -30.141 1.00 51.56 696 TYR A C 1
ATOM 5553 O O . TYR A 1 696 ? -4.550 5.492 -30.803 1.00 51.56 696 TYR A O 1
ATOM 5561 N N . PHE A 1 697 ? -5.378 3.602 -29.866 1.00 37.41 697 PHE A N 1
ATOM 5562 C CA . PHE A 1 697 ? -6.792 3.842 -30.160 1.00 37.41 697 PHE A CA 1
ATOM 5563 C C . PHE A 1 697 ? -7.369 4.853 -29.163 1.00 37.41 697 PHE A C 1
ATOM 5565 O O . PHE A 1 697 ? -7.030 4.715 -27.964 1.00 37.41 697 PHE A O 1
#

Secondary structure (DSSP, 8-state):
------------------------------SSSS-S-----B---EEEEEETT--EEE-TTSS-B-SSS-EEEEEEPPPSSEEEEE-TTS-EEEEE------------------------------------------------------------------------------------------EEEEEEEEEEEE-TTS-EEEEEEEEEEEEE------PPP----PPPTT-TT-TT---TTSSS-S---EEE-TTT--EEE---------SHHHHHSTTS-HHHHHHGGG-EEE-HHHHTT-TTHHHHHHHHS-TT-EEEE-SEEEES---EEE-TT-EEEEPTTEEEE-TT----STTTT-SEEESSS-EEES-EEEEEPP--BTTBTTS----SEEEESS-EEES-EEEESSEEEEEESS-EEES-EEEESSEEEEEE--SSTT-GGGB--EEES-EEEEE-TT---TTTS-EEEEEES-B--EEES-EEEEEEEEEEEEEESS-BSEEEES-EEEEEEEEEEEES--SEEEES-EEE---SSEEEEEES--S-EEES-EEEEESS-EEEE-----B-SSSTT-B--S-S-EEES-EEEEPP-SSS----SS---BSS--GGG---EEES-EEEEE-SHHHHHHHHSSGGGGS-B----SS-TTS---B-HHHHHHHHT-SS-EEEEE---